Protein AF-A0A1J3GX35-F1 (afdb_monomer_lite)

Secondary structure (DSSP, 8-state):
-------------------------TT-TT--------PPPP--------S-S-SSS-SS----------TTT-HHHHHHHHHHHHHHHHHHHHHHHHHGGG-------------------STHHHHHHHHHHHHHS-EEEEEEEE-SSTTEEEEEEEETTEEEEEEEE-PEEEEEEESS---S--SSEE---PPGGGPPPSEEEEEEE-HHHHHHHHHHHHHHTT-TTEEEEESTT--HHHHHHHHH-SEEEE-GGGTTS-TTS-EEGGGEEE--TTTS-SSSSPPPEEEEEEEEETTEEEEEEEETTTTEEEEEEE-TT------HHHHHHHHHHHHHHTT-TTS--TTPEEEEEEESSHHHHHHHHHHHHHHHHHH--S--EEEEE-S-HHHHHHH-TT-

Organism: Noccaea caerulescens (NCBI:txid107243)

Radius of gyration: 33.2 Å; chains: 1; bounding box: 61×79×126 Å

Sequence (403 aa):
DMFSPANKDCVLGTKRSVTQDNVEDIEDFGKENRPSKKGPKPVARSYEVNKKQSEREQEETHDVSLQNIDKNADYRGWLDLKKRKWKVTLETKKKRRLGDLKSSNQFDAHQINHNVHQGKGGVGSYFRRPEEALTSSHWQIIQLVPSPQSGEFFAWVVVKGLMLKIPLTIPRVFYINSKAPIAGNFPGKCVSKILPHGRPSYNLIEVSIQEVQFKEESKKLAALLSDPEIEGIYETKVPLEFSAICQIGCVCKIDNTAKHRSTQDGWKIGELHMKTTTECHYLERSIPLVYLYNSTSRGRAVYVLYCQASKLMSAVVVNPYGDKELLPSALERQFRDSCQELSLESLSSDGILFQVDYVDHPEAAKKIIQKTISEYREENCGPTVAVIECPDFNSIKEGIKAL

pLDDT: mean 75.19, std 22.7, range [25.88, 95.56]

Structure (mmCIF, N/CA/C/O backbone):
data_AF-A0A1J3GX35-F1
#
_entry.id   AF-A0A1J3GX35-F1
#
loop_
_atom_site.group_PDB
_atom_site.id
_atom_site.type_symbol
_atom_site.label_atom_id
_atom_site.label_alt_id
_atom_site.label_comp_id
_atom_site.label_asym_id
_atom_site.label_entity_id
_atom_site.label_seq_id
_atom_site.pdbx_PDB_ins_code
_atom_site.Cartn_x
_atom_site.Cartn_y
_atom_site.Cartn_z
_atom_site.occupancy
_atom_site.B_iso_or_equiv
_atom_site.auth_seq_id
_atom_site.auth_comp_id
_atom_site.auth_asym_id
_atom_site.auth_atom_id
_atom_site.pdbx_PDB_model_num
ATOM 1 N N . ASP A 1 1 ? 11.713 11.103 88.035 1.00 35.34 1 ASP A N 1
ATOM 2 C CA . ASP A 1 1 ? 12.122 12.474 87.669 1.00 35.34 1 ASP A CA 1
ATOM 3 C C . ASP A 1 1 ? 11.515 12.898 86.340 1.00 35.34 1 ASP A C 1
ATOM 5 O O . ASP A 1 1 ? 11.480 12.077 85.437 1.00 35.34 1 ASP A O 1
ATOM 9 N N . MET A 1 2 ? 11.005 14.121 86.157 1.00 32.72 2 MET A N 1
ATOM 10 C CA . MET A 1 2 ? 10.568 15.114 87.155 1.00 32.72 2 MET A CA 1
ATOM 11 C C . MET A 1 2 ? 9.634 16.145 86.466 1.00 32.72 2 MET A C 1
ATOM 13 O O . MET A 1 2 ? 10.064 16.834 85.554 1.00 32.72 2 MET A O 1
ATOM 17 N N . PHE A 1 3 ? 8.364 16.202 86.884 1.00 34.06 3 PHE A N 1
ATOM 18 C CA . PHE A 1 3 ? 7.355 17.279 86.725 1.00 34.06 3 PHE A CA 1
ATOM 19 C C . PHE A 1 3 ? 7.358 18.250 85.505 1.00 34.06 3 PHE A C 1
ATOM 21 O O . PHE A 1 3 ? 8.034 19.268 85.527 1.00 34.06 3 PHE A O 1
ATOM 28 N N . SER A 1 4 ? 6.421 18.020 84.570 1.00 32.09 4 SER A N 1
ATOM 29 C CA . SER A 1 4 ? 5.191 18.828 84.316 1.00 32.09 4 SER A CA 1
ATOM 30 C C . SER A 1 4 ? 5.277 20.392 84.120 1.00 32.09 4 SER A C 1
ATOM 32 O O . SER A 1 4 ? 6.331 20.878 83.734 1.00 32.09 4 SER A O 1
ATOM 34 N N . PRO A 1 5 ? 4.172 21.196 84.123 1.00 53.47 5 PRO A N 1
ATOM 35 C CA . PRO A 1 5 ? 3.671 21.814 82.871 1.00 53.47 5 PRO A CA 1
ATOM 36 C C . PRO A 1 5 ? 3.316 23.330 82.943 1.00 53.47 5 PRO A C 1
ATOM 38 O O . PRO A 1 5 ? 3.297 23.912 84.023 1.00 53.47 5 PRO A O 1
ATOM 41 N N . ALA A 1 6 ? 2.892 23.957 81.827 1.00 31.70 6 ALA A N 1
ATOM 42 C CA . ALA A 1 6 ? 2.098 25.205 81.871 1.00 31.70 6 ALA A CA 1
ATOM 43 C C . ALA A 1 6 ? 1.252 25.509 80.605 1.00 31.70 6 ALA A C 1
ATOM 45 O O . ALA A 1 6 ? 1.778 25.768 79.528 1.00 31.70 6 ALA A O 1
ATOM 46 N N . ASN A 1 7 ? -0.073 25.540 80.805 1.00 29.52 7 ASN A N 1
ATOM 47 C CA . ASN A 1 7 ? -1.083 26.472 80.249 1.00 29.52 7 ASN A CA 1
ATOM 48 C C . ASN A 1 7 ? -0.516 27.810 79.692 1.00 29.52 7 ASN A C 1
ATOM 50 O O . ASN A 1 7 ? 0.442 28.327 80.255 1.00 29.52 7 ASN A O 1
ATOM 54 N N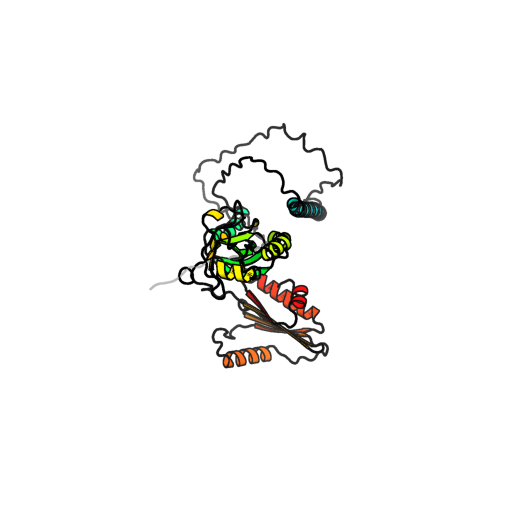 . LYS A 1 8 ? -1.087 28.518 78.699 1.00 31.92 8 LYS A N 1
ATOM 55 C CA . LYS A 1 8 ? -2.505 28.787 78.313 1.00 31.92 8 LYS A CA 1
ATOM 56 C C . LYS A 1 8 ? -2.501 29.547 76.937 1.00 31.92 8 LYS A C 1
ATOM 58 O O . LYS A 1 8 ? -1.416 29.705 76.391 1.00 31.92 8 LYS A O 1
ATOM 63 N N . ASP A 1 9 ? -3.552 30.073 76.282 1.00 29.53 9 ASP A N 1
ATOM 64 C CA . ASP A 1 9 ? -5.004 30.257 76.522 1.00 29.53 9 ASP A CA 1
ATOM 65 C C . ASP A 1 9 ? -5.791 30.338 75.170 1.00 29.53 9 ASP A C 1
ATOM 67 O O . ASP A 1 9 ? -5.247 30.033 74.111 1.00 29.53 9 ASP A O 1
ATOM 71 N N . CYS A 1 10 ? -7.065 30.750 75.203 1.00 26.12 10 CYS A N 1
ATOM 72 C CA . CYS A 1 10 ? -8.003 30.935 74.074 1.00 26.12 10 CYS A CA 1
ATOM 73 C C . CYS A 1 10 ? -7.692 32.180 73.187 1.00 26.12 10 CYS A C 1
ATOM 75 O O . CYS A 1 10 ? -6.940 33.056 73.600 1.00 26.12 10 CYS A O 1
ATOM 77 N N . VAL A 1 11 ? -8.245 32.365 71.972 1.00 29.72 11 VAL A N 1
ATOM 78 C CA . VAL A 1 11 ? -9.629 32.837 71.678 1.00 29.72 11 VAL A CA 1
ATOM 79 C C . VAL A 1 11 ? -9.937 32.779 70.155 1.00 29.72 11 VAL A C 1
ATOM 81 O O . VAL A 1 11 ? -9.037 32.828 69.322 1.00 29.72 11 VAL A O 1
ATOM 84 N N . LEU A 1 12 ? -11.230 32.682 69.804 1.00 30.56 12 LEU A N 1
ATOM 85 C CA . LEU A 1 12 ? -11.812 32.644 68.446 1.00 30.56 12 LEU A CA 1
ATOM 86 C C . LEU A 1 12 ? -11.531 33.890 67.569 1.00 30.56 12 LEU A C 1
ATOM 88 O O . LEU A 1 12 ? -11.441 35.006 68.071 1.00 30.56 12 LEU A O 1
ATOM 92 N N . GLY A 1 13 ? -11.582 33.724 66.236 1.00 27.27 13 GLY A N 1
ATOM 93 C CA . GLY A 1 13 ? -11.518 34.842 65.277 1.00 27.27 13 GLY A CA 1
ATOM 94 C C . GLY A 1 13 ? -11.946 34.505 63.839 1.00 27.27 13 GLY A C 1
ATOM 95 O O . GLY A 1 13 ? -11.124 34.479 62.931 1.00 27.27 13 GLY A O 1
ATOM 96 N N . THR A 1 14 ? -13.237 34.249 63.614 1.00 30.05 14 THR A N 1
ATOM 97 C CA . THR A 1 14 ? -13.837 33.944 62.297 1.00 30.05 14 THR A CA 1
ATOM 98 C C . THR A 1 14 ? -13.584 35.013 61.222 1.00 30.05 14 THR A C 1
ATOM 100 O O . THR A 1 14 ? -13.943 36.171 61.433 1.00 30.05 14 THR A O 1
ATOM 103 N N . LYS A 1 15 ? -13.177 34.603 60.005 1.00 28.28 15 LYS A N 1
ATOM 104 C CA . LYS A 1 15 ? -13.794 35.075 58.741 1.00 28.28 15 LYS A CA 1
ATOM 105 C C . LYS A 1 15 ? -13.458 34.194 57.531 1.00 28.28 15 LYS A C 1
ATOM 107 O O . LYS A 1 15 ? -12.357 33.685 57.387 1.00 28.28 15 LYS A O 1
ATOM 112 N N . ARG A 1 16 ? -14.470 34.019 56.679 1.00 31.66 16 ARG A N 1
ATOM 113 C CA . ARG A 1 16 ? -14.511 33.165 55.485 1.00 31.66 16 ARG A CA 1
ATOM 114 C C . ARG A 1 16 ? -14.510 34.084 54.262 1.00 31.66 16 ARG A C 1
ATOM 116 O O . ARG A 1 16 ? -15.360 34.970 54.202 1.00 31.66 16 ARG A O 1
ATOM 123 N N . SER A 1 17 ? -13.622 33.870 53.296 1.00 27.88 17 SER A N 1
ATOM 124 C CA . SER A 1 17 ? -13.689 34.527 51.984 1.00 27.88 17 SER A CA 1
ATOM 125 C C . SER A 1 17 ? -13.440 33.518 50.872 1.00 27.88 17 SER A C 1
ATOM 127 O O . SER A 1 17 ? -12.485 32.749 50.922 1.00 27.88 17 SER A O 1
ATOM 129 N N . VAL A 1 18 ? -14.352 33.532 49.907 1.00 29.88 18 VAL A N 1
ATOM 130 C CA . VAL A 1 18 ? -14.430 32.670 48.725 1.00 29.88 18 VAL A CA 1
ATOM 131 C C . VAL A 1 18 ? -13.113 32.664 47.943 1.00 29.88 18 VAL A C 1
ATOM 133 O O . VAL A 1 18 ? -12.631 33.725 47.553 1.00 29.88 18 VAL A O 1
ATOM 136 N N . THR A 1 19 ? -12.568 31.477 47.670 1.00 31.97 19 THR A N 1
ATOM 137 C CA . THR A 1 19 ? -11.589 31.277 46.595 1.00 31.97 19 THR A CA 1
ATOM 138 C C . THR A 1 19 ? -12.324 31.205 45.264 1.00 31.97 19 THR A C 1
ATOM 140 O O . THR A 1 19 ? -13.307 30.479 45.124 1.00 31.97 19 THR A O 1
ATOM 143 N N . GLN A 1 20 ? -11.852 31.989 44.304 1.00 33.22 20 GLN A N 1
ATOM 144 C CA . GLN A 1 20 ? -12.349 32.034 42.938 1.00 33.22 20 GLN A CA 1
ATOM 145 C C . GLN A 1 20 ? -11.302 31.328 42.071 1.00 33.22 20 GLN A C 1
ATOM 147 O O . GLN A 1 20 ? -10.151 31.763 42.053 1.00 33.22 20 GLN A O 1
ATOM 152 N N . ASP A 1 21 ? -11.672 30.220 41.425 1.00 34.81 21 ASP A N 1
ATOM 153 C CA . ASP A 1 21 ? -10.727 29.417 40.642 1.00 34.81 21 ASP A CA 1
ATOM 154 C C . ASP A 1 21 ? -10.264 30.192 39.401 1.00 34.81 21 ASP A C 1
ATOM 156 O O . ASP A 1 21 ? -11.002 30.346 38.424 1.00 34.81 21 ASP A O 1
ATOM 160 N N . ASN A 1 22 ? -9.022 30.676 39.440 1.00 37.16 22 ASN A N 1
ATOM 161 C CA . ASN A 1 22 ? -8.322 31.155 38.257 1.00 37.16 22 ASN A CA 1
ATOM 162 C C . ASN A 1 22 ? -7.726 29.948 37.530 1.00 37.16 22 ASN A C 1
ATOM 164 O O . ASN A 1 22 ? -6.835 29.281 38.052 1.00 37.16 22 ASN A O 1
ATOM 168 N N . VAL A 1 23 ? -8.203 29.686 36.314 1.00 41.06 23 VAL A N 1
ATOM 169 C CA . VAL A 1 23 ? -7.562 28.732 35.403 1.00 41.06 23 VAL A CA 1
ATOM 170 C C . VAL A 1 23 ? -6.309 29.399 34.839 1.00 41.06 23 VAL A C 1
ATOM 172 O O . VAL A 1 23 ? -6.414 30.368 34.088 1.00 41.06 23 VAL A O 1
ATOM 175 N N . GLU A 1 24 ? -5.134 28.908 35.227 1.00 38.88 24 GLU A N 1
ATOM 176 C CA . GLU A 1 24 ? -3.849 29.401 34.722 1.00 38.88 24 GLU A CA 1
ATOM 177 C C . GLU A 1 24 ? -3.644 28.979 33.256 1.00 38.88 24 GLU A C 1
ATOM 179 O O . GLU A 1 24 ? -3.834 27.816 32.894 1.00 38.88 24 GLU A O 1
ATOM 184 N N . ASP A 1 25 ? -3.273 29.941 32.407 1.00 44.62 25 ASP A N 1
ATOM 185 C CA . ASP A 1 25 ? -3.011 29.729 30.980 1.00 44.62 25 ASP A CA 1
ATOM 186 C C . ASP A 1 25 ? -1.535 29.361 30.738 1.00 44.62 25 ASP A C 1
ATOM 188 O O . ASP A 1 25 ? -0.637 29.670 31.527 1.00 44.62 25 ASP A O 1
ATOM 192 N N . ILE A 1 26 ? -1.265 28.711 29.609 1.00 49.06 26 ILE A N 1
ATOM 193 C CA . ILE A 1 26 ? -0.003 28.033 29.290 1.00 49.06 26 ILE A CA 1
ATOM 194 C C . ILE A 1 26 ? 1.199 28.983 29.083 1.00 49.06 26 ILE A C 1
ATOM 196 O O . ILE A 1 26 ? 2.319 28.521 28.857 1.00 49.06 26 ILE A O 1
ATOM 200 N N . GLU A 1 27 ? 0.992 30.303 29.173 1.00 48.88 27 GLU A N 1
ATOM 201 C CA . GLU A 1 27 ? 2.025 31.339 29.022 1.00 48.88 27 GLU A CA 1
ATOM 202 C C . GLU A 1 27 ? 2.644 31.839 30.349 1.00 48.88 27 GLU A C 1
ATOM 204 O O . GLU A 1 27 ? 3.686 32.496 30.303 1.00 48.88 27 GLU A O 1
ATOM 209 N N . ASP A 1 28 ? 2.087 31.524 31.530 1.00 49.94 28 ASP A N 1
ATOM 210 C CA . ASP A 1 28 ? 2.591 32.062 32.817 1.00 49.94 28 ASP A CA 1
ATOM 211 C C . ASP A 1 28 ? 3.689 31.220 33.511 1.00 49.94 28 ASP A C 1
ATOM 213 O O . ASP A 1 28 ? 4.212 31.599 34.567 1.00 49.94 28 ASP A O 1
ATOM 217 N N . PHE A 1 29 ? 4.154 30.133 32.879 1.00 39.94 29 PHE A N 1
ATOM 218 C CA . PHE A 1 29 ? 5.321 29.365 33.336 1.00 39.94 29 PHE A CA 1
ATOM 219 C C . PHE A 1 29 ? 6.627 30.184 33.264 1.00 39.94 29 PHE A C 1
ATOM 221 O O . PHE A 1 29 ? 7.350 30.164 32.266 1.00 39.94 29 PHE A O 1
ATOM 228 N N . GLY A 1 30 ? 6.980 30.860 34.363 1.00 51.25 30 GLY A N 1
ATOM 229 C CA . GLY A 1 30 ? 8.316 31.449 34.538 1.00 51.25 30 GLY A CA 1
ATOM 230 C C . GLY A 1 30 ? 8.458 32.628 35.505 1.00 51.25 30 GLY A C 1
ATOM 231 O O . GLY A 1 30 ? 9.579 33.103 35.688 1.00 51.25 30 GLY A O 1
ATOM 232 N N . LYS A 1 31 ? 7.380 33.122 36.130 1.00 43.75 31 LYS A N 1
ATOM 233 C CA . LYS A 1 31 ? 7.428 34.295 37.028 1.00 43.75 31 LYS A CA 1
ATOM 234 C C . LYS A 1 31 ? 7.499 33.938 38.520 1.00 43.75 31 LYS A C 1
ATOM 236 O O . LYS A 1 31 ? 6.679 34.401 39.306 1.00 43.75 31 LYS A O 1
ATOM 241 N N . GLU A 1 32 ? 8.532 33.206 38.938 1.00 38.53 32 GLU A N 1
ATOM 242 C CA . GLU A 1 32 ? 8.927 33.197 40.357 1.00 38.53 32 GLU A CA 1
ATOM 243 C C . GLU A 1 32 ? 10.072 34.183 40.630 1.00 38.53 32 GLU A C 1
ATOM 245 O O . GLU A 1 32 ? 11.124 34.170 39.988 1.00 38.53 32 GLU A O 1
ATOM 250 N N . ASN A 1 33 ? 9.864 35.053 41.620 1.00 41.91 33 ASN A N 1
ATOM 251 C CA . ASN A 1 33 ? 10.790 36.124 41.972 1.00 41.91 33 ASN A CA 1
ATOM 252 C C . ASN A 1 33 ? 12.081 35.588 42.617 1.00 41.91 33 ASN A C 1
ATOM 254 O O . ASN A 1 33 ? 12.067 35.102 43.748 1.00 41.91 33 ASN A O 1
ATOM 258 N N . ARG A 1 34 ? 13.232 35.791 41.960 1.00 36.59 34 ARG A N 1
ATOM 259 C CA . ARG A 1 34 ? 14.564 35.721 42.591 1.00 36.59 34 ARG A CA 1
ATOM 260 C C . ARG A 1 34 ? 15.402 36.964 42.253 1.00 36.59 34 ARG A C 1
ATOM 262 O O . ARG A 1 34 ? 15.308 37.473 41.136 1.00 36.59 34 ARG A O 1
ATOM 269 N N . PRO A 1 35 ? 16.207 37.487 43.199 1.00 37.41 35 PRO A N 1
ATOM 270 C CA . PRO A 1 35 ? 16.835 38.797 43.058 1.00 37.41 35 PRO A CA 1
ATOM 271 C C . PRO A 1 35 ? 17.982 38.844 42.034 1.00 37.41 35 PRO A C 1
ATOM 273 O O . PRO A 1 35 ? 18.759 37.906 41.860 1.00 37.41 35 PRO A O 1
ATOM 276 N N . SER A 1 36 ? 18.079 40.007 41.390 1.00 39.03 36 SER A N 1
ATOM 277 C CA . SER A 1 36 ? 18.971 40.371 40.282 1.00 39.03 36 SER A CA 1
ATOM 278 C C . SER A 1 36 ? 20.447 39.958 40.418 1.00 39.03 36 SER A C 1
ATOM 280 O O . SER A 1 36 ? 21.154 40.392 41.329 1.00 39.03 36 SER A O 1
ATOM 282 N N . LYS A 1 37 ? 20.960 39.269 39.388 1.00 38.59 37 LYS A N 1
ATOM 283 C CA . LYS A 1 37 ? 22.357 39.393 38.935 1.00 38.59 37 LYS A CA 1
ATOM 284 C C . LYS A 1 37 ? 22.363 40.007 37.532 1.00 38.59 37 LYS A C 1
ATOM 286 O O . LYS A 1 37 ? 21.628 39.563 36.654 1.00 38.59 37 LYS A O 1
ATOM 291 N N . LYS A 1 38 ? 23.180 41.045 37.320 1.00 43.19 38 LYS A N 1
ATOM 292 C CA . LYS A 1 38 ? 23.225 41.826 36.069 1.00 43.19 38 LYS A CA 1
ATOM 293 C C . LYS A 1 38 ? 23.780 40.991 34.903 1.00 43.19 38 LYS A C 1
ATOM 295 O O . LYS A 1 38 ? 24.991 40.837 34.786 1.00 43.19 38 LYS A O 1
ATOM 300 N N . GLY A 1 39 ? 22.899 40.500 34.030 1.00 46.84 39 GLY A N 1
ATOM 301 C CA . GLY A 1 39 ? 23.255 40.000 32.696 1.00 46.84 39 GLY A CA 1
ATOM 302 C C . GLY A 1 39 ? 23.364 41.128 31.652 1.00 46.84 39 GLY A C 1
ATOM 303 O O . GLY A 1 39 ? 22.921 42.252 31.917 1.00 46.84 39 GLY A O 1
ATOM 304 N N . PRO A 1 40 ? 23.944 40.864 30.465 1.00 41.22 40 PRO A N 1
ATOM 305 C CA . PRO A 1 40 ? 24.064 41.860 29.402 1.00 41.22 40 PRO A CA 1
ATOM 306 C C . PRO A 1 40 ? 22.683 42.282 28.878 1.00 41.22 40 PRO A C 1
ATOM 308 O O . PRO A 1 40 ? 21.825 41.446 28.596 1.00 41.22 40 PRO A O 1
ATOM 311 N N . LYS A 1 41 ? 22.467 43.596 28.741 1.00 41.22 41 LYS A N 1
ATOM 312 C CA . LYS A 1 41 ? 21.201 44.157 28.243 1.00 41.22 41 LYS A CA 1
ATOM 313 C C . LYS A 1 41 ? 20.994 43.790 26.763 1.00 41.22 41 LYS A C 1
ATOM 315 O O . LYS A 1 41 ? 21.928 43.977 25.981 1.00 41.22 41 LYS A O 1
ATOM 320 N N . PRO A 1 42 ? 19.795 43.352 26.340 1.00 35.84 42 PRO A N 1
ATOM 321 C CA . PRO A 1 42 ? 19.495 43.191 24.923 1.00 35.84 42 PRO A CA 1
ATOM 322 C C . PRO A 1 42 ? 19.469 44.561 24.230 1.00 35.84 42 PRO A C 1
ATOM 324 O O . PRO A 1 42 ? 18.788 45.485 24.676 1.00 35.84 42 PRO A O 1
ATOM 327 N N . VAL A 1 43 ? 20.204 44.690 23.125 1.00 37.22 43 VAL A N 1
ATOM 328 C CA . VAL A 1 43 ? 20.163 45.883 22.270 1.00 37.22 43 VAL A CA 1
ATOM 329 C C . VAL A 1 43 ? 18.945 45.780 21.356 1.00 37.22 43 VAL A C 1
ATOM 331 O O . VAL A 1 43 ? 18.950 45.019 20.388 1.00 37.22 43 VAL A O 1
ATOM 334 N N . ALA A 1 44 ? 17.904 46.556 21.650 1.00 30.09 44 ALA A N 1
ATOM 335 C CA . ALA A 1 44 ? 16.779 46.726 20.742 1.00 30.09 44 ALA A CA 1
ATOM 336 C C . ALA A 1 44 ? 17.235 47.524 19.508 1.00 30.09 44 ALA A C 1
ATOM 338 O O . ALA A 1 44 ? 17.486 48.724 19.593 1.00 30.09 44 ALA A O 1
ATOM 339 N N . ARG A 1 45 ? 17.355 46.857 18.355 1.00 32.03 45 ARG A N 1
ATOM 340 C CA . ARG A 1 45 ? 17.526 47.527 17.059 1.00 32.03 45 ARG A CA 1
ATOM 341 C C . ARG A 1 45 ? 16.151 47.821 16.467 1.00 32.03 45 ARG A C 1
ATOM 343 O O . ARG A 1 45 ? 15.545 46.945 15.855 1.00 32.03 45 ARG A O 1
ATOM 350 N N . SER A 1 46 ? 15.674 49.049 16.638 1.00 34.25 46 SER A N 1
ATOM 351 C CA . SER A 1 46 ? 14.586 49.590 15.824 1.00 34.25 46 SER A CA 1
ATOM 352 C C . SER A 1 46 ? 15.086 49.777 14.393 1.00 34.25 46 SER A C 1
ATOM 354 O O . SER A 1 46 ? 16.029 50.533 14.162 1.00 34.25 46 SER A O 1
ATOM 356 N N . TYR A 1 47 ? 14.469 49.092 13.436 1.00 34.81 47 TYR A N 1
ATOM 357 C CA . TYR A 1 47 ? 14.648 49.381 12.018 1.00 34.81 47 TYR A CA 1
ATOM 358 C C . TYR A 1 47 ? 13.610 50.424 11.601 1.00 34.81 47 TYR A C 1
ATOM 360 O O . TYR A 1 47 ? 12.406 50.198 11.723 1.00 34.81 47 TYR A O 1
ATOM 368 N N . GLU A 1 48 ? 14.068 51.570 11.105 1.00 33.94 48 GLU A N 1
ATOM 369 C CA . GLU A 1 48 ? 13.188 52.512 10.419 1.00 33.94 48 GLU A CA 1
ATOM 370 C C . GLU A 1 48 ? 12.747 51.878 9.096 1.00 33.94 48 GLU A C 1
ATOM 372 O O . GLU A 1 48 ? 13.558 51.628 8.201 1.00 33.94 48 GLU A O 1
ATOM 377 N N . VAL A 1 49 ? 11.454 51.570 8.979 1.00 32.78 49 VAL A N 1
ATOM 378 C CA . VAL A 1 49 ? 10.882 51.052 7.732 1.00 32.78 49 VAL A CA 1
ATOM 379 C C . VAL A 1 49 ? 10.884 52.181 6.709 1.00 32.78 49 VAL A C 1
ATOM 381 O O . VAL A 1 49 ? 10.103 53.129 6.799 1.00 32.78 49 VAL A O 1
ATOM 384 N N . ASN A 1 50 ? 11.792 52.081 5.740 1.00 28.59 50 ASN A N 1
ATOM 385 C CA . ASN A 1 50 ? 12.009 53.118 4.744 1.00 28.59 50 ASN A CA 1
ATOM 386 C C . ASN A 1 50 ? 10.764 53.255 3.844 1.00 28.59 50 ASN A C 1
ATOM 388 O O . ASN A 1 50 ? 10.399 52.345 3.097 1.00 28.59 50 ASN A O 1
ATOM 392 N N . LYS A 1 51 ? 10.075 54.393 3.960 1.00 36.47 51 LYS A N 1
ATOM 393 C CA . LYS A 1 51 ? 8.701 54.619 3.481 1.00 36.47 51 LYS A CA 1
ATOM 394 C C . LYS A 1 51 ? 8.647 54.927 1.974 1.00 36.47 51 LYS A C 1
ATOM 396 O O . LYS A 1 51 ? 8.224 56.010 1.582 1.00 36.47 51 LYS A O 1
ATOM 401 N N . LYS A 1 52 ? 9.130 54.003 1.131 1.00 32.81 52 LYS A N 1
ATOM 402 C CA . LYS A 1 52 ? 9.246 54.179 -0.336 1.00 32.81 52 LYS A CA 1
ATOM 403 C C . LYS A 1 52 ? 8.849 52.960 -1.187 1.00 32.81 52 LYS A C 1
ATOM 405 O O . LYS A 1 52 ? 9.278 52.848 -2.330 1.00 32.81 52 LYS A O 1
ATOM 410 N N . GLN A 1 53 ? 8.033 52.045 -0.659 1.00 31.50 53 GLN A N 1
ATOM 411 C CA . GLN A 1 53 ? 7.609 50.858 -1.417 1.00 31.50 53 GLN A CA 1
ATOM 412 C C . GLN A 1 53 ? 6.170 50.396 -1.105 1.00 31.50 53 GLN A C 1
ATOM 414 O O . GLN A 1 53 ? 5.903 49.205 -1.016 1.00 31.50 53 GLN A O 1
ATOM 419 N N . SER A 1 54 ? 5.232 51.342 -0.950 1.00 30.55 54 SER A N 1
ATOM 420 C CA . SER A 1 54 ? 3.795 51.062 -0.737 1.00 30.55 54 SER A CA 1
ATOM 421 C C . SER A 1 54 ? 2.874 51.676 -1.805 1.00 30.55 54 SER A C 1
ATOM 423 O O . SER A 1 54 ? 1.732 52.006 -1.506 1.00 30.55 54 SER A O 1
ATOM 425 N N . GLU A 1 55 ? 3.367 51.858 -3.035 1.00 31.33 55 GLU A N 1
ATOM 426 C CA . GLU A 1 55 ? 2.636 52.506 -4.147 1.00 31.33 55 GLU A CA 1
ATOM 427 C C . GLU A 1 55 ? 2.564 51.632 -5.421 1.00 31.33 55 GLU A C 1
ATOM 429 O O . GLU A 1 55 ? 2.346 52.143 -6.514 1.00 31.33 55 GLU A O 1
ATOM 434 N N . ARG A 1 56 ? 2.775 50.307 -5.316 1.00 31.91 56 ARG A N 1
ATOM 435 C CA . ARG A 1 56 ? 2.709 49.373 -6.469 1.00 31.91 56 ARG A CA 1
ATOM 436 C C . ARG A 1 56 ? 1.946 48.060 -6.241 1.00 31.91 56 ARG A C 1
ATOM 438 O O . ARG A 1 56 ? 2.029 47.164 -7.068 1.00 31.91 56 ARG A O 1
ATOM 445 N N . GLU A 1 57 ? 1.164 47.964 -5.168 1.00 30.73 57 GLU A N 1
ATOM 446 C CA . GLU A 1 57 ? 0.221 46.851 -4.930 1.00 30.73 57 GLU A CA 1
ATOM 447 C C . GLU A 1 57 ? -1.200 47.383 -4.638 1.00 30.73 57 GLU A C 1
ATOM 449 O O . GLU A 1 57 ? -1.904 46.903 -3.752 1.00 30.73 57 GLU A O 1
ATOM 454 N N . GLN A 1 58 ? -1.611 48.428 -5.368 1.00 31.58 58 GLN A N 1
ATOM 455 C CA . GLN A 1 58 ? -2.978 48.975 -5.364 1.00 31.58 58 GLN A CA 1
ATOM 456 C C . GLN A 1 58 ? -3.619 48.943 -6.759 1.00 31.58 58 GLN A C 1
ATOM 458 O O . GLN A 1 58 ? -4.325 49.864 -7.146 1.00 31.58 58 GLN A O 1
ATOM 463 N N . GLU A 1 59 ? -3.412 47.859 -7.497 1.00 37.84 59 GLU A N 1
ATOM 464 C CA . GLU A 1 59 ? -4.217 47.514 -8.669 1.00 37.84 59 GLU A CA 1
ATOM 465 C C . GLU A 1 59 ? -4.441 45.993 -8.666 1.00 37.84 59 GLU A C 1
ATOM 467 O O . GLU A 1 59 ? -3.613 45.240 -8.159 1.00 37.84 59 GLU A O 1
ATOM 472 N N . GLU A 1 60 ? -5.606 45.561 -9.156 1.00 33.97 60 GLU A N 1
ATOM 473 C CA . GLU A 1 60 ? -6.100 44.170 -9.138 1.00 33.97 60 GLU A CA 1
ATOM 474 C C . GLU A 1 60 ? -6.471 43.566 -7.762 1.00 33.97 60 GLU A C 1
ATOM 476 O O . GLU A 1 60 ? -5.886 42.600 -7.275 1.00 33.97 60 GLU A O 1
ATOM 481 N N . THR A 1 61 ? -7.577 44.040 -7.174 1.00 27.81 61 THR A N 1
ATOM 482 C CA . THR A 1 61 ? -8.791 43.196 -7.008 1.00 27.81 61 THR A CA 1
ATOM 483 C C . THR A 1 61 ? -9.972 44.012 -6.467 1.00 27.81 61 THR A C 1
ATOM 485 O O . THR A 1 61 ? -10.250 44.047 -5.269 1.00 27.81 61 THR A O 1
ATOM 488 N N . HIS A 1 62 ? -10.732 44.631 -7.373 1.00 37.38 62 HIS A N 1
ATOM 489 C CA . HIS A 1 62 ? -12.097 45.049 -7.060 1.00 37.38 62 HIS A CA 1
ATOM 490 C C . HIS A 1 62 ? -12.997 43.807 -7.022 1.00 37.38 62 HIS A C 1
ATOM 492 O O . HIS A 1 62 ? -13.413 43.344 -8.077 1.00 37.38 62 HIS A O 1
ATOM 498 N N . ASP A 1 63 ? -13.268 43.262 -5.833 1.00 38.75 63 ASP A N 1
ATOM 499 C CA . ASP A 1 63 ? -14.636 43.008 -5.342 1.00 38.75 63 ASP A CA 1
ATOM 500 C C . ASP A 1 63 ? -14.621 42.497 -3.881 1.00 38.75 63 ASP A C 1
ATOM 502 O O . ASP A 1 63 ? -13.726 41.778 -3.439 1.00 38.75 63 ASP A O 1
ATOM 506 N N . VAL A 1 64 ? -15.688 42.847 -3.167 1.00 38.94 64 VAL A N 1
ATOM 507 C CA . VAL A 1 64 ? -16.071 42.647 -1.764 1.00 38.94 64 VAL A CA 1
ATOM 508 C C . VAL A 1 64 ? -15.589 43.726 -0.787 1.00 38.94 64 VAL A C 1
ATOM 510 O O . VAL A 1 64 ? -14.547 43.624 -0.136 1.00 38.94 64 VAL A O 1
ATOM 513 N N . SER A 1 65 ? -16.459 44.725 -0.591 1.00 50.06 65 SER A N 1
ATOM 514 C CA . SER A 1 65 ? -16.415 45.656 0.543 1.00 50.06 65 SER A CA 1
ATOM 515 C C . SER A 1 65 ? -16.564 44.887 1.859 1.00 50.06 65 SER A C 1
ATOM 517 O O . SER A 1 65 ? -17.655 44.483 2.261 1.00 50.06 65 SER A O 1
ATOM 519 N N . LEU A 1 66 ? -15.434 44.640 2.519 1.00 50.84 66 LEU A N 1
ATOM 520 C CA . LEU A 1 66 ? -15.363 43.948 3.798 1.00 50.84 66 LEU A CA 1
ATOM 521 C C . LEU A 1 66 ? -14.973 44.948 4.877 1.00 50.84 66 LEU A C 1
ATOM 523 O O . LEU A 1 66 ? -13.788 45.204 5.097 1.00 50.84 66 LEU A O 1
ATOM 527 N N . GLN A 1 67 ? -15.988 45.483 5.557 1.00 58.41 67 GLN A N 1
ATOM 528 C CA . GLN A 1 67 ? -15.811 46.262 6.779 1.00 58.41 67 GLN A CA 1
ATOM 529 C C . GLN A 1 67 ? -14.886 45.499 7.742 1.00 58.41 67 GLN A C 1
ATOM 531 O O . GLN A 1 67 ? -15.068 44.301 7.983 1.00 58.41 67 GLN A O 1
ATOM 536 N N . ASN A 1 68 ? -13.877 46.186 8.283 1.00 59.38 68 ASN A N 1
ATOM 537 C CA . ASN A 1 68 ? -13.019 45.638 9.331 1.00 59.38 68 ASN A CA 1
ATOM 538 C C . ASN A 1 68 ? -13.826 45.583 10.636 1.00 59.38 68 ASN A C 1
ATOM 540 O O . ASN A 1 68 ? -13.768 46.499 11.449 1.00 59.38 68 ASN A O 1
ATOM 544 N N . ILE A 1 69 ? -14.599 44.509 10.810 1.00 68.38 69 ILE A N 1
ATOM 545 C CA . ILE A 1 69 ? -15.244 44.182 12.085 1.00 68.38 69 ILE A CA 1
ATOM 546 C C . ILE A 1 69 ? -14.131 44.020 13.124 1.00 68.38 69 ILE A C 1
ATOM 548 O O . ILE A 1 69 ? -13.208 43.229 12.913 1.00 68.38 69 ILE A O 1
ATOM 552 N N . ASP A 1 70 ? -14.192 44.770 14.223 1.00 70.38 70 ASP A N 1
ATOM 553 C CA . ASP A 1 70 ? -13.237 44.604 15.316 1.00 70.38 70 ASP A CA 1
ATOM 554 C C . ASP A 1 70 ? -13.495 43.271 16.037 1.00 70.38 70 ASP A C 1
ATOM 556 O O . ASP A 1 70 ? -14.623 42.955 16.422 1.00 70.38 70 ASP A O 1
ATOM 560 N N . LYS A 1 71 ? -12.418 42.506 16.247 1.00 73.00 71 LYS A N 1
ATOM 561 C CA . LYS A 1 71 ? -12.410 41.211 16.943 1.00 73.00 71 LYS A CA 1
ATOM 562 C C . LYS A 1 71 ? -13.038 41.317 18.337 1.00 73.00 71 LYS A C 1
ATOM 564 O O . LYS A 1 71 ? -13.640 40.351 18.800 1.00 73.00 71 LYS A O 1
ATOM 569 N N . ASN A 1 72 ? -12.871 42.467 18.991 1.00 75.31 72 ASN A N 1
ATOM 570 C CA . ASN A 1 72 ? -13.324 42.704 20.359 1.00 75.31 72 ASN A CA 1
ATOM 571 C C . ASN A 1 72 ? -14.783 43.192 20.437 1.00 75.31 72 ASN A C 1
ATOM 573 O O . ASN A 1 72 ? -15.385 43.099 21.503 1.00 75.31 72 ASN A O 1
ATOM 577 N N . ALA A 1 73 ? -15.351 43.688 19.331 1.00 79.06 73 ALA A N 1
ATOM 578 C CA . ALA A 1 73 ? -16.728 44.185 19.263 1.00 79.06 73 ALA A CA 1
ATOM 579 C C . ALA A 1 73 ? -17.716 43.107 18.782 1.00 79.06 73 ALA A C 1
ATOM 581 O O . ALA A 1 73 ? -18.771 42.927 19.384 1.00 79.06 73 ALA A O 1
ATOM 582 N N . ASP A 1 74 ? -17.361 42.352 17.735 1.00 83.56 74 ASP A N 1
ATOM 583 C CA . ASP A 1 74 ? -18.099 41.156 17.314 1.00 83.56 74 ASP A CA 1
ATOM 584 C C . ASP A 1 74 ? -17.133 40.056 16.857 1.00 83.56 74 ASP A C 1
ATOM 586 O O . ASP A 1 74 ? -16.740 39.943 15.690 1.00 83.56 74 ASP A O 1
ATOM 590 N N . TYR A 1 75 ? -16.781 39.190 17.807 1.00 83.56 75 TYR A N 1
ATOM 591 C CA . TYR A 1 75 ? -15.936 38.031 17.549 1.00 83.56 75 TYR A CA 1
ATOM 592 C C . TYR A 1 75 ? -16.559 37.055 16.536 1.00 83.56 75 TYR A C 1
ATOM 594 O O . TYR A 1 75 ? -15.821 36.431 15.774 1.00 83.56 75 TYR A O 1
ATOM 602 N N . ARG A 1 76 ? -17.895 36.912 16.487 1.00 85.62 76 ARG A N 1
ATOM 603 C CA . ARG A 1 76 ? -18.564 35.962 15.579 1.00 85.62 76 ARG A CA 1
ATOM 604 C C . ARG A 1 76 ? -18.515 36.473 14.139 1.00 85.62 76 ARG A C 1
ATOM 606 O O . ARG A 1 76 ? -18.041 35.747 13.263 1.00 85.62 76 ARG A O 1
ATOM 613 N N . GLY A 1 77 ? -18.890 37.732 13.909 1.00 85.50 77 GLY A N 1
ATOM 614 C CA . GLY A 1 77 ? -18.764 38.391 12.608 1.00 85.50 77 GLY A CA 1
ATOM 615 C C . GLY A 1 77 ? -17.318 38.429 12.105 1.00 85.50 77 GLY A C 1
ATOM 616 O O . GLY A 1 77 ? -17.055 38.088 10.948 1.00 85.50 77 GLY A O 1
ATOM 617 N N . TRP A 1 78 ? -16.354 38.738 12.981 1.00 89.56 78 TRP A N 1
ATOM 618 C CA . TRP A 1 78 ? -14.924 38.676 12.655 1.00 89.56 78 TRP A CA 1
ATOM 619 C C . TRP A 1 78 ? -14.460 37.258 12.282 1.00 89.56 78 TRP A C 1
ATOM 621 O O . TRP A 1 78 ? -13.726 37.081 11.304 1.00 89.56 78 TRP A O 1
ATOM 631 N N . LEU A 1 79 ? -14.895 36.233 13.020 1.00 87.69 79 LEU A N 1
ATOM 632 C CA . LEU A 1 79 ? -14.523 34.840 12.769 1.00 87.69 79 LEU A CA 1
ATOM 633 C C . LEU A 1 79 ? -15.051 34.357 11.412 1.00 87.69 79 LEU A C 1
ATOM 635 O O . LEU A 1 79 ? -14.303 33.752 10.643 1.00 87.69 79 LEU A O 1
ATOM 639 N N . ASP A 1 80 ? -16.308 34.646 11.079 1.00 87.94 80 ASP A N 1
ATOM 640 C CA . ASP A 1 80 ? -16.902 34.225 9.807 1.00 87.94 80 ASP A CA 1
ATOM 641 C C . ASP A 1 80 ? -16.335 35.009 8.614 1.00 87.94 80 ASP A C 1
ATOM 643 O O . ASP A 1 80 ? -16.107 34.441 7.539 1.00 87.94 80 ASP A O 1
ATOM 647 N N . LEU A 1 81 ? -15.976 36.281 8.819 1.00 87.62 81 LEU A N 1
ATOM 648 C CA . LEU A 1 81 ? -15.185 37.068 7.875 1.00 87.62 81 LEU A CA 1
ATOM 649 C C . LEU A 1 81 ? -13.813 36.424 7.600 1.00 87.62 81 LEU A C 1
ATOM 651 O O . LEU A 1 81 ? -13.418 36.269 6.439 1.00 87.62 81 LEU A O 1
ATOM 655 N N . LYS A 1 82 ? -13.092 36.008 8.650 1.00 88.44 82 LYS A N 1
ATOM 656 C CA . LYS A 1 82 ? -11.789 35.330 8.530 1.00 88.44 82 LYS A CA 1
ATOM 657 C C . LYS A 1 82 ? -11.916 33.957 7.874 1.00 88.44 82 LYS A C 1
ATOM 659 O O . LYS A 1 82 ? -11.172 33.693 6.933 1.00 88.44 82 LYS A O 1
ATOM 664 N N . LYS A 1 83 ? -12.896 33.131 8.261 1.00 88.62 83 LYS A N 1
ATOM 665 C CA . LYS A 1 83 ? -13.197 31.844 7.605 1.00 88.62 83 LYS A CA 1
ATOM 666 C C . LYS A 1 83 ? -13.473 32.015 6.110 1.00 88.62 83 LYS A C 1
ATOM 668 O O . LYS A 1 83 ? -12.960 31.232 5.312 1.00 88.62 83 LYS A O 1
ATOM 673 N N . ARG A 1 84 ? -14.228 33.048 5.708 1.00 88.50 84 ARG A N 1
ATOM 674 C CA . ARG A 1 84 ? -14.480 33.361 4.290 1.00 88.50 84 ARG A CA 1
ATOM 675 C C . ARG A 1 84 ? -13.178 33.710 3.553 1.00 88.50 84 ARG A C 1
ATOM 677 O O . ARG A 1 84 ? -12.903 33.105 2.519 1.00 88.50 84 ARG A O 1
ATOM 684 N N . LYS A 1 85 ? -12.330 34.588 4.111 1.00 90.50 85 LYS A N 1
ATOM 685 C CA . LYS A 1 85 ? -11.006 34.918 3.534 1.00 90.50 85 LYS A CA 1
ATOM 686 C C . LYS A 1 85 ? -10.070 33.699 3.454 1.00 90.50 85 LYS A C 1
ATOM 688 O O . LYS A 1 85 ? -9.397 33.501 2.442 1.00 90.50 85 LYS A O 1
ATOM 693 N N . TRP A 1 86 ? -10.038 32.854 4.485 1.00 89.25 86 TRP A N 1
ATOM 694 C CA . TRP A 1 86 ? -9.231 31.627 4.499 1.00 89.25 86 TRP A CA 1
ATOM 695 C C . TRP A 1 86 ? -9.708 30.600 3.472 1.00 89.25 86 TRP A C 1
ATOM 697 O O . TRP A 1 86 ? -8.865 30.016 2.795 1.00 89.25 86 TRP A O 1
ATOM 707 N N . LYS A 1 87 ? -11.026 30.425 3.300 1.00 89.81 87 LYS A N 1
ATOM 708 C CA . LYS A 1 87 ? -11.602 29.550 2.267 1.00 89.81 87 LYS A CA 1
ATOM 709 C C . LYS A 1 87 ? -11.133 29.967 0.869 1.00 89.81 87 LYS A C 1
ATOM 711 O O . LYS A 1 87 ? -10.552 29.148 0.166 1.00 89.81 87 LYS A O 1
ATOM 716 N N . VAL A 1 88 ? -11.276 31.250 0.521 1.00 85.62 88 VAL A N 1
ATOM 717 C CA . VAL A 1 88 ? -10.798 31.791 -0.767 1.00 85.62 88 VAL A CA 1
ATOM 718 C C . VAL A 1 88 ? -9.288 31.580 -0.930 1.00 85.62 88 VAL A C 1
ATOM 720 O O . VAL A 1 88 ? -8.833 31.128 -1.976 1.00 85.62 88 VAL A O 1
ATOM 723 N N . THR A 1 89 ? -8.497 31.813 0.121 1.00 80.50 89 THR A N 1
ATOM 724 C CA . THR A 1 89 ? -7.036 31.612 0.078 1.00 80.50 89 THR A CA 1
ATOM 725 C C . THR A 1 89 ? -6.655 30.138 -0.141 1.00 80.50 89 THR A C 1
ATOM 727 O O . THR A 1 89 ? -5.721 29.843 -0.889 1.00 80.50 89 THR A O 1
ATOM 730 N N . LEU A 1 90 ? -7.372 29.202 0.490 1.00 82.75 90 LEU A N 1
ATOM 731 C CA . LEU A 1 90 ? -7.205 27.757 0.300 1.00 82.75 90 LEU A CA 1
ATOM 732 C C . LEU A 1 90 ? -7.574 27.326 -1.121 1.00 82.75 90 LEU A C 1
ATOM 734 O O . LEU A 1 90 ? -6.821 26.577 -1.743 1.00 82.75 90 LEU A O 1
ATOM 738 N N . GLU A 1 91 ? -8.686 27.826 -1.656 1.00 75.50 91 GLU A N 1
ATOM 739 C CA . GLU A 1 91 ? -9.117 27.550 -3.027 1.00 75.50 91 GLU A CA 1
ATOM 740 C C . GLU A 1 91 ? -8.126 28.102 -4.058 1.00 75.50 91 GLU A C 1
ATOM 742 O O . GLU A 1 91 ? -7.751 27.378 -4.979 1.00 75.50 91 GLU A O 1
ATOM 747 N N . THR A 1 92 ? -7.609 29.320 -3.874 1.00 75.00 92 THR A N 1
ATOM 748 C CA . THR A 1 92 ? -6.558 29.887 -4.736 1.00 75.00 92 THR A CA 1
ATOM 749 C C . THR A 1 92 ? -5.263 29.074 -4.662 1.00 75.00 92 THR A C 1
ATOM 751 O O . THR A 1 92 ? -4.671 28.780 -5.700 1.00 75.00 92 THR A O 1
ATOM 754 N N . LYS A 1 93 ? -4.842 28.616 -3.472 1.00 73.00 93 LYS A N 1
ATOM 755 C CA . LYS A 1 93 ? -3.686 27.705 -3.334 1.00 73.00 93 LYS A CA 1
ATOM 756 C C . LYS A 1 93 ? -3.923 26.350 -4.013 1.00 73.00 93 LYS A C 1
ATOM 758 O O . LYS A 1 93 ? -3.012 25.837 -4.657 1.00 73.00 93 LYS A O 1
ATOM 763 N N . LYS A 1 94 ? -5.133 25.785 -3.915 1.00 75.00 94 LYS A N 1
ATOM 764 C CA . LYS A 1 94 ? -5.513 24.537 -4.601 1.00 75.00 94 LYS A CA 1
ATOM 765 C C . LYS A 1 94 ? -5.513 24.711 -6.124 1.00 75.00 94 LYS A C 1
ATOM 767 O O . LYS A 1 94 ? -5.012 23.837 -6.822 1.00 75.00 94 LYS A O 1
ATOM 772 N N . LYS A 1 95 ? -6.016 25.844 -6.630 1.00 74.69 95 LYS A N 1
ATOM 773 C CA . LYS A 1 95 ? -5.996 26.195 -8.060 1.00 74.69 95 LYS A CA 1
ATOM 774 C C . LYS A 1 95 ? -4.569 26.369 -8.590 1.00 74.69 95 LYS A C 1
ATOM 776 O O . LYS A 1 95 ? -4.280 25.812 -9.638 1.00 74.69 95 LYS A O 1
ATOM 781 N N . ARG A 1 96 ? -3.671 27.045 -7.855 1.00 71.19 96 ARG A N 1
ATOM 782 C CA . ARG A 1 96 ? -2.243 27.164 -8.229 1.00 71.19 96 ARG A CA 1
ATOM 783 C C . ARG A 1 96 ? -1.570 25.793 -8.352 1.00 71.19 96 ARG A C 1
ATOM 785 O O . ARG A 1 96 ? -1.110 25.458 -9.432 1.00 71.19 96 ARG A O 1
ATOM 792 N N . ARG A 1 97 ? -1.684 24.936 -7.327 1.00 67.12 97 ARG A N 1
ATOM 793 C CA . ARG A 1 97 ? -1.148 23.556 -7.358 1.00 67.12 97 ARG A CA 1
ATOM 794 C C . ARG A 1 97 ? -1.657 22.705 -8.530 1.00 67.12 97 ARG A C 1
ATOM 796 O O . ARG A 1 97 ? -0.955 21.805 -8.963 1.00 67.12 97 ARG A O 1
ATOM 803 N N . LEU A 1 98 ? -2.875 22.956 -9.016 1.00 56.53 98 LEU A N 1
ATOM 804 C CA . LEU A 1 98 ? -3.446 22.255 -10.173 1.00 56.53 98 LEU A CA 1
ATOM 805 C C . LEU A 1 98 ? -3.070 22.913 -11.518 1.00 56.53 98 LEU A C 1
ATOM 807 O O . LEU A 1 98 ? -3.117 22.258 -12.556 1.00 56.53 98 LEU A O 1
ATOM 811 N N . GLY A 1 99 ? -2.716 24.201 -11.504 1.00 52.81 99 GLY A N 1
ATOM 812 C CA . GLY A 1 99 ? -2.250 24.967 -12.661 1.00 52.81 99 GLY A CA 1
ATOM 813 C C . GLY A 1 99 ? -0.764 24.769 -12.961 1.00 52.81 99 GLY A C 1
ATOM 814 O O . GLY A 1 99 ? -0.401 24.693 -14.132 1.00 52.81 99 GLY A O 1
ATOM 815 N N . ASP A 1 100 ? 0.074 24.597 -11.935 1.00 50.28 100 ASP A N 1
ATOM 816 C CA . ASP A 1 100 ? 1.525 24.411 -12.088 1.00 50.28 100 ASP A CA 1
ATOM 817 C C . ASP A 1 100 ? 1.874 23.131 -12.882 1.00 50.28 100 ASP A C 1
ATOM 819 O O . ASP A 1 100 ? 2.858 23.115 -13.617 1.00 50.28 100 ASP A O 1
ATOM 823 N N . LEU A 1 101 ? 1.008 22.102 -12.872 1.00 49.44 101 LEU A N 1
ATOM 824 C CA . LEU A 1 101 ? 1.138 20.923 -13.751 1.00 49.44 101 LEU A CA 1
ATOM 825 C C . LEU A 1 101 ? 1.016 21.240 -15.257 1.00 49.44 101 LEU A C 1
ATOM 827 O O . LEU A 1 101 ? 1.342 20.389 -16.080 1.00 49.44 101 LEU A O 1
ATOM 831 N N . LYS A 1 102 ? 0.529 22.427 -15.642 1.00 42.84 102 LYS A N 1
ATOM 832 C CA . LYS A 1 102 ? 0.366 22.842 -17.048 1.00 42.84 102 LYS A CA 1
ATOM 833 C C . LYS A 1 102 ? 1.393 23.871 -17.523 1.00 42.84 102 LYS A C 1
ATOM 835 O O . LYS A 1 102 ? 1.381 24.202 -18.704 1.00 42.84 102 LYS A O 1
ATOM 840 N N . SER A 1 103 ? 2.265 24.369 -16.644 1.00 40.78 103 SER A N 1
ATOM 841 C CA . SER A 1 103 ? 3.206 25.455 -16.955 1.00 40.78 103 SER A CA 1
ATOM 842 C C . SER A 1 103 ? 4.658 25.110 -16.606 1.00 40.78 103 SER A C 1
ATOM 844 O O . SER A 1 103 ? 5.394 25.939 -16.074 1.00 40.78 103 SER A O 1
ATOM 846 N N . SER A 1 104 ? 5.099 23.898 -16.949 1.00 39.09 104 SER A N 1
ATOM 847 C CA . SER A 1 104 ? 6.527 23.563 -16.971 1.00 39.09 104 SER A CA 1
ATOM 848 C C . SER A 1 104 ? 7.098 23.824 -18.366 1.00 39.09 104 SER A C 1
ATOM 850 O O . SER A 1 104 ? 7.124 22.925 -19.202 1.00 39.09 104 SER A O 1
ATOM 852 N N . ASN A 1 105 ? 7.467 25.081 -18.641 1.00 34.25 105 ASN A N 1
ATOM 853 C CA . ASN A 1 105 ? 8.299 25.474 -19.788 1.00 34.25 105 ASN A CA 1
ATOM 854 C C . ASN A 1 105 ? 8.769 26.939 -19.677 1.00 34.25 105 ASN A C 1
ATOM 856 O O . ASN A 1 105 ? 8.386 27.787 -20.477 1.00 34.25 105 ASN A O 1
ATOM 860 N N . GLN A 1 106 ? 9.619 27.228 -18.689 1.00 30.50 106 GLN A N 1
ATOM 861 C CA . GLN A 1 106 ? 10.746 28.160 -18.836 1.00 30.50 106 GLN A CA 1
ATOM 862 C C . GLN A 1 106 ? 11.665 28.053 -17.615 1.00 30.50 106 GLN A C 1
ATOM 864 O O . GLN A 1 106 ? 11.221 28.127 -16.472 1.00 30.50 106 GLN A O 1
ATOM 869 N N . PHE A 1 107 ? 12.953 27.835 -17.876 1.00 30.39 107 PHE A N 1
ATOM 870 C CA . PHE A 1 107 ? 14.000 27.993 -16.875 1.00 30.39 107 PHE A CA 1
ATOM 871 C C . PHE A 1 107 ? 14.290 29.481 -16.717 1.00 30.39 107 PHE A C 1
ATOM 873 O O . PHE A 1 107 ? 14.487 30.153 -17.725 1.00 30.39 107 PHE A O 1
ATOM 880 N N . ASP A 1 108 ? 14.453 29.947 -15.481 1.00 26.69 108 ASP A N 1
ATOM 881 C CA . ASP A 1 108 ? 15.363 31.058 -15.225 1.00 26.69 108 ASP A CA 1
ATOM 882 C C . ASP A 1 108 ? 16.115 30.846 -13.912 1.00 26.69 108 ASP A C 1
ATOM 884 O O . ASP A 1 108 ? 15.550 30.462 -12.883 1.00 26.69 108 ASP A O 1
ATOM 888 N N . ALA A 1 109 ? 17.432 31.024 -13.973 1.00 34.53 109 ALA A N 1
ATOM 889 C CA . ALA A 1 109 ? 18.343 30.669 -12.899 1.00 34.53 109 ALA A CA 1
ATOM 890 C C . ALA A 1 109 ? 18.661 31.892 -12.032 1.00 34.53 109 ALA A C 1
ATOM 892 O O . ALA A 1 109 ? 19.527 32.693 -12.376 1.00 34.53 109 ALA A O 1
ATOM 893 N N . HIS A 1 110 ? 18.040 31.987 -10.853 1.00 27.72 110 HIS A N 1
ATOM 894 C CA . HIS A 1 110 ? 18.493 32.904 -9.807 1.00 27.72 110 HIS A CA 1
ATOM 895 C C . HIS A 1 110 ? 18.870 32.169 -8.518 1.00 27.72 110 HIS A C 1
ATOM 897 O O . HIS A 1 110 ? 18.110 31.383 -7.957 1.00 27.72 110 HIS A O 1
ATOM 903 N N . GLN A 1 111 ? 20.094 32.443 -8.061 1.00 32.84 111 GLN A N 1
ATOM 904 C CA . GLN A 1 111 ? 20.717 31.848 -6.882 1.00 32.84 111 GLN A CA 1
ATOM 905 C C . GLN A 1 111 ? 19.940 32.197 -5.604 1.00 32.84 111 GLN A C 1
ATOM 907 O O . GLN A 1 111 ? 19.890 33.359 -5.200 1.00 32.84 111 GLN A O 1
ATOM 912 N N . ILE A 1 112 ? 19.403 31.186 -4.917 1.00 30.16 112 ILE A N 1
ATOM 913 C CA . ILE A 1 112 ? 18.834 31.348 -3.574 1.00 30.16 112 ILE A CA 1
ATOM 914 C C . ILE A 1 112 ? 19.917 31.014 -2.542 1.00 30.16 112 ILE A C 1
ATOM 916 O O . ILE A 1 112 ? 20.218 29.851 -2.276 1.00 30.16 112 ILE A O 1
ATOM 920 N N . ASN A 1 113 ? 20.506 32.055 -1.949 1.00 25.88 113 ASN A N 1
ATOM 921 C CA . ASN A 1 113 ? 21.479 31.932 -0.861 1.00 25.88 113 ASN A CA 1
ATOM 922 C C . ASN A 1 113 ? 20.823 31.364 0.413 1.00 25.88 113 ASN A C 1
ATOM 924 O O . ASN A 1 113 ? 20.239 32.101 1.209 1.00 25.88 113 ASN A O 1
ATOM 928 N N . HIS A 1 114 ? 20.959 30.057 0.644 1.00 33.22 114 HIS A N 1
ATOM 929 C CA . HIS A 1 114 ? 20.457 29.379 1.844 1.00 33.22 114 HIS A CA 1
ATOM 930 C C . HIS A 1 114 ? 21.391 29.515 3.062 1.00 33.22 114 HIS A C 1
ATOM 932 O O . HIS A 1 114 ? 21.910 28.534 3.592 1.00 33.22 114 HIS A O 1
ATOM 938 N N . ASN A 1 115 ? 21.524 30.734 3.591 1.00 29.30 115 ASN A N 1
ATOM 939 C CA . ASN A 1 115 ? 22.042 30.945 4.949 1.00 29.30 115 ASN A CA 1
ATOM 940 C C . ASN A 1 115 ? 20.930 30.701 5.984 1.00 29.30 115 ASN A C 1
ATOM 942 O O . ASN A 1 115 ? 20.339 31.634 6.527 1.00 29.30 115 ASN A O 1
ATOM 946 N N . VAL A 1 116 ? 20.622 29.429 6.259 1.00 36.75 116 VAL A N 1
ATOM 947 C CA . VAL A 1 116 ? 19.644 29.049 7.293 1.00 36.75 116 VAL A CA 1
ATOM 948 C C . VAL A 1 116 ? 20.347 28.903 8.642 1.00 36.75 116 VAL A C 1
ATOM 950 O O . VAL A 1 116 ? 21.014 27.905 8.911 1.00 36.75 116 VAL A O 1
ATOM 953 N N . HIS A 1 117 ? 20.175 29.897 9.514 1.00 33.59 117 HIS A N 1
ATOM 954 C CA . HIS A 1 117 ? 20.685 29.846 10.883 1.00 33.59 117 HIS A CA 1
ATOM 955 C C . HIS A 1 117 ? 20.139 28.636 11.662 1.00 33.59 117 HIS A C 1
ATOM 957 O O . HIS A 1 117 ? 18.940 28.344 11.657 1.00 33.59 117 HIS A O 1
ATOM 963 N N . GLN A 1 118 ? 21.028 27.958 12.391 1.00 44.31 118 GLN A N 1
ATOM 964 C CA . GLN A 1 118 ? 20.642 26.952 13.374 1.00 44.31 118 GLN A CA 1
ATOM 965 C C . GLN A 1 118 ? 19.943 27.609 14.576 1.00 44.31 118 GLN A C 1
ATOM 967 O O . GLN A 1 118 ? 20.440 28.582 15.138 1.00 44.31 118 GLN A O 1
ATOM 972 N N . GLY A 1 119 ? 18.836 27.006 15.019 1.00 39.59 119 GLY A N 1
ATOM 973 C CA . GLY A 1 119 ? 18.276 27.209 16.357 1.00 39.59 119 GLY A CA 1
ATOM 974 C C . GLY A 1 119 ? 17.202 28.292 16.509 1.00 39.59 119 GLY A C 1
ATOM 975 O O . GLY A 1 119 ? 17.510 29.456 16.750 1.00 39.59 119 GLY A O 1
ATOM 976 N N . LYS A 1 120 ? 15.931 27.862 16.523 1.00 41.78 120 LYS A N 1
ATOM 977 C CA . LYS A 1 120 ? 14.954 28.073 17.620 1.00 41.78 120 LYS A CA 1
ATOM 978 C C . LYS A 1 120 ? 13.616 27.404 17.277 1.00 41.78 120 LYS A C 1
ATOM 980 O O . LYS A 1 120 ? 13.272 27.254 16.107 1.00 41.78 120 LYS A O 1
ATOM 985 N N . GLY A 1 121 ? 12.898 26.935 18.297 1.00 44.34 121 GLY A N 1
ATOM 986 C CA . GLY A 1 121 ? 11.686 26.128 18.133 1.00 44.34 121 GLY A CA 1
ATOM 987 C C . GLY A 1 121 ? 10.483 26.935 17.644 1.00 44.34 121 GLY A C 1
ATOM 988 O O . GLY A 1 121 ? 9.762 27.504 18.450 1.00 44.34 121 GLY A O 1
ATOM 989 N N . GLY A 1 122 ? 10.253 26.946 16.331 1.00 49.75 122 GLY A N 1
ATOM 990 C CA . GLY A 1 122 ? 8.971 27.310 15.715 1.00 49.75 122 GLY A CA 1
ATOM 991 C C . GLY A 1 122 ? 8.344 26.108 15.004 1.00 49.75 122 GLY A C 1
ATOM 992 O O . GLY A 1 122 ? 8.951 25.042 14.956 1.00 49.75 122 GLY A O 1
ATOM 993 N N . VAL A 1 123 ? 7.169 26.279 14.388 1.00 53.66 123 VAL A N 1
ATOM 994 C CA . VAL A 1 123 ? 6.392 25.197 13.731 1.00 53.66 123 VAL A CA 1
ATOM 995 C C . VAL A 1 123 ? 7.224 24.345 12.749 1.00 53.66 123 VAL A C 1
ATOM 997 O O . VAL A 1 123 ? 7.011 23.140 12.636 1.00 53.66 123 VAL A O 1
ATOM 1000 N N . GLY A 1 124 ? 8.239 24.929 12.103 1.00 51.12 124 GLY A N 1
ATOM 1001 C CA . GLY A 1 124 ? 9.179 24.204 11.240 1.00 51.12 124 GLY A CA 1
ATOM 1002 C C . GLY A 1 124 ? 9.972 23.075 11.922 1.00 51.12 124 GLY A C 1
ATOM 1003 O O . GLY A 1 124 ? 10.429 22.177 11.225 1.00 51.12 124 GLY A O 1
ATOM 1004 N N . SER A 1 125 ? 10.118 23.058 13.254 1.00 51.69 125 SER A N 1
ATOM 1005 C CA . SER A 1 125 ? 10.783 21.956 13.973 1.00 51.69 125 SER A CA 1
ATOM 1006 C C . SER A 1 125 ? 9.950 20.670 13.998 1.00 51.69 125 SER A C 1
ATOM 1008 O O . SER A 1 125 ? 10.520 19.581 14.012 1.00 51.69 125 SER A O 1
ATOM 1010 N N . TYR A 1 126 ? 8.617 20.778 13.949 1.00 54.12 126 TYR A N 1
ATOM 1011 C CA . TYR A 1 126 ? 7.724 19.621 13.852 1.00 54.12 126 TYR A CA 1
ATOM 1012 C C . TYR A 1 126 ? 7.834 18.953 12.483 1.00 54.12 126 TYR A C 1
ATOM 1014 O O . TYR A 1 126 ? 7.932 17.733 12.418 1.00 54.12 126 TYR A O 1
ATOM 1022 N N . PHE A 1 127 ? 7.899 19.748 11.409 1.00 54.47 127 PHE A N 1
ATOM 1023 C CA . PHE A 1 127 ? 8.125 19.239 10.054 1.00 54.47 127 PHE A CA 1
ATOM 1024 C C . PHE A 1 127 ? 9.527 18.661 9.872 1.00 54.47 127 PHE A C 1
ATOM 1026 O O . PHE A 1 127 ? 9.674 17.636 9.216 1.00 54.47 127 PHE A O 1
ATOM 1033 N N . ARG A 1 128 ? 10.547 19.259 10.500 1.00 55.34 128 ARG A N 1
ATOM 1034 C CA . ARG A 1 128 ? 11.933 18.800 10.356 1.00 55.34 128 ARG A CA 1
ATOM 1035 C C . ARG A 1 128 ? 12.154 17.373 10.877 1.00 55.34 128 ARG A C 1
ATOM 1037 O O . ARG A 1 128 ? 12.927 16.638 10.275 1.00 55.34 128 ARG A O 1
ATOM 1044 N N . ARG A 1 129 ? 11.447 16.955 11.937 1.00 68.50 129 ARG A N 1
ATOM 1045 C CA . ARG A 1 129 ? 11.604 15.621 12.556 1.00 68.50 129 ARG A CA 1
ATOM 1046 C C . ARG A 1 129 ? 11.316 14.455 11.587 1.00 68.50 129 ARG A C 1
ATOM 1048 O O . ARG A 1 129 ? 12.179 13.585 11.493 1.00 68.50 129 ARG A O 1
ATOM 1055 N N . PRO A 1 130 ? 10.183 14.403 10.851 1.00 75.56 130 PRO A N 1
ATO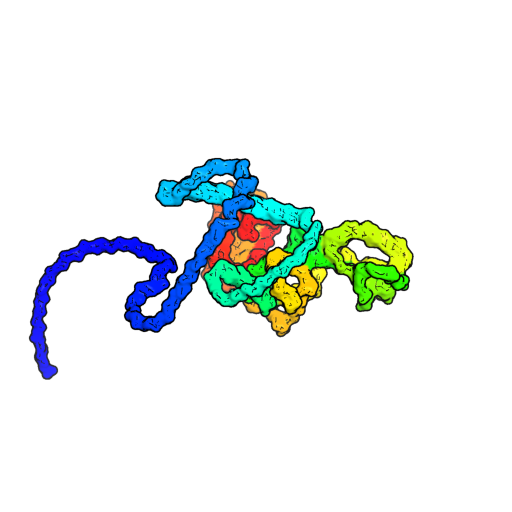M 1056 C CA . PRO A 1 130 ? 9.989 13.424 9.781 1.00 75.56 130 PRO A CA 1
ATOM 1057 C C . PRO A 1 130 ? 11.075 13.457 8.701 1.00 75.56 130 PRO A C 1
ATOM 1059 O O . PRO A 1 130 ? 11.631 12.408 8.398 1.00 75.56 130 PRO A O 1
ATOM 1062 N N . GLU A 1 131 ? 11.430 14.624 8.149 1.00 77.75 131 GLU A N 1
ATOM 1063 C CA . GLU A 1 131 ? 12.399 14.697 7.036 1.00 77.75 131 GLU A CA 1
ATOM 1064 C C . GLU A 1 131 ? 13.812 14.254 7.471 1.00 77.75 131 GLU A C 1
ATOM 1066 O O . GLU A 1 131 ? 14.490 13.496 6.771 1.00 77.75 131 GLU A O 1
ATOM 1071 N N . GLU A 1 132 ? 14.234 14.649 8.677 1.00 78.50 132 GLU A N 1
ATOM 1072 C CA . GLU A 1 132 ? 15.457 14.163 9.325 1.00 78.50 132 GLU A CA 1
ATOM 1073 C C . GLU A 1 132 ? 15.389 12.655 9.595 1.00 78.50 132 GLU A C 1
ATOM 1075 O O . GLU A 1 132 ? 16.373 11.946 9.379 1.00 78.50 132 GLU A O 1
ATOM 1080 N N . ALA A 1 133 ? 14.248 12.124 10.049 1.00 82.25 133 ALA A N 1
ATOM 1081 C CA . ALA A 1 133 ? 14.083 10.691 10.275 1.00 82.25 133 ALA A CA 1
ATOM 1082 C C . ALA A 1 133 ? 14.235 9.904 8.965 1.00 82.25 133 ALA A C 1
ATOM 1084 O O . ALA A 1 133 ? 15.027 8.960 8.935 1.00 82.25 133 ALA A O 1
ATOM 1085 N N . LEU A 1 134 ? 13.563 10.333 7.889 1.00 85.38 134 LEU A N 1
ATOM 1086 C CA . LEU A 1 134 ? 13.642 9.723 6.559 1.00 85.38 134 LEU A CA 1
ATOM 1087 C C . LEU A 1 134 ? 15.079 9.675 6.031 1.00 85.38 134 LEU A C 1
ATOM 1089 O O . LEU A 1 134 ? 15.539 8.619 5.606 1.00 85.38 134 LEU A O 1
ATOM 1093 N N . THR A 1 135 ? 15.795 10.798 6.078 1.00 84.50 135 THR A N 1
ATOM 1094 C CA . THR A 1 135 ? 17.141 10.933 5.490 1.00 84.50 135 THR A CA 1
ATOM 1095 C C . THR A 1 135 ? 18.261 10.339 6.349 1.00 84.50 135 THR A C 1
ATOM 1097 O O . THR A 1 135 ? 19.320 9.982 5.825 1.00 84.50 135 THR A O 1
ATOM 1100 N N . SER A 1 136 ? 18.057 10.198 7.664 1.00 82.50 136 SER A N 1
ATOM 1101 C CA . SER A 1 136 ? 19.064 9.643 8.586 1.00 82.50 136 SER A CA 1
ATOM 1102 C C . SER A 1 136 ? 18.939 8.139 8.851 1.00 82.50 136 SER A C 1
ATOM 1104 O O . SER A 1 136 ? 19.894 7.543 9.353 1.00 82.50 136 SER A O 1
ATOM 1106 N N . SER A 1 137 ? 17.799 7.514 8.542 1.00 87.56 137 SER A N 1
ATOM 1107 C CA . SER A 1 137 ? 17.438 6.185 9.067 1.00 87.56 137 SER A CA 1
ATOM 1108 C C . SER A 1 137 ? 17.052 5.193 7.969 1.00 87.56 137 SER A C 1
ATOM 1110 O O . SER A 1 137 ? 16.837 5.566 6.820 1.00 87.56 137 SER A O 1
ATOM 1112 N N . HIS A 1 138 ? 16.955 3.915 8.334 1.00 91.00 138 HIS A N 1
ATOM 1113 C CA . HIS A 1 138 ? 16.390 2.881 7.468 1.00 91.00 138 HIS A CA 1
ATOM 1114 C C . HIS A 1 138 ? 14.861 2.976 7.433 1.00 91.00 138 HIS A C 1
ATOM 1116 O O . HIS A 1 138 ? 14.232 3.349 8.427 1.00 91.00 138 HIS A O 1
ATOM 1122 N N . TRP A 1 139 ? 14.284 2.645 6.283 1.00 93.12 139 TRP A N 1
ATOM 1123 C CA . TRP A 1 139 ? 12.849 2.583 6.049 1.00 93.12 139 TRP A CA 1
ATOM 1124 C C . TRP A 1 139 ? 12.401 1.128 6.101 1.00 93.12 139 TRP A C 1
ATOM 1126 O O . TRP A 1 139 ? 12.900 0.318 5.327 1.00 93.12 139 TRP A O 1
ATOM 1136 N N . GLN A 1 140 ? 11.463 0.802 6.989 1.00 93.88 140 GLN A N 1
ATOM 1137 C CA . GLN A 1 140 ? 10.796 -0.501 7.028 1.00 93.88 140 GLN A CA 1
ATOM 1138 C C . GLN A 1 140 ? 9.489 -0.379 6.237 1.00 93.88 140 GLN A C 1
ATOM 1140 O O . GLN A 1 140 ? 8.594 0.362 6.639 1.00 93.88 140 GLN A O 1
ATOM 1145 N N . ILE A 1 141 ? 9.396 -1.030 5.081 1.00 94.38 141 ILE A N 1
ATOM 1146 C CA . ILE A 1 141 ? 8.270 -0.876 4.151 1.00 94.38 141 ILE A CA 1
ATOM 1147 C C . ILE A 1 141 ? 7.132 -1.806 4.565 1.00 94.38 141 ILE A C 1
ATOM 1149 O O . ILE A 1 141 ? 7.343 -3.004 4.688 1.00 94.38 141 ILE A O 1
ATOM 1153 N N . ILE A 1 142 ? 5.931 -1.254 4.746 1.00 94.62 142 ILE A N 1
ATOM 1154 C CA . ILE A 1 142 ? 4.727 -1.997 5.145 1.00 94.62 142 ILE A CA 1
ATOM 1155 C C . ILE A 1 142 ? 3.856 -2.328 3.933 1.00 94.62 142 ILE A C 1
ATOM 1157 O O . ILE A 1 142 ? 3.374 -3.447 3.794 1.00 94.62 142 ILE A O 1
ATOM 1161 N N . GLN A 1 143 ? 3.632 -1.344 3.057 1.00 94.44 143 GLN A N 1
ATOM 1162 C CA . GLN A 1 143 ? 2.736 -1.478 1.910 1.00 94.44 143 GLN A CA 1
ATOM 1163 C C . GLN A 1 143 ? 3.136 -0.512 0.792 1.00 94.44 143 GLN A C 1
ATOM 1165 O O . GLN A 1 143 ? 3.477 0.643 1.058 1.00 94.44 143 GLN A O 1
ATOM 1170 N N . LEU A 1 144 ? 3.024 -0.960 -0.459 1.00 94.62 144 LEU A N 1
ATOM 1171 C CA . LEU A 1 144 ? 2.988 -0.098 -1.639 1.00 94.62 144 LEU A CA 1
ATOM 1172 C C . LEU A 1 144 ? 1.532 0.008 -2.111 1.00 94.62 144 LEU A C 1
ATOM 1174 O O . LEU A 1 144 ? 0.841 -0.997 -2.229 1.00 94.62 144 LEU A O 1
ATOM 1178 N N . VAL A 1 145 ? 1.045 1.223 -2.354 1.00 93.56 145 VAL A N 1
ATOM 1179 C CA . VAL A 1 145 ? -0.331 1.471 -2.814 1.00 93.56 145 VAL A CA 1
ATOM 1180 C C . VAL A 1 145 ? -0.285 2.252 -4.127 1.00 93.56 145 VAL A C 1
ATOM 1182 O O . VAL A 1 145 ? 0.294 3.339 -4.133 1.00 93.56 145 VAL A O 1
ATOM 1185 N N . PRO A 1 146 ? -0.889 1.770 -5.229 1.00 92.69 146 PRO A N 1
ATOM 1186 C CA . PRO A 1 146 ? -0.936 2.515 -6.486 1.00 92.69 146 PRO A CA 1
ATOM 1187 C C . PRO A 1 146 ? -1.536 3.922 -6.326 1.00 92.69 146 PRO A C 1
ATOM 1189 O O . PRO A 1 146 ? -2.568 4.109 -5.676 1.00 92.69 146 PRO A O 1
ATOM 1192 N N . SER A 1 147 ? -0.897 4.921 -6.937 1.00 91.31 147 SER A N 1
ATOM 1193 C CA . SER A 1 147 ? -1.463 6.263 -7.117 1.00 91.31 147 SER A CA 1
ATOM 1194 C C . SER A 1 147 ? -2.457 6.261 -8.293 1.00 91.31 147 SER A C 1
ATOM 1196 O O . SER A 1 147 ? -2.333 5.430 -9.196 1.00 91.31 147 SER A O 1
ATOM 1198 N N . PRO A 1 148 ? -3.413 7.210 -8.369 1.00 87.75 148 PRO A N 1
ATOM 1199 C CA . PRO A 1 148 ? -4.175 7.453 -9.597 1.00 87.75 148 PRO A CA 1
ATOM 1200 C C . PRO A 1 148 ? -3.290 7.807 -10.807 1.00 87.75 148 PRO A C 1
ATOM 1202 O O . PRO A 1 148 ? -3.702 7.621 -11.952 1.00 87.75 148 PRO A O 1
ATOM 1205 N N . GLN A 1 149 ? -2.079 8.320 -10.566 1.00 87.62 149 GLN A N 1
ATOM 1206 C CA . GLN A 1 149 ? -1.099 8.632 -11.602 1.00 87.62 149 GLN A CA 1
ATOM 1207 C C . GLN A 1 149 ? -0.255 7.398 -11.957 1.00 87.62 149 GLN A C 1
ATOM 1209 O O . GLN A 1 149 ? 0.289 6.712 -11.095 1.00 87.62 149 GLN A O 1
ATOM 1214 N N . SER A 1 150 ? -0.132 7.110 -13.256 1.00 87.75 150 SER A N 1
ATOM 1215 C CA . SER A 1 150 ? 0.601 5.933 -13.742 1.00 87.75 150 SER A CA 1
ATOM 1216 C C . SER A 1 150 ? 2.101 6.034 -13.446 1.00 87.75 150 SER A C 1
ATOM 1218 O O . SER A 1 150 ? 2.740 7.001 -13.847 1.00 87.75 150 SER A O 1
ATOM 1220 N N . GLY A 1 151 ? 2.665 5.010 -12.801 1.00 88.00 151 GLY A N 1
ATOM 1221 C CA . GLY A 1 151 ? 4.077 4.985 -12.393 1.00 88.00 151 GLY A CA 1
ATOM 1222 C C . GLY A 1 151 ? 4.355 5.619 -11.028 1.00 88.00 151 GLY A C 1
ATOM 1223 O O . GLY A 1 151 ? 5.499 5.613 -10.581 1.00 88.00 151 GLY A O 1
ATOM 1224 N N . GLU A 1 152 ? 3.329 6.127 -10.345 1.00 92.56 152 GLU A N 1
ATOM 1225 C CA . GLU A 1 152 ? 3.437 6.608 -8.971 1.00 92.56 152 GLU A CA 1
ATOM 1226 C C . GLU A 1 152 ? 2.753 5.657 -7.992 1.00 92.56 152 GLU A C 1
ATOM 1228 O O . GLU A 1 152 ? 1.687 5.098 -8.254 1.00 92.56 152 GLU A O 1
ATOM 1233 N N . PHE A 1 153 ? 3.373 5.500 -6.832 1.00 94.69 153 PHE A N 1
ATOM 1234 C CA . PHE A 1 153 ? 2.889 4.697 -5.722 1.00 94.69 153 PHE A CA 1
ATOM 1235 C C . PHE A 1 153 ? 3.053 5.489 -4.425 1.00 94.69 153 PHE A C 1
ATOM 1237 O O . PHE A 1 153 ? 3.893 6.380 -4.316 1.00 94.69 153 PHE A O 1
ATOM 1244 N N . PHE A 1 154 ? 2.266 5.147 -3.415 1.00 94.19 154 PHE A N 1
ATOM 1245 C CA . PHE A 1 154 ? 2.489 5.572 -2.044 1.00 94.19 154 PHE A CA 1
ATOM 1246 C C . PHE A 1 154 ? 3.089 4.415 -1.257 1.00 94.19 154 PHE A C 1
ATOM 1248 O O . PHE A 1 154 ? 2.440 3.386 -1.082 1.00 94.19 154 PHE A O 1
ATOM 1255 N N . ALA A 1 155 ? 4.312 4.596 -0.770 1.00 94.44 155 ALA A N 1
ATOM 1256 C CA . ALA A 1 155 ? 4.921 3.694 0.191 1.00 94.44 155 ALA A CA 1
ATOM 1257 C C . ALA A 1 155 ? 4.487 4.096 1.606 1.00 94.44 155 ALA A C 1
ATOM 1259 O O . ALA A 1 155 ? 4.717 5.229 2.036 1.00 94.44 155 ALA A O 1
ATOM 1260 N N . TRP A 1 156 ? 3.870 3.169 2.332 1.00 94.69 156 TRP A N 1
ATOM 1261 C CA . TRP A 1 156 ? 3.723 3.257 3.779 1.00 94.69 156 TRP A CA 1
ATOM 1262 C C . TRP A 1 156 ? 4.966 2.654 4.417 1.00 94.69 156 TRP A C 1
ATOM 1264 O O . TRP A 1 156 ? 5.232 1.461 4.254 1.00 94.69 156 TRP A O 1
ATOM 1274 N N . VAL A 1 157 ? 5.735 3.478 5.124 1.00 93.62 157 VAL A N 1
ATOM 1275 C CA . VAL A 1 157 ? 6.987 3.064 5.765 1.00 93.62 157 VAL A CA 1
ATOM 1276 C C . VAL A 1 157 ? 6.987 3.414 7.245 1.00 93.62 157 VAL A C 1
ATOM 1278 O O . VAL A 1 157 ? 6.416 4.425 7.651 1.00 93.62 157 VAL A O 1
ATOM 1281 N N . VAL A 1 158 ? 7.667 2.603 8.050 1.00 92.81 158 VAL A N 1
ATOM 1282 C CA . VAL A 1 158 ? 7.982 2.903 9.447 1.00 92.81 158 VAL A CA 1
ATOM 1283 C C . VAL A 1 158 ? 9.449 3.307 9.558 1.00 92.81 158 VAL A C 1
ATOM 1285 O O . VAL A 1 158 ? 10.346 2.620 9.070 1.00 92.81 158 VAL A O 1
ATOM 1288 N N . VAL A 1 159 ? 9.688 4.455 10.194 1.00 90.56 159 VAL A N 1
ATOM 1289 C CA . VAL A 1 159 ? 11.013 5.067 10.346 1.00 90.56 159 VAL A CA 1
ATOM 1290 C C . VAL A 1 159 ? 11.145 5.607 11.765 1.00 90.56 159 VAL A C 1
ATOM 1292 O O . VAL A 1 159 ? 10.420 6.520 12.155 1.00 90.56 159 VAL A O 1
ATOM 1295 N N . LYS A 1 160 ? 12.049 5.027 12.569 1.00 85.94 160 LYS A N 1
ATOM 1296 C CA . LYS A 1 160 ? 12.228 5.366 14.002 1.00 85.94 160 LYS A CA 1
ATOM 1297 C C . LYS A 1 160 ? 10.910 5.361 14.811 1.00 85.94 160 LYS A C 1
ATOM 1299 O O . LYS A 1 160 ? 10.738 6.154 15.730 1.00 85.94 160 LYS A O 1
ATOM 1304 N N . GLY A 1 161 ? 9.983 4.462 14.470 1.00 83.38 161 GLY A N 1
ATOM 1305 C CA . GLY A 1 161 ? 8.670 4.345 15.118 1.00 83.38 161 GLY A CA 1
ATOM 1306 C C . GLY A 1 161 ? 7.592 5.305 14.599 1.00 83.38 161 GLY A C 1
ATOM 1307 O O . GLY A 1 161 ? 6.469 5.243 15.081 1.00 83.38 161 GLY A O 1
ATOM 1308 N N . LEU A 1 162 ? 7.886 6.156 13.612 1.00 87.88 162 LEU A N 1
ATOM 1309 C CA . LEU A 1 162 ? 6.889 6.977 12.918 1.00 87.88 162 LEU A CA 1
ATOM 1310 C C . LEU A 1 162 ? 6.427 6.264 11.645 1.00 87.88 162 LEU A C 1
ATOM 1312 O O . LEU A 1 162 ? 7.267 5.861 10.842 1.00 87.88 162 LEU A O 1
ATOM 1316 N N . MET A 1 163 ? 5.114 6.144 11.434 1.00 90.19 163 MET A N 1
ATOM 1317 C CA . MET A 1 163 ? 4.554 5.700 10.154 1.00 90.19 163 MET A CA 1
ATOM 1318 C C . MET A 1 163 ? 4.372 6.901 9.223 1.00 90.19 163 MET A C 1
ATOM 1320 O O . MET A 1 163 ? 3.748 7.893 9.596 1.00 90.19 163 MET A O 1
ATOM 1324 N N . LEU A 1 164 ? 4.921 6.817 8.014 1.00 90.31 164 LEU A N 1
ATOM 1325 C CA . LEU A 1 164 ? 4.926 7.896 7.030 1.00 90.31 164 LEU A CA 1
ATOM 1326 C C . LEU A 1 164 ? 4.426 7.383 5.676 1.00 90.31 164 LEU A C 1
ATOM 1328 O O . LEU A 1 164 ? 4.790 6.294 5.234 1.00 90.31 164 LEU A O 1
ATOM 1332 N N . LYS A 1 165 ? 3.595 8.196 5.015 1.00 91.62 165 LYS A N 1
ATOM 1333 C CA . LYS A 1 165 ? 3.120 7.972 3.646 1.00 91.62 165 LYS A CA 1
ATOM 1334 C C . LYS A 1 165 ? 3.991 8.767 2.681 1.00 91.62 165 LYS A C 1
ATOM 1336 O O . LYS A 1 165 ? 3.980 9.995 2.723 1.00 91.62 165 LYS A O 1
ATOM 1341 N N . ILE A 1 166 ? 4.710 8.075 1.806 1.00 90.38 166 ILE A N 1
ATOM 1342 C CA . ILE A 1 166 ? 5.725 8.668 0.932 1.00 90.38 166 ILE A CA 1
ATOM 1343 C C . ILE A 1 166 ? 5.341 8.465 -0.540 1.00 90.38 166 ILE A C 1
ATOM 1345 O O . ILE A 1 166 ? 5.120 7.320 -0.936 1.00 90.38 166 ILE A O 1
ATOM 1349 N N . PRO A 1 167 ? 5.266 9.525 -1.368 1.00 92.44 167 PRO A N 1
ATOM 1350 C CA . PRO A 1 167 ? 5.126 9.374 -2.811 1.00 92.44 167 PRO A CA 1
ATOM 1351 C C . PRO A 1 167 ? 6.431 8.853 -3.434 1.00 92.44 167 PRO A C 1
ATOM 1353 O O . PRO A 1 167 ? 7.519 9.372 -3.170 1.00 92.44 167 PRO A O 1
ATOM 1356 N N . LEU A 1 168 ? 6.300 7.813 -4.255 1.00 92.38 168 LEU A N 1
ATOM 1357 C CA . LEU A 1 168 ? 7.384 7.040 -4.851 1.00 92.38 168 LEU A CA 1
ATOM 1358 C C . LEU A 1 168 ? 7.135 6.871 -6.357 1.00 92.38 168 LEU A C 1
ATOM 1360 O O . LEU A 1 168 ? 6.134 6.283 -6.765 1.00 92.38 168 LEU A O 1
ATOM 1364 N N . THR A 1 169 ? 8.055 7.359 -7.185 1.00 93.50 169 THR A N 1
ATOM 1365 C CA . THR A 1 169 ? 8.020 7.188 -8.643 1.00 93.50 169 THR A CA 1
ATOM 1366 C C . THR A 1 169 ? 8.830 5.957 -9.046 1.00 93.50 169 THR A C 1
ATOM 1368 O O . THR A 1 169 ? 10.029 5.861 -8.760 1.00 93.50 169 THR A O 1
ATOM 1371 N N . ILE A 1 170 ? 8.180 5.028 -9.746 1.00 94.25 170 ILE A N 1
ATOM 1372 C CA . ILE A 1 170 ? 8.764 3.773 -10.228 1.00 94.25 170 ILE A CA 1
ATOM 1373 C C . ILE A 1 170 ? 8.762 3.802 -11.769 1.00 94.25 170 ILE A C 1
ATOM 1375 O O . ILE A 1 170 ? 7.688 3.837 -12.377 1.00 94.25 170 ILE A O 1
ATOM 1379 N N . PRO A 1 171 ? 9.939 3.824 -12.425 1.00 94.00 171 PRO A N 1
ATOM 1380 C CA . PRO A 1 171 ? 10.038 3.748 -13.872 1.00 94.00 171 PRO A CA 1
ATOM 1381 C C . PRO A 1 171 ? 9.747 2.327 -14.363 1.00 94.00 171 PRO A C 1
ATOM 1383 O O . PRO A 1 171 ? 9.955 1.336 -13.662 1.00 94.00 171 PRO A O 1
ATOM 1386 N N . ARG A 1 172 ? 9.323 2.235 -15.620 1.00 94.44 172 ARG A N 1
ATOM 1387 C CA . ARG A 1 172 ? 9.296 0.999 -16.386 1.00 94.44 172 ARG A CA 1
ATOM 1388 C C . ARG A 1 172 ? 10.718 0.679 -16.843 1.00 94.44 172 ARG A C 1
ATOM 1390 O O . ARG A 1 172 ? 11.278 1.424 -17.647 1.00 94.44 172 ARG A O 1
ATOM 1397 N N . VAL A 1 173 ? 11.264 -0.438 -16.368 1.00 93.81 173 VAL A N 1
ATOM 1398 C CA . VAL A 1 173 ? 12.505 -1.024 -16.891 1.00 93.81 173 VAL A CA 1
ATOM 1399 C C . VAL A 1 173 ? 12.153 -2.192 -17.808 1.00 93.81 173 VAL A C 1
ATOM 1401 O O . VAL A 1 173 ? 11.299 -3.010 -17.470 1.00 93.81 173 VAL A O 1
ATOM 1404 N N . PHE A 1 174 ? 12.770 -2.246 -18.984 1.00 94.19 174 PHE A N 1
ATOM 1405 C CA . PHE A 1 174 ? 12.632 -3.342 -19.944 1.00 94.19 174 PHE A CA 1
ATOM 1406 C C . PHE A 1 174 ? 13.902 -3.458 -20.796 1.00 94.19 174 PHE A C 1
ATOM 1408 O O . PHE A 1 174 ? 14.737 -2.551 -20.797 1.00 94.19 174 PHE A O 1
ATOM 1415 N N . TYR A 1 175 ? 14.058 -4.567 -21.521 1.00 94.00 175 TYR A N 1
ATOM 1416 C CA . TYR A 1 175 ? 15.283 -4.845 -22.282 1.00 94.00 175 TYR A CA 1
ATOM 1417 C C . TYR A 1 175 ? 14.996 -5.064 -23.756 1.00 94.00 175 TYR A C 1
ATOM 1419 O O . TYR A 1 175 ? 14.049 -5.768 -24.096 1.00 94.00 175 TYR A O 1
ATOM 1427 N N . ILE A 1 176 ? 15.842 -4.516 -24.622 1.00 92.75 176 ILE A N 1
ATOM 1428 C CA . ILE A 1 176 ? 15.808 -4.740 -26.070 1.00 92.75 176 ILE A CA 1
ATOM 1429 C C . ILE A 1 176 ? 17.071 -5.509 -26.450 1.00 92.75 176 ILE A C 1
ATOM 1431 O O . ILE A 1 176 ? 18.172 -5.033 -26.185 1.00 92.75 176 ILE A O 1
ATOM 1435 N N . ASN A 1 177 ? 16.922 -6.687 -27.056 1.00 93.25 177 ASN A N 1
ATOM 1436 C CA . ASN A 1 177 ? 18.036 -7.466 -27.593 1.00 93.25 177 ASN A CA 1
ATOM 1437 C C . ASN A 1 177 ? 18.117 -7.247 -29.108 1.00 93.25 177 ASN A C 1
ATOM 1439 O O . ASN A 1 177 ? 17.186 -7.617 -29.826 1.00 93.25 177 ASN A O 1
ATOM 1443 N N . SER A 1 178 ? 19.209 -6.658 -29.596 1.00 91.38 178 SER A N 1
ATOM 1444 C CA . SER A 1 178 ? 19.422 -6.399 -31.027 1.00 91.38 178 SER A CA 1
ATOM 1445 C C . SER A 1 178 ? 20.612 -7.176 -31.578 1.00 91.38 178 SER A C 1
ATOM 1447 O O . SER A 1 178 ? 21.709 -7.136 -31.016 1.00 91.38 178 SER A O 1
ATOM 1449 N N . LYS A 1 179 ? 20.414 -7.855 -32.712 1.00 90.44 179 LYS A N 1
ATOM 1450 C CA . LYS A 1 179 ? 21.458 -8.599 -33.437 1.00 90.44 179 LYS A CA 1
ATOM 1451 C C . LYS A 1 179 ? 22.507 -7.641 -34.002 1.00 90.44 179 LYS A C 1
ATOM 1453 O O . LYS A 1 179 ? 23.701 -7.905 -33.889 1.00 90.44 179 LYS A O 1
ATOM 1458 N N . ALA A 1 180 ? 22.058 -6.515 -34.557 1.00 85.25 180 ALA A N 1
ATOM 1459 C CA . ALA A 1 180 ? 22.919 -5.432 -35.013 1.00 85.25 180 ALA A CA 1
ATOM 1460 C C . ALA A 1 180 ? 23.263 -4.475 -33.852 1.00 85.25 180 ALA A C 1
ATOM 1462 O O . ALA A 1 180 ? 22.418 -4.253 -32.974 1.00 85.25 180 ALA A O 1
ATOM 1463 N N . PRO A 1 181 ? 24.471 -3.880 -33.821 1.00 77.75 181 PRO A N 1
ATOM 1464 C CA . PRO A 1 181 ? 24.774 -2.786 -32.906 1.00 77.75 181 PRO A CA 1
ATOM 1465 C C . PRO A 1 181 ? 23.862 -1.595 -33.217 1.00 77.75 181 PRO A C 1
ATOM 1467 O O . PRO A 1 181 ? 23.937 -1.027 -34.305 1.00 77.75 181 PRO A O 1
ATOM 1470 N N . ILE A 1 182 ? 23.005 -1.209 -32.269 1.00 69.25 182 ILE A N 1
ATOM 1471 C CA . ILE A 1 182 ? 22.089 -0.079 -32.460 1.00 69.25 182 ILE A CA 1
ATOM 1472 C C . ILE A 1 182 ? 22.917 1.212 -32.541 1.00 69.25 182 ILE A C 1
ATOM 1474 O O . ILE A 1 182 ? 23.516 1.655 -31.558 1.00 69.25 182 ILE A O 1
ATOM 1478 N N . ALA A 1 183 ? 22.981 1.795 -33.737 1.00 54.53 183 ALA A N 1
ATOM 1479 C CA . ALA A 1 183 ? 23.850 2.923 -34.035 1.00 54.53 183 ALA A CA 1
ATOM 1480 C C . ALA A 1 183 ? 23.272 4.256 -33.524 1.00 54.53 183 ALA A C 1
ATOM 1482 O O . ALA A 1 183 ? 22.309 4.780 -34.075 1.00 54.53 183 ALA A O 1
ATOM 1483 N N . GLY A 1 184 ? 23.937 4.842 -32.522 1.00 54.00 184 GLY A N 1
ATOM 1484 C CA . GLY A 1 184 ? 23.731 6.223 -32.070 1.00 54.00 184 GLY A CA 1
ATOM 1485 C C . GLY A 1 184 ? 22.545 6.440 -31.119 1.00 54.00 184 GLY A C 1
ATOM 1486 O O . GLY A 1 184 ? 21.444 5.970 -31.365 1.00 54.00 184 GLY A O 1
ATOM 1487 N N . ASN A 1 185 ? 22.788 7.193 -30.035 1.00 55.72 185 ASN A N 1
ATOM 1488 C CA . ASN A 1 185 ? 21.821 7.847 -29.129 1.00 55.72 185 ASN A CA 1
ATOM 1489 C C . ASN A 1 185 ? 20.516 7.112 -28.735 1.00 55.72 185 ASN A C 1
ATOM 1491 O O . ASN A 1 185 ? 19.563 7.758 -28.293 1.00 55.72 185 ASN A O 1
ATOM 1495 N N . PHE A 1 186 ? 20.458 5.783 -28.816 1.00 64.50 186 PHE A N 1
ATOM 1496 C CA . PHE A 1 186 ? 19.302 5.037 -28.334 1.00 64.50 186 PHE A CA 1
ATOM 1497 C C . PHE A 1 186 ? 19.178 5.215 -26.808 1.00 64.50 186 PHE A C 1
ATOM 1499 O O . PHE A 1 186 ? 20.171 5.028 -26.100 1.00 64.50 186 PHE A O 1
ATOM 1506 N N . PRO A 1 187 ? 18.003 5.598 -26.273 1.00 71.12 187 PRO A N 1
ATOM 1507 C CA . PRO A 1 187 ? 17.850 5.912 -24.856 1.00 71.12 187 PRO A CA 1
ATOM 1508 C C . PRO A 1 187 ? 17.897 4.636 -24.010 1.00 71.12 187 PRO A C 1
ATOM 1510 O O . PRO A 1 187 ? 16.881 3.990 -23.766 1.00 71.12 187 PRO A O 1
ATOM 1513 N N . GLY A 1 188 ? 19.090 4.268 -23.552 1.00 79.62 188 GLY A N 1
ATOM 1514 C CA . GLY A 1 188 ? 19.300 3.100 -22.709 1.00 79.62 188 GLY A CA 1
ATOM 1515 C C . GLY A 1 188 ? 20.772 2.842 -22.409 1.00 79.62 188 GLY A C 1
ATOM 1516 O O . GLY A 1 188 ? 21.666 3.527 -22.902 1.00 79.62 188 GLY A O 1
ATOM 1517 N N . LYS A 1 189 ? 21.020 1.840 -21.569 1.00 88.12 189 LYS A N 1
ATOM 1518 C CA . LYS A 1 189 ? 22.354 1.408 -21.153 1.00 88.12 189 LYS A CA 1
ATOM 1519 C C . LYS A 1 189 ? 22.628 0.013 -21.701 1.00 88.12 189 LYS A C 1
ATOM 1521 O O . LYS A 1 189 ? 21.854 -0.904 -21.442 1.00 88.12 189 LYS A O 1
ATOM 1526 N N . CYS A 1 190 ? 23.743 -0.178 -22.402 1.00 89.12 190 CYS A N 1
ATOM 1527 C CA . CYS A 1 190 ? 24.189 -1.519 -22.782 1.00 89.12 190 CYS A CA 1
ATOM 1528 C C . CYS A 1 190 ? 24.510 -2.336 -21.519 1.00 89.12 190 CYS A C 1
ATOM 1530 O O . CYS A 1 190 ? 25.256 -1.879 -20.647 1.00 89.12 190 CYS A O 1
ATOM 1532 N N . VAL A 1 191 ? 23.941 -3.535 -21.414 1.00 90.56 191 VAL A N 1
ATOM 1533 C CA . VAL A 1 191 ? 24.082 -4.434 -20.261 1.00 90.56 191 VAL A CA 1
ATOM 1534 C C . VAL A 1 191 ? 24.369 -5.858 -20.725 1.00 90.56 191 VAL A C 1
ATOM 1536 O O . VAL A 1 191 ? 24.018 -6.242 -21.832 1.00 90.56 191 VAL A O 1
ATOM 1539 N N . SER A 1 192 ? 24.978 -6.664 -19.857 1.00 90.75 192 SER A N 1
ATOM 1540 C CA . SER A 1 192 ? 25.097 -8.110 -20.059 1.00 90.75 192 SER A CA 1
ATOM 1541 C C . SER A 1 192 ? 24.197 -8.815 -19.048 1.00 90.75 192 SER A C 1
ATOM 1543 O O . SER A 1 192 ? 24.397 -8.667 -17.841 1.00 90.75 192 SER A O 1
ATOM 1545 N N . LYS A 1 193 ? 23.171 -9.525 -19.531 1.00 91.19 193 LYS A N 1
ATOM 1546 C CA . LYS A 1 193 ? 22.254 -10.344 -18.721 1.00 91.19 193 LYS A CA 1
ATOM 1547 C C . LYS A 1 193 ? 21.941 -11.647 -19.455 1.00 91.19 193 LYS A C 1
ATOM 1549 O O . LYS A 1 193 ? 22.003 -11.714 -20.679 1.00 91.19 193 LYS A O 1
ATOM 1554 N N . ILE A 1 194 ? 21.593 -12.681 -18.694 1.00 92.25 194 ILE A N 1
ATOM 1555 C CA . ILE A 1 194 ? 21.152 -13.970 -19.238 1.00 92.25 194 ILE A CA 1
ATOM 1556 C C . ILE A 1 194 ? 19.681 -13.836 -19.639 1.00 92.25 194 ILE A C 1
ATOM 1558 O O . ILE A 1 194 ? 18.856 -13.443 -18.815 1.00 92.25 194 ILE A O 1
ATOM 1562 N N . LEU A 1 195 ? 19.351 -14.155 -20.891 1.00 93.00 195 LEU A N 1
ATOM 1563 C CA . LEU A 1 195 ? 17.979 -14.077 -21.389 1.00 93.00 195 LEU A CA 1
ATOM 1564 C C . LEU A 1 195 ? 17.182 -15.361 -21.087 1.00 93.00 195 LEU A C 1
ATOM 1566 O O . LEU A 1 195 ? 17.759 -16.454 -21.038 1.00 93.00 195 LEU A O 1
ATOM 1570 N N . PRO A 1 196 ? 15.848 -15.262 -20.921 1.00 91.62 196 PRO A N 1
ATOM 1571 C CA . PRO A 1 196 ? 14.981 -16.422 -20.742 1.00 91.62 196 PRO A CA 1
ATOM 1572 C C . PRO A 1 196 ? 15.128 -17.471 -21.853 1.00 91.62 196 PRO A C 1
ATOM 1574 O O . PRO A 1 196 ? 15.428 -17.159 -23.006 1.00 91.62 196 PRO A O 1
ATOM 1577 N N . HIS A 1 197 ? 14.860 -18.732 -21.504 1.00 90.12 197 HIS A N 1
ATOM 1578 C CA . HIS A 1 197 ? 14.879 -19.882 -22.422 1.00 90.12 197 HIS A CA 1
ATOM 1579 C C . HIS A 1 197 ? 16.220 -20.129 -23.145 1.00 90.12 197 HIS A C 1
ATOM 1581 O O . HIS A 1 197 ? 16.237 -20.774 -24.190 1.00 90.12 197 HIS A O 1
ATOM 1587 N N . GLY A 1 198 ? 17.341 -19.637 -22.602 1.00 86.88 198 GLY A N 1
ATOM 1588 C CA . GLY A 1 198 ? 18.674 -19.860 -23.175 1.00 86.88 198 GLY A CA 1
ATOM 1589 C C . GLY A 1 198 ? 18.936 -19.088 -24.471 1.00 86.88 198 GLY A C 1
ATOM 1590 O O . GLY A 1 198 ? 19.812 -19.472 -25.244 1.00 86.88 198 GLY A O 1
ATOM 1591 N N . ARG A 1 199 ? 18.177 -18.016 -24.733 1.00 90.12 199 ARG A N 1
ATOM 1592 C CA . ARG A 1 199 ? 18.378 -17.167 -25.914 1.00 90.12 199 ARG A CA 1
ATOM 1593 C C . ARG A 1 199 ? 19.720 -16.417 -25.836 1.00 90.12 199 ARG A C 1
ATOM 1595 O O . ARG A 1 199 ? 20.100 -15.966 -24.753 1.00 90.12 199 ARG A O 1
ATOM 1602 N N . PRO A 1 200 ? 20.445 -16.258 -26.958 1.00 90.38 200 PRO A N 1
ATOM 1603 C CA . PRO A 1 200 ? 21.710 -15.532 -26.972 1.00 90.38 200 PRO A CA 1
ATOM 1604 C C . PRO A 1 200 ? 21.496 -14.033 -26.717 1.00 90.38 200 PRO A C 1
ATOM 1606 O O . PRO A 1 200 ? 20.698 -13.376 -27.388 1.00 90.38 200 PRO A O 1
ATOM 1609 N N . SER A 1 201 ? 22.252 -13.481 -25.765 1.00 91.06 201 SER A N 1
ATOM 1610 C CA . SER A 1 201 ? 22.383 -12.031 -25.603 1.00 91.06 201 SER A CA 1
ATOM 1611 C C . SER A 1 201 ? 23.297 -11.492 -26.701 1.00 91.06 201 SER A C 1
ATOM 1613 O O . SER A 1 201 ? 24.481 -11.825 -26.733 1.00 91.06 201 SER A O 1
ATOM 1615 N N . TYR A 1 202 ? 22.750 -10.652 -27.574 1.00 90.38 202 TYR A N 1
ATOM 1616 C CA . TYR A 1 202 ? 23.503 -9.859 -28.541 1.00 90.38 202 TYR A CA 1
ATOM 1617 C C . TYR A 1 202 ? 23.764 -8.473 -27.922 1.00 90.38 202 TYR A C 1
ATOM 1619 O O . TYR A 1 202 ? 24.279 -8.377 -26.805 1.00 90.38 202 TYR A O 1
ATOM 1627 N N . ASN A 1 203 ? 23.378 -7.393 -28.603 1.00 89.88 203 ASN A N 1
ATOM 1628 C CA . ASN A 1 203 ? 23.440 -6.033 -28.080 1.00 89.88 203 ASN A CA 1
ATOM 1629 C C . ASN A 1 203 ? 22.207 -5.788 -27.198 1.00 89.88 203 ASN A C 1
ATOM 1631 O O . ASN A 1 203 ? 21.178 -5.301 -27.670 1.00 89.88 203 ASN A O 1
ATOM 1635 N N . LEU A 1 204 ? 22.299 -6.188 -25.928 1.00 92.19 204 LEU A N 1
ATOM 1636 C CA . LEU A 1 204 ? 21.222 -6.033 -24.954 1.00 92.19 204 LEU A CA 1
ATOM 1637 C C . LEU A 1 204 ? 21.257 -4.635 -24.317 1.00 92.19 204 LEU A C 1
ATOM 1639 O O . LEU A 1 204 ? 22.235 -4.247 -23.673 1.00 92.19 204 LEU A O 1
ATOM 1643 N N . ILE A 1 205 ? 20.170 -3.883 -24.480 1.00 92.25 205 ILE A N 1
ATOM 1644 C CA . ILE A 1 205 ? 20.011 -2.522 -23.959 1.00 92.25 205 ILE A CA 1
ATOM 1645 C C . ILE A 1 205 ? 18.926 -2.509 -22.881 1.00 92.25 205 ILE A C 1
ATOM 1647 O O . ILE A 1 205 ? 17.786 -2.889 -23.137 1.00 92.25 205 ILE A O 1
ATOM 1651 N N . GLU A 1 206 ? 19.280 -2.044 -21.684 1.00 93.38 206 GLU A N 1
ATOM 1652 C CA . GLU A 1 206 ? 18.360 -1.723 -20.590 1.00 93.38 206 GLU A CA 1
ATOM 1653 C C . GLU A 1 206 ? 17.772 -0.325 -20.822 1.00 93.38 206 GLU A C 1
ATOM 1655 O O . GLU A 1 206 ? 18.502 0.669 -20.866 1.00 93.38 206 GLU A O 1
ATOM 1660 N N . VAL A 1 207 ? 16.452 -0.248 -20.975 1.00 92.56 207 VAL A N 1
ATOM 1661 C CA . VAL A 1 207 ? 15.700 0.999 -21.155 1.00 92.56 207 VAL A CA 1
ATOM 1662 C C . VAL A 1 207 ? 14.904 1.268 -19.882 1.00 92.56 207 VAL A C 1
ATOM 1664 O O . VAL A 1 207 ? 14.157 0.407 -19.422 1.00 92.56 207 VAL A O 1
ATOM 1667 N N . SER A 1 208 ? 15.060 2.466 -19.313 1.00 92.56 208 SER A N 1
ATOM 1668 C CA . SER A 1 208 ? 14.359 2.912 -18.103 1.00 92.56 208 SER A CA 1
ATOM 1669 C C . SER A 1 208 ? 13.653 4.236 -18.378 1.00 92.56 208 SER A C 1
ATOM 1671 O O . SER A 1 208 ? 14.305 5.261 -18.579 1.00 92.56 208 SER A O 1
ATOM 1673 N N . ILE A 1 209 ? 12.320 4.208 -18.426 1.00 92.81 209 ILE A N 1
ATOM 1674 C CA . ILE A 1 209 ? 11.467 5.368 -18.742 1.00 92.81 209 ILE A CA 1
ATOM 1675 C C . ILE A 1 209 ? 10.274 5.450 -17.787 1.00 92.81 209 ILE A C 1
ATOM 1677 O O . ILE A 1 209 ? 9.955 4.494 -17.085 1.00 92.81 209 ILE A O 1
ATOM 1681 N N . GLN A 1 210 ? 9.589 6.591 -17.734 1.00 92.88 210 GLN A N 1
ATOM 1682 C CA . GLN A 1 210 ? 8.378 6.713 -16.916 1.00 92.88 210 GLN A CA 1
ATOM 1683 C C . GLN A 1 210 ? 7.221 5.895 -17.511 1.00 92.88 210 GLN A C 1
ATOM 1685 O O . GLN A 1 210 ? 7.097 5.769 -18.726 1.00 92.88 210 GLN A O 1
ATOM 1690 N N . GLU A 1 211 ? 6.331 5.378 -16.661 1.00 93.06 211 GLU A N 1
ATOM 1691 C CA . GLU A 1 211 ? 5.187 4.560 -17.096 1.00 93.06 211 GLU A CA 1
ATOM 1692 C C . GLU A 1 211 ? 4.230 5.309 -18.041 1.00 93.06 211 GLU A C 1
ATOM 1694 O O . GLU A 1 211 ? 3.658 4.703 -18.945 1.00 93.06 211 GLU A O 1
ATOM 1699 N N . VAL A 1 212 ? 4.065 6.625 -17.858 1.00 92.75 212 VAL A N 1
ATOM 1700 C CA . VAL A 1 212 ? 3.277 7.477 -18.769 1.00 92.75 212 VAL A CA 1
ATOM 1701 C C . VAL A 1 212 ? 3.883 7.443 -20.176 1.00 92.75 212 VAL A C 1
ATOM 1703 O O . VAL A 1 212 ? 3.204 7.065 -21.129 1.00 92.75 212 VAL A O 1
ATOM 1706 N N . GLN A 1 213 ? 5.187 7.710 -20.279 1.00 91.88 213 GLN A N 1
ATOM 1707 C CA . GLN A 1 213 ? 5.931 7.663 -21.536 1.00 91.88 213 GLN A CA 1
ATOM 1708 C C . GLN A 1 213 ? 5.913 6.257 -22.158 1.00 91.88 213 GLN A C 1
ATOM 1710 O O . GLN A 1 213 ? 5.721 6.122 -23.359 1.00 91.88 213 GLN A O 1
ATOM 1715 N N . PHE A 1 214 ? 6.041 5.188 -21.365 1.00 92.44 214 PHE A N 1
ATOM 1716 C CA . PHE A 1 214 ? 5.953 3.812 -21.870 1.00 92.44 214 PHE A CA 1
ATOM 1717 C C . PHE A 1 214 ? 4.602 3.506 -22.542 1.00 92.44 214 PHE A C 1
ATOM 1719 O O . PHE A 1 214 ? 4.558 2.815 -23.562 1.00 92.44 214 PHE A O 1
ATOM 1726 N N . LYS A 1 215 ? 3.496 4.047 -22.014 1.00 91.25 215 LYS A N 1
ATOM 1727 C CA . LYS A 1 215 ? 2.163 3.897 -22.620 1.00 91.25 215 LYS A CA 1
ATOM 1728 C C . LYS A 1 215 ? 2.047 4.654 -23.944 1.00 91.25 215 LYS A C 1
ATOM 1730 O O . LYS A 1 215 ? 1.494 4.106 -24.899 1.00 91.25 215 LYS A O 1
ATOM 1735 N N . GLU A 1 216 ? 2.598 5.861 -24.029 1.00 92.00 216 GLU A N 1
ATOM 1736 C CA . GLU A 1 216 ? 2.651 6.663 -25.262 1.00 92.00 216 GLU A CA 1
ATOM 1737 C C . GLU A 1 216 ? 3.523 5.993 -26.340 1.00 92.00 216 GLU A C 1
ATOM 1739 O O . GLU A 1 216 ? 3.116 5.857 -27.495 1.00 92.00 216 GLU A O 1
ATOM 1744 N N . GLU A 1 217 ? 4.689 5.486 -25.937 1.00 88.50 217 GLU A N 1
ATOM 1745 C CA . GLU A 1 217 ? 5.688 4.841 -26.797 1.00 88.50 217 GLU A CA 1
ATOM 1746 C C . GLU A 1 217 ? 5.351 3.388 -27.178 1.00 88.50 217 GLU A C 1
ATOM 1748 O O . GLU A 1 217 ? 6.038 2.779 -28.002 1.00 88.50 217 GLU A O 1
ATOM 1753 N N . SER A 1 218 ? 4.255 2.831 -26.651 1.00 87.50 218 SER A N 1
ATOM 1754 C CA . SER A 1 218 ? 3.790 1.461 -26.928 1.00 87.50 218 SER A CA 1
ATOM 1755 C C . SER A 1 218 ? 3.702 1.125 -28.425 1.00 87.50 218 SER A C 1
ATOM 1757 O O . SER A 1 218 ? 4.056 0.019 -28.837 1.00 87.50 218 SER A O 1
ATOM 1759 N N . LYS A 1 219 ? 3.308 2.095 -29.264 1.00 89.31 219 LYS A N 1
ATOM 1760 C CA . LYS A 1 219 ? 3.273 1.947 -30.729 1.00 89.31 219 LYS A CA 1
ATOM 1761 C C . LYS A 1 219 ? 4.668 1.825 -31.349 1.00 89.31 219 LYS A C 1
ATOM 1763 O O . LYS A 1 219 ? 4.843 1.035 -32.273 1.00 89.31 219 LYS A O 1
ATOM 1768 N N . LYS A 1 220 ? 5.663 2.568 -30.845 1.00 87.88 220 LYS A N 1
ATOM 1769 C CA . LYS A 1 220 ? 7.050 2.475 -31.331 1.00 87.88 220 LYS A CA 1
ATOM 1770 C C . LYS A 1 220 ? 7.695 1.158 -30.895 1.00 87.88 220 LYS A C 1
ATOM 1772 O O . LYS A 1 220 ? 8.389 0.537 -31.690 1.00 87.88 220 LYS A O 1
ATOM 1777 N N . LEU A 1 221 ? 7.385 0.671 -29.691 1.00 88.12 221 LEU A N 1
ATOM 1778 C CA . LEU A 1 221 ? 7.812 -0.659 -29.231 1.00 88.12 221 LEU A CA 1
ATOM 1779 C C . LEU A 1 221 ? 7.220 -1.797 -30.081 1.00 88.12 221 LEU A C 1
ATOM 1781 O O . LEU A 1 221 ? 7.925 -2.752 -30.396 1.00 88.12 221 LEU A O 1
ATOM 1785 N N . ALA A 1 222 ? 5.956 -1.687 -30.503 1.00 88.81 222 ALA A N 1
ATOM 1786 C CA . ALA A 1 222 ? 5.349 -2.647 -31.430 1.00 88.81 222 ALA A CA 1
ATOM 1787 C C . ALA A 1 222 ? 5.999 -2.615 -32.829 1.00 88.81 222 ALA A C 1
ATOM 1789 O O . ALA A 1 222 ? 6.188 -3.666 -33.441 1.00 88.81 222 ALA A O 1
ATOM 1790 N N . ALA A 1 223 ? 6.390 -1.431 -33.315 1.00 89.38 223 ALA A N 1
ATOM 1791 C CA . ALA A 1 223 ? 7.149 -1.299 -34.559 1.00 89.38 223 ALA A CA 1
ATOM 1792 C C . ALA A 1 223 ? 8.550 -1.932 -34.448 1.00 89.38 223 ALA A C 1
ATOM 1794 O O . ALA A 1 223 ? 8.936 -2.687 -35.333 1.00 89.38 223 ALA A O 1
ATOM 1795 N N . LEU A 1 224 ? 9.265 -1.718 -33.335 1.00 86.62 224 LEU A N 1
ATOM 1796 C CA . LEU A 1 224 ? 10.570 -2.347 -33.074 1.00 86.62 224 LEU A CA 1
ATOM 1797 C C . LEU A 1 224 ? 10.494 -3.882 -33.015 1.00 86.62 224 LEU A C 1
ATOM 1799 O O . LEU A 1 224 ? 11.408 -4.552 -33.471 1.00 86.62 224 LEU A O 1
ATOM 1803 N N . LEU A 1 225 ? 9.395 -4.462 -32.519 1.00 87.88 225 LEU A N 1
ATOM 1804 C CA . LEU A 1 225 ? 9.175 -5.919 -32.571 1.00 87.88 225 LEU A CA 1
ATOM 1805 C C . LEU A 1 225 ? 8.949 -6.470 -33.990 1.00 87.88 225 LEU A C 1
ATOM 1807 O O . LEU A 1 225 ? 8.970 -7.685 -34.171 1.00 87.88 225 LEU A O 1
ATOM 1811 N N . SER A 1 226 ? 8.706 -5.601 -34.974 1.00 89.81 226 SER A N 1
ATOM 1812 C CA . SER A 1 226 ? 8.549 -5.974 -36.386 1.00 89.81 226 SER A CA 1
ATOM 1813 C C . SER A 1 226 ? 9.864 -5.873 -37.174 1.00 89.81 226 SER A C 1
ATOM 1815 O O . SER A 1 226 ? 9.904 -6.250 -38.344 1.00 89.81 226 SER A O 1
ATOM 1817 N N . ASP A 1 227 ? 10.927 -5.355 -36.554 1.00 89.19 227 ASP A N 1
ATOM 1818 C CA . ASP A 1 227 ? 12.242 -5.176 -37.164 1.00 89.19 227 ASP A CA 1
ATOM 1819 C C . ASP A 1 227 ? 13.047 -6.495 -37.124 1.00 89.19 227 ASP A C 1
ATOM 1821 O O . ASP A 1 227 ? 13.199 -7.083 -36.049 1.00 89.19 227 ASP A O 1
ATOM 1825 N N . PRO A 1 228 ? 13.580 -6.994 -38.259 1.00 89.75 228 PRO A N 1
ATOM 1826 C CA . PRO A 1 228 ? 14.362 -8.229 -38.293 1.00 89.75 228 PRO A CA 1
ATOM 1827 C C . PRO A 1 228 ? 15.699 -8.154 -37.535 1.00 89.75 228 PRO A C 1
ATOM 1829 O O . PRO A 1 228 ? 16.243 -9.210 -37.190 1.00 89.75 228 PRO A O 1
ATOM 1832 N N . GLU A 1 229 ? 16.249 -6.966 -37.266 1.00 90.06 229 GLU A N 1
ATOM 1833 C CA . GLU A 1 229 ? 17.463 -6.799 -36.457 1.00 90.06 229 GLU A CA 1
ATOM 1834 C C . GLU A 1 229 ? 17.191 -7.021 -34.965 1.00 90.06 229 GLU A C 1
ATOM 1836 O O . GLU A 1 229 ? 18.053 -7.541 -34.248 1.00 90.06 229 GLU A O 1
ATOM 1841 N N . ILE A 1 230 ? 15.975 -6.722 -34.505 1.00 90.69 230 ILE A N 1
ATOM 1842 C CA . ILE A 1 230 ? 15.546 -6.982 -33.134 1.00 90.69 230 ILE A CA 1
ATOM 1843 C C . ILE A 1 230 ? 15.298 -8.486 -32.951 1.00 90.69 230 ILE A C 1
ATOM 1845 O O . ILE A 1 230 ? 14.626 -9.161 -33.729 1.00 90.69 230 ILE A O 1
ATOM 1849 N N . GLU A 1 231 ? 15.901 -9.054 -31.910 1.00 91.94 231 GLU A N 1
ATOM 1850 C CA . GLU A 1 231 ? 15.694 -10.447 -31.509 1.00 91.94 231 GLU A CA 1
ATOM 1851 C C . GLU A 1 231 ? 14.474 -10.574 -30.589 1.00 91.94 231 GLU A C 1
ATOM 1853 O O . GLU A 1 231 ? 13.688 -11.515 -30.721 1.00 91.94 231 GLU A O 1
ATOM 1858 N N . GLY A 1 232 ? 14.288 -9.605 -29.692 1.00 91.50 232 GLY A N 1
ATOM 1859 C CA . GLY A 1 232 ? 13.150 -9.561 -28.786 1.00 91.50 232 GLY A CA 1
ATOM 1860 C C . GLY A 1 232 ? 13.195 -8.383 -27.817 1.00 91.50 232 GLY A C 1
ATOM 1861 O O . GLY A 1 232 ? 14.242 -7.772 -27.589 1.00 91.50 232 GLY A O 1
ATOM 1862 N N . ILE A 1 233 ? 12.036 -8.089 -27.223 1.00 93.12 233 ILE A N 1
ATOM 1863 C CA . ILE A 1 233 ? 11.894 -7.132 -26.122 1.00 93.12 233 ILE A CA 1
ATOM 1864 C C . ILE A 1 233 ? 11.371 -7.878 -24.887 1.00 93.12 233 ILE A C 1
ATOM 1866 O O . ILE A 1 233 ? 10.339 -8.549 -24.946 1.00 93.12 233 ILE A O 1
ATOM 1870 N N . TYR A 1 234 ? 12.080 -7.751 -23.768 1.00 93.62 234 TYR A N 1
ATOM 1871 C CA . TYR A 1 234 ? 11.893 -8.526 -22.542 1.00 93.62 234 TYR A CA 1
ATOM 1872 C C . TYR A 1 234 ? 11.394 -7.651 -21.383 1.00 93.62 234 TYR A C 1
ATOM 1874 O O . TYR A 1 234 ? 11.611 -6.444 -21.363 1.00 93.62 234 TYR A O 1
ATOM 1882 N N . GLU A 1 235 ? 10.723 -8.274 -20.409 1.00 93.12 235 GLU A N 1
ATOM 1883 C CA . GLU A 1 235 ? 10.220 -7.670 -19.154 1.00 93.12 235 GLU A CA 1
ATOM 1884 C C . GLU A 1 235 ? 9.174 -6.536 -19.270 1.00 93.12 235 GLU A C 1
ATOM 1886 O O . GLU A 1 235 ? 8.656 -6.059 -18.263 1.00 93.12 235 GLU A O 1
ATOM 1891 N N . THR A 1 236 ? 8.711 -6.200 -20.478 1.00 92.69 236 THR A N 1
ATOM 1892 C CA . THR A 1 236 ? 7.661 -5.183 -20.727 1.00 92.69 236 THR A CA 1
ATOM 1893 C C . THR A 1 236 ? 6.365 -5.369 -19.925 1.00 92.69 236 THR A C 1
ATOM 1895 O O . THR A 1 236 ? 5.656 -4.395 -19.680 1.00 92.69 236 THR A O 1
ATOM 1898 N N . LYS A 1 237 ? 6.050 -6.602 -19.502 1.00 92.12 237 LYS A N 1
ATOM 1899 C CA . LYS A 1 237 ? 4.836 -6.966 -18.748 1.00 92.12 237 LYS A CA 1
ATOM 1900 C C . LYS A 1 237 ? 5.034 -7.103 -17.230 1.00 92.12 237 LYS A C 1
ATOM 1902 O O . LYS A 1 237 ? 4.071 -7.423 -16.540 1.00 92.12 237 LYS A O 1
ATOM 1907 N N . VAL A 1 238 ? 6.238 -6.880 -16.695 1.00 93.81 238 VAL A N 1
ATOM 1908 C CA . VAL A 1 238 ? 6.507 -7.000 -15.248 1.00 93.81 238 VAL A CA 1
ATOM 1909 C C . VAL A 1 238 ? 5.714 -5.931 -14.473 1.00 93.81 238 VAL A C 1
ATOM 1911 O O . VAL A 1 238 ? 5.810 -4.752 -14.816 1.00 93.81 238 VAL A O 1
ATOM 1914 N N . PRO A 1 239 ? 4.909 -6.266 -13.447 1.00 94.69 239 PRO A N 1
ATOM 1915 C CA . PRO A 1 239 ? 4.207 -5.254 -12.656 1.00 94.69 239 PRO A CA 1
ATOM 1916 C C . PRO A 1 239 ? 5.187 -4.298 -11.958 1.00 94.69 239 PRO A C 1
ATOM 1918 O O . PRO A 1 239 ? 6.169 -4.742 -11.367 1.00 94.69 239 PRO A O 1
ATOM 1921 N N . LEU A 1 240 ? 4.912 -2.987 -11.983 1.00 94.25 240 LEU A N 1
ATOM 1922 C CA . LEU A 1 240 ? 5.798 -1.985 -11.367 1.00 94.25 240 LEU A CA 1
ATOM 1923 C C . LEU A 1 240 ? 5.960 -2.194 -9.855 1.00 94.25 240 LEU A C 1
ATOM 1925 O O . LEU A 1 240 ? 7.046 -2.001 -9.322 1.00 94.25 240 LEU A O 1
ATOM 1929 N N . GLU A 1 241 ? 4.901 -2.642 -9.179 1.00 93.44 241 GLU A N 1
ATOM 1930 C CA . GLU A 1 241 ? 4.933 -3.006 -7.761 1.00 93.44 241 GLU A CA 1
ATOM 1931 C C . GLU A 1 241 ? 5.920 -4.150 -7.489 1.00 93.44 241 GLU A C 1
ATOM 1933 O O . GLU A 1 241 ? 6.766 -4.039 -6.607 1.00 93.44 241 GLU A O 1
ATOM 1938 N N . PHE A 1 242 ? 5.883 -5.207 -8.307 1.00 94.06 242 PHE A N 1
ATOM 1939 C CA . PHE A 1 242 ? 6.830 -6.320 -8.221 1.00 94.06 242 PHE A CA 1
ATOM 1940 C C . PHE A 1 242 ? 8.266 -5.852 -8.498 1.00 94.06 242 PHE A C 1
ATOM 1942 O O . PHE A 1 242 ? 9.171 -6.159 -7.728 1.00 94.06 242 PHE A O 1
ATOM 1949 N N . SER A 1 243 ? 8.466 -5.038 -9.542 1.00 93.38 243 SER A N 1
ATOM 1950 C CA . SER A 1 243 ? 9.773 -4.441 -9.849 1.00 93.38 243 SER A CA 1
ATOM 1951 C C . SER A 1 243 ? 10.318 -3.609 -8.685 1.00 93.38 243 SER A C 1
ATOM 1953 O O . SER A 1 243 ? 11.511 -3.677 -8.393 1.00 93.38 243 SER A O 1
ATOM 1955 N N . ALA A 1 244 ? 9.463 -2.838 -8.007 1.00 93.50 244 ALA A N 1
ATOM 1956 C CA . ALA A 1 244 ? 9.846 -2.073 -6.829 1.00 93.50 244 ALA A CA 1
ATOM 1957 C C . ALA A 1 244 ? 10.231 -2.996 -5.667 1.00 93.50 244 ALA A C 1
ATOM 1959 O O . ALA A 1 244 ? 11.326 -2.847 -5.132 1.00 93.50 244 ALA A O 1
ATOM 1960 N N . ILE A 1 245 ? 9.399 -3.990 -5.331 1.00 93.50 245 ILE A N 1
ATOM 1961 C CA . ILE A 1 245 ? 9.682 -4.984 -4.279 1.00 93.50 245 ILE A CA 1
ATOM 1962 C C . ILE A 1 245 ? 11.035 -5.671 -4.521 1.00 93.50 245 ILE A C 1
ATOM 1964 O O . ILE A 1 245 ? 11.841 -5.764 -3.596 1.00 93.50 245 ILE A O 1
ATOM 1968 N N . CYS A 1 246 ? 11.334 -6.080 -5.758 1.00 92.50 246 CYS A N 1
ATOM 1969 C CA . CYS A 1 246 ? 12.628 -6.666 -6.116 1.00 92.50 246 CYS A CA 1
ATOM 1970 C C . CYS A 1 246 ? 13.815 -5.699 -5.954 1.00 92.50 246 CYS A C 1
ATOM 1972 O O . CYS A 1 246 ? 14.926 -6.153 -5.690 1.00 92.50 246 CYS A O 1
ATOM 1974 N N . GLN A 1 247 ? 13.605 -4.388 -6.109 1.00 91.31 247 GLN A N 1
ATOM 1975 C CA . GLN A 1 247 ? 14.666 -3.380 -6.032 1.00 91.31 247 GLN A CA 1
ATOM 1976 C C . GLN A 1 247 ? 14.944 -2.878 -4.606 1.00 91.31 247 GLN A C 1
ATOM 1978 O O . GLN A 1 247 ? 16.107 -2.648 -4.274 1.00 91.31 247 GLN A O 1
ATOM 1983 N N . ILE A 1 248 ? 13.912 -2.680 -3.775 1.00 92.56 248 ILE A N 1
ATOM 1984 C CA . ILE A 1 248 ? 14.054 -2.092 -2.424 1.00 92.56 248 ILE A CA 1
ATOM 1985 C C . ILE A 1 248 ? 13.853 -3.093 -1.280 1.00 92.56 248 ILE A C 1
ATOM 1987 O O . ILE A 1 248 ? 14.299 -2.818 -0.168 1.00 92.56 248 ILE A O 1
ATOM 1991 N N . GLY A 1 249 ? 13.235 -4.250 -1.530 1.00 93.12 249 GLY A N 1
ATOM 1992 C CA . GLY A 1 249 ? 12.938 -5.249 -0.503 1.00 93.12 249 GLY A CA 1
ATOM 1993 C C . GLY A 1 249 ? 11.983 -4.741 0.585 1.00 93.12 249 GLY A C 1
ATOM 1994 O O . GLY A 1 249 ? 11.130 -3.891 0.343 1.00 93.12 249 GLY A O 1
ATOM 1995 N N . CYS A 1 250 ? 12.130 -5.275 1.800 1.00 92.88 250 CYS A N 1
ATOM 1996 C CA . CYS A 1 250 ? 11.369 -4.864 2.989 1.00 92.88 250 CYS A CA 1
ATOM 1997 C C . CYS A 1 250 ? 12.061 -3.760 3.812 1.00 92.88 250 CYS A C 1
ATOM 1999 O O . CYS A 1 250 ? 11.400 -3.057 4.579 1.00 92.88 250 CYS A O 1
ATOM 2001 N N . VAL A 1 251 ? 13.378 -3.586 3.652 1.00 94.00 251 VAL A N 1
ATOM 2002 C CA . VAL A 1 251 ? 14.163 -2.533 4.306 1.00 94.00 251 VAL A CA 1
ATOM 2003 C C . VAL A 1 251 ? 15.021 -1.821 3.271 1.00 94.00 251 VAL A C 1
ATOM 2005 O O . VAL A 1 251 ? 15.781 -2.462 2.549 1.00 94.00 251 VAL A O 1
ATOM 2008 N N . CYS A 1 252 ? 14.954 -0.492 3.231 1.00 93.25 252 CYS A N 1
ATOM 2009 C CA . CYS A 1 252 ? 15.799 0.315 2.354 1.00 93.25 252 CYS A CA 1
ATOM 2010 C C . CYS A 1 252 ? 16.348 1.571 3.048 1.00 93.25 252 CYS A C 1
ATOM 2012 O O . CYS A 1 252 ? 16.036 1.868 4.205 1.00 93.25 252 CYS A O 1
ATOM 2014 N N . LYS A 1 253 ? 17.219 2.301 2.351 1.00 91.94 253 LYS A N 1
ATOM 2015 C CA . LYS A 1 253 ? 17.789 3.577 2.790 1.00 91.94 253 LYS A CA 1
ATOM 2016 C C . LYS A 1 253 ? 17.890 4.540 1.617 1.00 91.94 253 LYS A C 1
ATOM 2018 O O . LYS A 1 253 ? 18.268 4.125 0.525 1.00 91.94 253 LYS A O 1
ATOM 2023 N N . ILE A 1 254 ? 17.633 5.820 1.867 1.00 89.75 254 ILE A N 1
ATOM 2024 C CA . ILE A 1 254 ? 17.907 6.889 0.903 1.00 89.75 254 ILE A CA 1
ATOM 2025 C C . ILE A 1 254 ? 19.417 6.993 0.660 1.00 89.75 254 ILE A C 1
ATOM 2027 O O . ILE A 1 254 ? 20.202 7.008 1.616 1.00 89.75 254 ILE A O 1
ATOM 2031 N N . ASP A 1 255 ? 19.819 7.105 -0.604 1.00 84.38 255 ASP A N 1
ATOM 2032 C CA . ASP A 1 255 ? 21.198 7.419 -0.964 1.00 84.38 255 ASP A CA 1
ATOM 2033 C C . ASP A 1 255 ? 21.630 8.811 -0.457 1.00 84.38 255 ASP A C 1
ATOM 2035 O O . ASP A 1 255 ? 20.848 9.759 -0.361 1.00 84.38 255 ASP A O 1
ATOM 2039 N N . ASN A 1 256 ? 22.920 8.953 -0.151 1.00 74.94 256 ASN A N 1
ATOM 2040 C CA . ASN A 1 256 ? 23.505 10.198 0.330 1.00 74.94 256 ASN A CA 1
ATOM 2041 C C . ASN A 1 256 ? 23.291 11.372 -0.640 1.00 74.94 256 ASN A C 1
ATOM 2043 O O . ASN A 1 256 ? 23.156 12.501 -0.170 1.00 74.94 256 ASN A O 1
ATOM 2047 N N . THR A 1 257 ? 23.225 11.123 -1.953 1.00 71.50 257 THR A N 1
ATOM 2048 C CA . THR A 1 257 ? 23.032 12.174 -2.968 1.00 71.50 257 THR A CA 1
ATOM 2049 C C . THR A 1 257 ? 21.636 12.805 -2.932 1.00 71.50 257 THR A C 1
ATOM 2051 O O . THR A 1 257 ? 21.489 13.989 -3.230 1.00 71.50 257 THR A O 1
ATOM 2054 N N . ALA A 1 258 ? 20.609 12.055 -2.517 1.00 70.31 258 ALA A N 1
ATOM 2055 C CA . ALA A 1 258 ? 19.212 12.493 -2.550 1.00 70.31 258 ALA A CA 1
ATOM 2056 C C . ALA A 1 258 ? 18.732 13.156 -1.239 1.00 70.31 258 ALA A C 1
ATOM 2058 O O . ALA A 1 258 ? 17.618 13.677 -1.178 1.00 70.31 258 ALA A O 1
ATOM 2059 N N . LYS A 1 259 ? 19.579 13.207 -0.200 1.00 67.31 259 LYS A N 1
ATOM 2060 C CA . LYS A 1 259 ? 19.253 13.704 1.156 1.00 67.31 259 LYS A CA 1
ATOM 2061 C C . LYS A 1 259 ? 18.750 15.148 1.259 1.00 67.31 259 LYS A C 1
ATOM 2063 O O . LYS A 1 259 ? 18.266 15.531 2.318 1.00 67.31 259 LYS A O 1
ATOM 2068 N N . HIS A 1 260 ? 18.894 15.951 0.208 1.00 64.56 260 HIS A N 1
ATOM 2069 C CA . HIS A 1 260 ? 18.537 17.372 0.214 1.00 64.56 260 HIS A CA 1
ATOM 2070 C C . HIS A 1 260 ? 17.155 17.688 -0.385 1.00 64.56 260 HIS A C 1
ATOM 2072 O O . HIS A 1 260 ? 16.780 18.859 -0.411 1.00 64.56 260 HIS A O 1
ATOM 2078 N N . ARG A 1 261 ? 16.388 16.694 -0.864 1.00 65.69 261 ARG A N 1
ATOM 2079 C CA . ARG A 1 261 ? 15.011 16.930 -1.337 1.00 65.69 261 ARG A CA 1
ATOM 2080 C C . ARG A 1 261 ? 14.024 17.115 -0.188 1.00 65.69 261 ARG A C 1
ATOM 2082 O O . ARG A 1 261 ? 14.179 16.510 0.871 1.00 65.69 261 ARG A O 1
ATOM 2089 N N . SER A 1 262 ? 12.973 17.898 -0.435 1.00 63.84 262 SER A N 1
ATOM 2090 C CA . SER A 1 262 ? 11.816 17.928 0.457 1.00 63.84 262 SER A CA 1
ATOM 2091 C C . SER A 1 262 ? 10.990 16.655 0.294 1.00 63.84 262 SER A C 1
ATOM 2093 O O . SER A 1 262 ? 10.827 16.127 -0.805 1.00 63.84 262 SER A O 1
ATOM 2095 N N . THR A 1 263 ? 10.382 16.204 1.388 1.00 64.56 263 THR A N 1
ATOM 2096 C CA . THR A 1 263 ? 9.486 15.038 1.412 1.00 64.56 263 THR A CA 1
ATOM 2097 C C . THR A 1 263 ? 8.251 15.219 0.515 1.00 64.56 263 THR A C 1
ATOM 2099 O O . THR A 1 263 ? 7.599 14.238 0.161 1.00 64.56 263 THR A O 1
ATOM 2102 N N . GLN A 1 264 ? 7.917 16.462 0.145 1.00 65.12 264 GLN A N 1
ATOM 2103 C CA . GLN A 1 264 ? 6.770 16.789 -0.708 1.00 65.12 264 GLN A CA 1
ATOM 2104 C C . GLN A 1 264 ? 6.997 16.481 -2.198 1.00 65.12 264 GLN A C 1
ATOM 2106 O O . GLN A 1 264 ? 6.022 16.223 -2.898 1.00 65.12 264 GLN A O 1
ATOM 2111 N N . ASP A 1 265 ? 8.249 16.478 -2.671 1.00 69.75 265 ASP A N 1
ATOM 2112 C CA . ASP A 1 265 ? 8.578 16.346 -4.103 1.00 69.75 265 ASP A CA 1
ATOM 2113 C C . ASP A 1 265 ? 8.622 14.883 -4.584 1.00 69.75 265 ASP A C 1
ATOM 2115 O O . ASP A 1 265 ? 8.720 14.611 -5.780 1.00 69.75 265 ASP A O 1
ATOM 2119 N N . GLY A 1 266 ? 8.542 13.933 -3.647 1.00 80.75 266 GLY A N 1
ATOM 2120 C CA . GLY A 1 266 ? 8.606 12.499 -3.913 1.00 80.75 266 GLY A CA 1
ATOM 2121 C C . GLY A 1 266 ? 10.012 11.954 -4.170 1.00 80.75 266 GLY A C 1
ATOM 2122 O O . GLY A 1 266 ? 10.990 12.672 -4.397 1.00 80.75 266 GLY A O 1
ATOM 2123 N N . TRP A 1 267 ? 10.103 10.628 -4.100 1.00 87.50 267 TRP A N 1
ATOM 2124 C CA . TRP A 1 267 ? 11.351 9.877 -4.227 1.00 87.50 267 TRP A CA 1
ATOM 2125 C C . TRP A 1 267 ? 11.318 9.007 -5.474 1.00 87.50 267 TRP A C 1
ATOM 2127 O O . TRP A 1 267 ? 10.268 8.475 -5.834 1.00 87.50 267 TRP A O 1
ATOM 2137 N N . LYS A 1 268 ? 12.462 8.814 -6.130 1.00 90.56 268 LYS A N 1
ATOM 2138 C CA . LYS A 1 268 ? 12.579 7.823 -7.208 1.00 90.56 268 LYS A CA 1
ATOM 2139 C C . LYS A 1 268 ? 13.068 6.507 -6.622 1.00 90.56 268 LYS A C 1
ATOM 2141 O O . LYS A 1 268 ? 13.956 6.505 -5.777 1.00 90.56 268 LYS A O 1
ATOM 2146 N N . ILE A 1 269 ? 12.563 5.380 -7.121 1.00 90.62 269 ILE A N 1
ATOM 2147 C CA . ILE A 1 269 ? 12.982 4.047 -6.649 1.00 90.62 269 ILE A CA 1
ATOM 2148 C C . ILE A 1 269 ? 14.510 3.836 -6.713 1.00 90.62 269 ILE A C 1
ATOM 2150 O O . ILE A 1 269 ? 15.085 3.229 -5.819 1.00 90.62 269 ILE A O 1
ATOM 2154 N N . GLY A 1 270 ? 15.187 4.409 -7.718 1.00 87.19 270 GLY A N 1
ATOM 2155 C CA . GLY A 1 270 ? 16.646 4.334 -7.875 1.00 87.19 270 GLY A CA 1
ATOM 2156 C C . GLY A 1 270 ? 17.461 5.153 -6.866 1.00 87.19 270 GLY A C 1
ATOM 2157 O O . GLY A 1 270 ? 18.675 4.998 -6.820 1.00 87.19 270 GLY A O 1
ATOM 2158 N N . GLU A 1 271 ? 16.816 6.004 -6.065 1.00 89.75 271 GLU A N 1
ATOM 2159 C CA . GLU A 1 271 ? 17.432 6.765 -4.965 1.00 89.75 271 GLU A CA 1
ATOM 2160 C C . GLU A 1 271 ? 17.322 6.013 -3.624 1.00 89.75 271 GLU A C 1
ATOM 2162 O O . GLU A 1 271 ? 17.812 6.488 -2.597 1.00 89.75 271 GLU A O 1
ATOM 2167 N N . LEU A 1 272 ? 16.674 4.840 -3.628 1.00 91.25 272 LEU A N 1
ATOM 2168 C CA . LEU A 1 272 ? 16.520 3.947 -2.488 1.00 91.25 272 LEU A CA 1
ATOM 2169 C C . LEU A 1 272 ? 17.371 2.692 -2.699 1.00 91.25 272 LEU A C 1
ATOM 2171 O O . LEU A 1 272 ? 17.205 1.958 -3.672 1.00 91.25 272 LEU A O 1
ATOM 2175 N N . HIS A 1 273 ? 18.258 2.410 -1.751 1.00 91.69 273 HIS A N 1
ATOM 2176 C CA . HIS A 1 273 ? 19.059 1.192 -1.740 1.00 91.69 273 HIS A CA 1
ATOM 2177 C C . HIS A 1 273 ? 18.496 0.189 -0.737 1.00 91.69 273 HIS A C 1
ATOM 2179 O O . HIS A 1 273 ? 18.335 0.513 0.442 1.00 91.69 273 HIS A O 1
ATOM 2185 N N . MET A 1 274 ? 18.220 -1.030 -1.206 1.00 93.50 274 MET A N 1
ATOM 2186 C CA . MET A 1 274 ? 17.865 -2.169 -0.359 1.00 93.50 274 MET A CA 1
ATOM 2187 C C . MET A 1 274 ? 18.940 -2.411 0.707 1.00 93.50 274 MET A C 1
ATOM 2189 O O . MET A 1 274 ? 20.138 -2.235 0.466 1.00 93.50 274 MET A O 1
ATOM 2193 N N . LYS A 1 275 ? 18.492 -2.802 1.899 1.00 92.44 275 LYS A N 1
ATOM 2194 C CA . LYS A 1 275 ? 19.331 -3.191 3.027 1.00 92.44 275 LYS A CA 1
ATOM 2195 C C . LYS A 1 275 ? 18.952 -4.574 3.527 1.00 92.44 275 LYS A C 1
ATOM 2197 O O . LYS A 1 275 ? 17.781 -4.938 3.587 1.00 92.44 275 LYS A O 1
ATOM 2202 N N . THR A 1 276 ? 19.973 -5.350 3.872 1.00 88.88 276 THR A N 1
ATOM 2203 C CA . THR A 1 276 ? 19.796 -6.715 4.364 1.00 88.88 276 THR A CA 1
ATOM 2204 C C . THR A 1 276 ? 19.184 -6.707 5.767 1.00 88.88 276 THR A C 1
ATOM 2206 O O . THR A 1 276 ? 19.478 -5.832 6.583 1.00 88.88 276 THR A O 1
ATOM 2209 N N . THR A 1 277 ? 18.362 -7.709 6.086 1.00 87.69 277 THR A N 1
ATOM 2210 C CA . THR A 1 277 ? 17.754 -7.863 7.424 1.00 87.69 277 THR A CA 1
ATOM 2211 C C . THR A 1 277 ? 18.780 -8.164 8.526 1.00 87.69 277 THR A C 1
ATOM 2213 O O . THR A 1 277 ? 18.481 -8.019 9.713 1.00 87.69 277 THR A O 1
ATOM 2216 N N . THR A 1 278 ? 20.000 -8.538 8.127 1.00 85.38 278 THR A N 1
ATOM 2217 C CA . THR A 1 278 ? 21.202 -8.660 8.962 1.00 85.38 278 THR A CA 1
ATOM 2218 C C . THR A 1 278 ? 21.864 -7.316 9.277 1.00 85.38 278 THR A C 1
ATOM 2220 O O . THR A 1 278 ? 22.424 -7.167 10.355 1.00 85.38 278 THR A O 1
ATOM 2223 N N . GLU A 1 279 ? 21.804 -6.327 8.375 1.00 85.38 279 GLU A N 1
ATOM 2224 C CA . GLU A 1 279 ? 22.263 -4.953 8.651 1.00 85.38 279 GLU A CA 1
ATOM 2225 C C . GLU A 1 279 ? 21.226 -4.148 9.446 1.00 85.38 279 GLU A C 1
ATOM 2227 O O . GLU A 1 279 ? 21.585 -3.257 10.216 1.00 85.38 279 GLU A O 1
ATOM 2232 N N . CYS A 1 280 ? 19.936 -4.416 9.234 1.00 84.81 280 CYS A N 1
ATOM 2233 C CA . CYS A 1 280 ? 18.850 -3.740 9.929 1.00 84.81 280 CYS A CA 1
ATOM 2234 C C . CYS A 1 280 ? 17.640 -4.668 10.073 1.00 84.81 280 CYS A C 1
ATOM 2236 O O . CYS A 1 280 ? 17.000 -5.022 9.083 1.00 84.81 280 CYS A O 1
ATOM 2238 N N . HIS A 1 281 ? 17.296 -5.023 11.312 1.00 89.00 281 HIS A N 1
ATOM 2239 C CA . HIS A 1 281 ? 16.138 -5.865 11.593 1.00 89.00 281 HIS A CA 1
ATOM 2240 C C . HIS A 1 281 ? 14.830 -5.217 11.111 1.00 89.00 281 HIS A C 1
ATOM 2242 O O . HIS A 1 281 ? 14.577 -4.023 11.308 1.00 89.00 281 HIS A O 1
ATOM 2248 N N . TYR A 1 282 ? 13.991 -6.022 10.464 1.00 91.56 282 TYR A N 1
ATOM 2249 C CA . TYR A 1 282 ? 12.676 -5.620 9.980 1.00 91.56 282 TYR A CA 1
ATOM 2250 C C . TYR A 1 282 ? 11.629 -5.881 11.068 1.00 91.56 282 TYR A C 1
ATOM 2252 O O . TYR A 1 282 ? 11.501 -7.010 11.529 1.00 91.56 282 TYR A O 1
ATOM 2260 N N . LEU A 1 283 ? 10.903 -4.833 11.476 1.00 88.19 283 LEU A N 1
ATOM 2261 C CA . LEU A 1 283 ? 9.796 -4.891 12.445 1.00 88.19 283 LEU A CA 1
ATOM 2262 C C . LEU A 1 283 ? 10.111 -5.614 13.769 1.00 88.19 283 LEU A C 1
ATOM 2264 O O . LEU A 1 283 ? 9.267 -6.305 14.328 1.00 88.19 283 LEU A O 1
ATOM 2268 N N . GLU A 1 284 ? 11.311 -5.387 14.313 1.00 82.56 284 GLU A N 1
ATOM 2269 C CA . GLU A 1 284 ? 11.737 -5.882 15.638 1.00 82.56 284 GLU A CA 1
ATOM 2270 C C . GLU A 1 284 ? 10.755 -5.507 16.768 1.00 82.56 284 GLU A C 1
ATOM 2272 O O . GLU A 1 284 ? 10.608 -6.232 17.749 1.00 82.56 284 GLU A O 1
ATOM 2277 N N . ARG A 1 285 ? 10.046 -4.381 16.617 1.00 81.25 285 ARG A N 1
ATOM 2278 C CA . ARG A 1 285 ? 8.898 -4.015 17.453 1.00 81.25 285 ARG A CA 1
ATOM 2279 C C . ARG A 1 285 ? 7.617 -4.303 16.683 1.00 81.25 285 ARG A C 1
ATOM 2281 O O . ARG A 1 285 ? 7.447 -3.785 15.577 1.00 81.25 285 ARG A O 1
ATOM 2288 N N . SER A 1 286 ? 6.710 -5.063 17.291 1.00 82.81 286 SER A N 1
ATOM 2289 C CA . SER A 1 286 ? 5.378 -5.302 16.741 1.00 82.81 286 SER A CA 1
ATOM 2290 C C . SER A 1 286 ? 4.629 -3.982 16.544 1.00 82.81 286 SER A C 1
ATOM 2292 O O . SER A 1 286 ? 4.557 -3.141 17.441 1.00 82.81 286 SER A O 1
ATOM 2294 N N . ILE A 1 287 ? 4.069 -3.795 15.350 1.00 89.00 287 ILE A N 1
ATOM 2295 C CA . ILE A 1 287 ? 3.133 -2.703 15.087 1.00 89.00 287 ILE A CA 1
ATOM 2296 C C . ILE A 1 287 ? 1.749 -3.177 15.548 1.00 89.00 287 ILE A C 1
ATOM 2298 O O . ILE A 1 287 ? 1.334 -4.251 15.110 1.00 89.00 287 ILE A O 1
ATOM 2302 N N . PRO A 1 288 ? 1.027 -2.416 16.391 1.00 90.12 288 PRO A N 1
ATOM 2303 C CA . PRO A 1 288 ? -0.335 -2.756 16.769 1.00 90.12 288 PRO A CA 1
ATOM 2304 C C . PRO A 1 288 ? -1.253 -2.958 15.564 1.00 90.12 288 PRO A C 1
ATOM 2306 O O . PRO A 1 288 ? -1.245 -2.176 14.606 1.00 90.12 288 PRO A O 1
ATOM 2309 N N . LEU A 1 289 ? -2.062 -4.007 15.643 1.00 91.25 289 LEU A N 1
ATOM 2310 C CA . LEU A 1 289 ? -3.052 -4.354 14.637 1.00 91.25 289 LEU A CA 1
ATOM 2311 C C . LEU A 1 289 ? -4.439 -3.839 15.036 1.00 91.25 289 LEU A C 1
ATOM 2313 O O . LEU 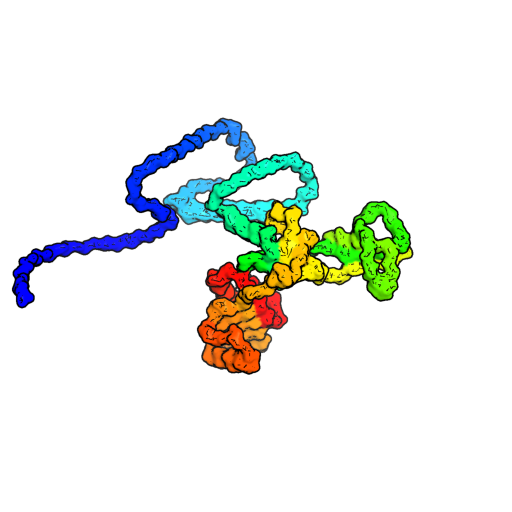A 1 289 ? -4.852 -3.922 16.195 1.00 91.25 289 LEU A O 1
ATOM 2317 N N . VAL A 1 290 ? -5.173 -3.347 14.042 1.00 94.00 290 VAL A N 1
ATOM 2318 C CA . VAL A 1 290 ? -6.623 -3.149 14.105 1.00 94.00 290 VAL A CA 1
ATOM 2319 C C . VAL A 1 290 ? -7.240 -4.099 13.089 1.00 94.00 290 VAL A C 1
ATOM 2321 O O . VAL A 1 290 ? -7.089 -3.912 11.884 1.00 94.00 290 VAL A O 1
ATOM 2324 N N . TYR A 1 291 ? -7.893 -5.149 13.571 1.00 94.56 291 TYR A N 1
ATOM 2325 C CA . TYR A 1 291 ? -8.537 -6.153 12.735 1.00 94.56 291 TYR A CA 1
ATOM 2326 C C . TYR A 1 291 ? -10.030 -5.843 12.614 1.00 94.56 291 TYR A C 1
ATOM 2328 O O . TYR A 1 291 ? -10.719 -5.734 13.627 1.00 94.56 291 TYR A O 1
ATOM 2336 N N . LEU A 1 292 ? -10.527 -5.686 11.387 1.00 95.50 292 LEU A N 1
ATOM 2337 C CA . LEU A 1 292 ? -11.936 -5.451 11.080 1.00 95.50 292 LEU A CA 1
ATOM 2338 C C . LEU A 1 292 ? -12.474 -6.588 10.211 1.00 95.50 292 LEU A C 1
ATOM 2340 O O . LEU A 1 292 ? -12.153 -6.683 9.028 1.00 95.50 292 LEU A O 1
ATOM 2344 N N . TYR A 1 293 ? -13.350 -7.400 10.785 1.00 95.25 293 TYR A N 1
ATOM 2345 C CA . TYR A 1 293 ? -14.137 -8.400 10.075 1.00 95.25 293 TYR A CA 1
ATOM 2346 C C . TYR A 1 293 ? -15.535 -7.858 9.755 1.00 95.25 293 TYR A C 1
ATOM 2348 O O . TYR A 1 293 ? -16.159 -7.200 10.590 1.00 95.25 293 TYR A O 1
ATOM 2356 N N . ASN A 1 294 ? -16.056 -8.162 8.568 1.00 94.12 294 ASN A N 1
ATOM 2357 C CA . ASN A 1 294 ? -17.463 -7.974 8.212 1.00 94.12 294 ASN A CA 1
ATOM 2358 C C . ASN A 1 294 ? -17.988 -9.226 7.506 1.00 94.12 294 ASN A C 1
ATOM 2360 O O . ASN A 1 294 ? -17.403 -9.669 6.522 1.00 94.12 294 ASN A O 1
ATOM 2364 N N . SER A 1 295 ? -19.151 -9.717 7.925 1.00 93.06 295 SER A N 1
ATOM 2365 C CA . SER A 1 295 ? -19.955 -10.668 7.157 1.00 93.06 295 SER A CA 1
ATOM 2366 C C . SER A 1 295 ? -21.390 -10.168 7.025 1.00 93.06 295 SER A C 1
ATOM 2368 O O . SER A 1 295 ? -21.954 -9.602 7.958 1.00 93.06 295 SER A O 1
ATOM 2370 N N . THR A 1 296 ? -22.000 -10.349 5.854 1.00 91.12 296 THR A N 1
ATOM 2371 C CA . THR A 1 296 ? -23.365 -9.892 5.549 1.00 91.12 296 THR A CA 1
ATOM 2372 C C . THR A 1 296 ? -24.141 -11.012 4.862 1.00 91.12 296 THR A C 1
ATOM 2374 O O . THR A 1 296 ? -23.681 -11.563 3.866 1.00 91.12 296 THR A O 1
ATOM 2377 N N . SER A 1 297 ? -25.327 -11.352 5.376 1.00 88.44 297 SER A N 1
ATOM 2378 C CA . SER A 1 297 ? -26.173 -12.427 4.850 1.00 88.44 297 SER A CA 1
ATOM 2379 C C . SER A 1 297 ? -27.657 -12.157 5.110 1.00 88.44 297 SER A C 1
ATOM 2381 O O . SER A 1 297 ? -28.071 -11.938 6.245 1.00 88.44 297 SER A O 1
ATOM 2383 N N . ARG A 1 298 ? -28.474 -12.192 4.046 1.00 84.38 298 ARG A N 1
ATOM 2384 C CA . ARG A 1 298 ? -29.955 -12.134 4.093 1.00 84.38 298 ARG A CA 1
ATOM 2385 C C . ARG A 1 298 ? -30.536 -11.040 5.013 1.00 84.38 298 ARG A C 1
ATOM 2387 O O . ARG A 1 298 ? -31.471 -11.287 5.764 1.00 84.38 298 ARG A O 1
ATOM 2394 N N . GLY A 1 299 ? -29.979 -9.828 4.956 1.00 82.19 299 GLY A N 1
ATOM 2395 C CA . GLY A 1 299 ? -30.442 -8.676 5.746 1.00 82.19 299 GLY A CA 1
ATOM 2396 C C . GLY A 1 299 ? -29.888 -8.595 7.175 1.00 82.19 299 GLY A C 1
ATOM 2397 O O . GLY A 1 299 ? -30.047 -7.560 7.815 1.00 82.19 299 GLY A O 1
ATOM 2398 N N . ARG A 1 300 ? -29.183 -9.629 7.649 1.00 90.06 300 ARG A N 1
ATOM 2399 C CA . ARG A 1 300 ? -28.336 -9.572 8.846 1.00 90.06 300 ARG A CA 1
ATOM 2400 C C . ARG A 1 300 ? -26.884 -9.286 8.451 1.00 90.06 300 ARG A C 1
ATOM 2402 O O . ARG A 1 300 ? -26.449 -9.626 7.348 1.00 90.06 300 ARG A O 1
ATOM 2409 N N . ALA A 1 301 ? -26.118 -8.681 9.348 1.00 92.19 301 ALA A N 1
ATOM 2410 C CA . ALA A 1 301 ? -24.674 -8.508 9.192 1.00 92.19 301 ALA A CA 1
ATOM 2411 C C . ALA A 1 301 ? -23.977 -8.494 10.554 1.00 92.19 301 ALA A C 1
ATOM 2413 O O . ALA A 1 301 ? -24.601 -8.189 11.5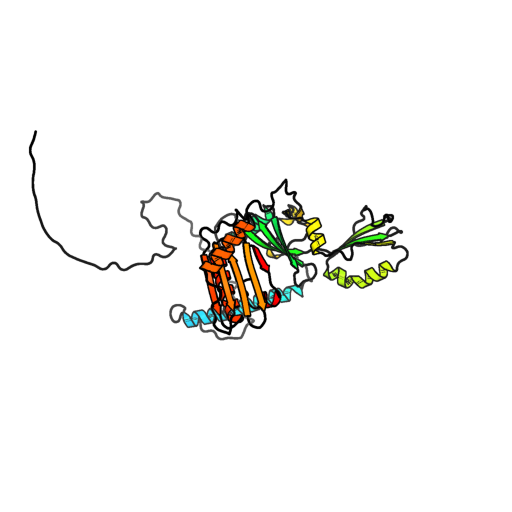66 1.00 92.19 301 ALA A O 1
ATOM 2414 N N . VAL A 1 302 ? -22.686 -8.804 10.581 1.00 93.62 302 VAL A N 1
ATOM 2415 C CA . VAL A 1 302 ? -21.854 -8.755 11.785 1.00 93.62 302 VAL A CA 1
ATOM 2416 C C . VAL A 1 302 ? -20.554 -8.054 11.428 1.00 93.62 302 VAL A C 1
ATOM 2418 O O . VAL A 1 302 ? -19.840 -8.497 10.531 1.00 93.62 302 VAL A O 1
ATOM 2421 N N . TYR A 1 303 ? -20.259 -6.973 12.143 1.00 94.69 303 TYR A N 1
ATOM 2422 C CA . TYR A 1 303 ? -18.990 -6.256 12.081 1.00 94.69 303 TYR A CA 1
ATOM 2423 C C . TYR A 1 303 ? -18.238 -6.533 13.379 1.00 94.69 303 TYR A C 1
ATOM 2425 O O . TYR A 1 303 ? -18.803 -6.324 14.448 1.00 94.69 303 TYR A O 1
ATOM 2433 N N . VAL A 1 304 ? -16.991 -6.991 13.315 1.00 95.06 304 VAL A N 1
ATOM 2434 C CA . VAL A 1 304 ? -16.154 -7.220 14.504 1.00 95.06 304 VAL A CA 1
ATOM 2435 C C . VAL A 1 304 ? -14.864 -6.436 14.347 1.00 95.06 304 VAL A C 1
ATOM 2437 O O . VAL A 1 304 ? -14.105 -6.672 13.412 1.00 95.06 304 VAL A O 1
ATOM 2440 N N . LEU A 1 305 ? -14.627 -5.503 15.262 1.00 95.44 305 LEU A N 1
ATOM 2441 C CA . LEU A 1 305 ? -13.420 -4.697 15.349 1.00 95.44 305 LEU A CA 1
ATOM 2442 C C . LEU A 1 305 ? -12.620 -5.130 16.579 1.00 95.44 305 LEU A C 1
ATOM 2444 O O . LEU A 1 305 ? -13.111 -5.032 17.702 1.00 95.44 305 LEU A O 1
ATOM 2448 N N . TYR A 1 306 ? -11.384 -5.570 16.369 1.00 93.88 306 TYR A N 1
ATOM 2449 C CA . TYR A 1 306 ? -10.417 -5.838 17.427 1.00 93.88 306 TYR A CA 1
ATOM 2450 C C . TYR A 1 306 ? -9.244 -4.860 17.326 1.00 93.88 306 TYR A C 1
ATOM 2452 O O . TYR A 1 306 ? -8.522 -4.842 16.329 1.00 93.88 306 TYR A O 1
ATOM 2460 N N . CYS A 1 307 ? -9.051 -4.052 18.365 1.00 92.50 307 CYS A N 1
ATOM 2461 C CA . CYS A 1 307 ? -7.976 -3.072 18.476 1.00 92.50 307 CYS A CA 1
ATOM 2462 C C . CYS A 1 307 ? -6.934 -3.568 19.484 1.00 92.50 307 CYS A C 1
ATOM 2464 O O . CYS A 1 307 ? -7.168 -3.541 20.693 1.00 92.50 307 CYS A O 1
ATOM 2466 N N . GLN A 1 308 ? -5.766 -3.993 18.996 1.00 88.69 308 GLN A N 1
ATOM 2467 C CA . GLN A 1 308 ? -4.749 -4.637 19.829 1.00 88.69 308 GLN A CA 1
ATOM 2468 C C . GLN A 1 308 ? -4.156 -3.698 20.896 1.00 88.69 308 GLN A C 1
ATOM 2470 O O . GLN A 1 308 ? -3.940 -4.132 22.025 1.00 88.69 308 GLN A O 1
ATOM 2475 N N . ALA A 1 309 ? -3.902 -2.421 20.572 1.00 87.38 309 ALA A N 1
ATOM 2476 C CA . ALA A 1 309 ? -3.277 -1.484 21.518 1.00 87.38 309 ALA A CA 1
ATOM 2477 C C . ALA A 1 309 ? -4.212 -1.058 22.663 1.00 87.38 309 ALA A C 1
ATOM 2479 O O . ALA A 1 309 ? -3.783 -1.025 23.813 1.00 87.38 309 ALA A O 1
ATOM 2480 N N . SER A 1 310 ? -5.488 -0.782 22.368 1.00 88.06 310 SER A N 1
ATOM 2481 C CA . SER A 1 310 ? -6.493 -0.418 23.380 1.00 88.06 310 SER A CA 1
ATOM 2482 C C . SER A 1 310 ? -7.164 -1.626 24.045 1.00 88.06 310 SER A C 1
ATOM 2484 O O . SER A 1 310 ? -8.005 -1.444 24.920 1.00 88.06 310 SER A O 1
ATOM 2486 N N . LYS A 1 311 ? -6.814 -2.855 23.630 1.00 89.62 311 LYS A N 1
ATOM 2487 C CA . LYS A 1 311 ? -7.458 -4.110 24.051 1.00 89.62 311 LYS A CA 1
ATOM 2488 C C . LYS A 1 311 ? -8.992 -4.056 23.953 1.00 89.62 311 LYS A C 1
ATOM 2490 O O . LYS A 1 311 ? -9.701 -4.539 24.830 1.00 89.62 311 LYS A O 1
ATOM 2495 N N . LEU A 1 312 ? -9.523 -3.475 22.881 1.00 92.06 312 LEU A N 1
ATOM 2496 C CA . LEU A 1 312 ? -10.968 -3.361 22.665 1.00 92.06 312 LEU A CA 1
ATOM 2497 C C . LEU A 1 312 ? -11.434 -4.375 21.620 1.00 92.06 312 LEU A C 1
ATOM 2499 O O . LEU A 1 312 ? -10.876 -4.427 20.524 1.00 92.06 312 LEU A O 1
ATOM 2503 N N . MET A 1 313 ? -12.486 -5.132 21.930 1.00 93.75 313 MET A N 1
ATOM 2504 C CA . MET A 1 313 ? -13.205 -5.969 20.973 1.00 93.75 313 MET A CA 1
ATOM 2505 C C . MET A 1 313 ? -14.669 -5.527 20.894 1.00 93.75 313 MET A C 1
ATOM 2507 O O . MET A 1 313 ? -15.469 -5.796 21.788 1.00 93.75 313 MET A O 1
ATOM 2511 N N . SER A 1 314 ? -15.015 -4.827 19.814 1.00 95.00 314 SER A N 1
ATOM 2512 C CA . SER A 1 314 ? -16.359 -4.312 19.547 1.00 95.00 314 SER A CA 1
ATOM 2513 C C . SER A 1 314 ? -17.016 -5.130 18.438 1.00 95.00 314 SER A C 1
ATOM 2515 O O . SER A 1 314 ? -16.529 -5.158 17.307 1.00 95.00 314 SER A O 1
ATOM 2517 N N . ALA A 1 315 ? -18.119 -5.804 18.753 1.00 95.56 315 ALA A N 1
ATOM 2518 C CA . ALA A 1 315 ? -18.953 -6.504 17.786 1.00 95.56 315 ALA A CA 1
ATOM 2519 C C . ALA A 1 315 ? -20.276 -5.751 17.592 1.00 95.56 315 ALA A C 1
ATOM 2521 O O . ALA A 1 315 ? -21.023 -5.535 18.542 1.00 95.56 315 ALA A O 1
ATOM 2522 N N . VAL A 1 316 ? -20.594 -5.378 16.355 1.00 95.06 316 VAL A N 1
ATOM 2523 C CA . VAL A 1 316 ? -21.853 -4.718 16.005 1.00 95.06 316 VAL A CA 1
ATOM 2524 C C . VAL A 1 316 ? -22.675 -5.644 15.118 1.00 95.06 316 VAL A C 1
ATOM 2526 O O . VAL A 1 316 ? -22.313 -5.923 13.971 1.00 95.06 316 VAL A O 1
ATOM 2529 N N . VAL A 1 317 ? -23.792 -6.122 15.661 1.00 94.50 317 VAL A N 1
ATOM 2530 C CA . VAL A 1 317 ? -24.722 -7.033 14.994 1.00 94.50 317 VAL A CA 1
ATOM 2531 C C . VAL A 1 317 ? -25.859 -6.225 14.376 1.00 94.50 317 VAL A C 1
ATOM 2533 O O . VAL A 1 317 ? -26.617 -5.539 15.062 1.00 94.50 317 VAL A O 1
ATOM 2536 N N . VAL A 1 318 ? -26.000 -6.324 13.058 1.00 92.88 318 VAL A N 1
ATOM 2537 C CA . VAL A 1 318 ? -27.159 -5.815 12.326 1.00 92.88 318 VAL A CA 1
ATOM 2538 C C . VAL A 1 318 ? -28.234 -6.898 12.339 1.00 92.88 318 VAL A C 1
ATOM 2540 O O . VAL A 1 318 ? -28.079 -7.919 11.664 1.00 92.88 318 VAL A O 1
ATOM 2543 N N . ASN A 1 319 ? -29.315 -6.686 13.090 1.00 92.06 319 ASN A N 1
ATOM 2544 C CA . ASN A 1 319 ? -30.461 -7.594 13.125 1.00 92.06 319 ASN A CA 1
ATOM 2545 C C . ASN A 1 319 ? -31.787 -6.811 13.066 1.00 92.06 319 ASN A C 1
ATOM 2547 O O . ASN A 1 319 ? -32.221 -6.298 14.095 1.00 92.06 319 ASN A O 1
ATOM 2551 N N . PRO A 1 320 ? -32.481 -6.767 11.912 1.00 85.75 320 PRO A N 1
ATOM 2552 C CA . PRO A 1 320 ? -33.742 -6.032 11.771 1.00 85.75 320 PRO A CA 1
ATOM 2553 C C . PRO A 1 320 ? -34.930 -6.691 12.495 1.00 85.75 320 PRO A C 1
ATOM 2555 O O . PRO A 1 320 ? -36.028 -6.142 12.485 1.00 85.75 320 PRO A O 1
ATOM 2558 N N . TYR A 1 321 ? -34.739 -7.875 13.090 1.00 85.00 321 TYR A N 1
ATOM 2559 C CA . TYR A 1 321 ? -35.783 -8.626 13.797 1.00 85.00 321 TYR A CA 1
ATOM 2560 C C . TYR A 1 321 ? -35.764 -8.413 15.324 1.00 85.00 321 TYR A C 1
ATOM 2562 O O . TYR A 1 321 ? -36.639 -8.917 16.017 1.00 85.00 321 TYR A O 1
ATOM 2570 N N . GLY A 1 322 ? -34.793 -7.661 15.859 1.00 76.62 322 GLY A N 1
ATOM 2571 C CA . GLY A 1 322 ? -34.723 -7.285 17.280 1.00 76.62 322 GLY A CA 1
ATOM 2572 C C . GLY A 1 322 ? -34.165 -8.346 18.243 1.00 76.62 322 GLY A C 1
ATOM 2573 O O . GLY A 1 322 ? -33.797 -7.999 19.367 1.00 76.62 322 GLY A O 1
ATOM 2574 N N . ASP A 1 323 ? -34.042 -9.608 17.819 1.00 82.50 323 ASP A N 1
ATOM 2575 C CA . ASP A 1 323 ? -33.477 -10.686 18.642 1.00 82.50 323 ASP A CA 1
ATOM 2576 C C . ASP A 1 323 ? -32.001 -10.442 19.003 1.00 82.50 323 ASP A C 1
ATOM 2578 O O . ASP A 1 323 ? -31.176 -10.094 18.149 1.00 82.50 323 ASP A O 1
ATOM 2582 N N . LYS A 1 324 ? -31.647 -10.675 20.273 1.00 84.38 324 LYS A N 1
ATOM 2583 C CA . LYS A 1 324 ? -30.280 -10.525 20.796 1.00 84.38 324 LYS A CA 1
ATOM 2584 C C . LYS A 1 324 ? -29.649 -11.888 21.074 1.00 84.38 324 LYS A C 1
ATOM 2586 O O . LYS A 1 324 ? -29.727 -12.402 22.184 1.00 84.38 324 LYS A O 1
ATOM 2591 N N . GLU A 1 325 ? -29.047 -12.468 20.038 1.00 82.25 325 GLU A N 1
ATOM 2592 C CA . GLU A 1 325 ? -28.444 -13.812 20.053 1.00 82.25 325 GLU A CA 1
ATOM 2593 C C . GLU A 1 325 ? -27.038 -13.830 20.701 1.00 82.25 325 GLU A C 1
ATOM 2595 O O . GLU A 1 325 ? -26.698 -14.741 21.452 1.00 82.25 325 GLU A O 1
ATOM 2600 N N . LEU A 1 326 ? -26.227 -12.800 20.443 1.00 86.38 326 LEU A N 1
ATOM 2601 C CA . LEU A 1 326 ? -24.872 -12.595 20.968 1.00 86.38 326 LEU A CA 1
ATOM 2602 C C . LEU A 1 326 ? -24.865 -11.683 22.211 1.00 86.38 326 LEU A C 1
ATOM 2604 O O . LEU A 1 326 ? -25.419 -10.580 22.187 1.00 86.38 326 LEU A O 1
ATOM 2608 N N . LEU A 1 327 ? -24.167 -12.112 23.266 1.00 89.56 327 LEU A N 1
ATOM 2609 C CA . LEU A 1 327 ? -23.889 -11.344 24.488 1.00 89.56 327 LEU A CA 1
ATOM 2610 C C . LEU A 1 327 ? -22.371 -11.122 24.649 1.00 89.56 327 LEU A C 1
ATOM 2612 O O . LEU A 1 327 ? -21.605 -11.994 24.232 1.00 89.56 327 LEU A O 1
ATOM 2616 N N . PRO A 1 328 ? -21.908 -10.037 25.306 1.00 90.56 328 PRO A N 1
ATOM 2617 C CA . PRO A 1 328 ? -20.475 -9.784 25.506 1.00 90.56 328 PRO A CA 1
ATOM 2618 C C . PRO A 1 328 ? -19.722 -10.931 26.191 1.00 90.56 328 PRO A C 1
ATOM 2620 O O . PRO A 1 328 ? -18.657 -11.322 25.730 1.00 90.56 328 PRO A O 1
ATOM 2623 N N . SER A 1 329 ? -20.307 -11.541 27.225 1.00 90.19 329 SER A N 1
ATOM 2624 C CA . SER A 1 329 ? -19.715 -12.688 27.932 1.00 90.19 329 SER A CA 1
ATOM 2625 C C . SER A 1 329 ? -19.678 -13.974 27.097 1.00 90.19 329 SER A C 1
ATOM 2627 O O . SER A 1 329 ? -18.821 -14.832 27.314 1.00 90.19 329 SER A O 1
ATOM 2629 N N . ALA A 1 330 ? -20.582 -14.121 26.122 1.00 90.56 330 ALA A N 1
ATOM 2630 C CA . ALA A 1 330 ? -20.541 -15.221 25.162 1.00 90.56 330 ALA A CA 1
ATOM 2631 C C . ALA A 1 330 ? -19.424 -15.006 24.127 1.00 90.56 330 ALA A C 1
ATOM 2633 O O . ALA A 1 330 ? -18.708 -15.954 23.813 1.00 90.56 330 ALA A O 1
ATOM 2634 N N . LEU A 1 331 ? -19.235 -13.763 23.666 1.00 90.50 331 LEU A N 1
ATOM 2635 C CA . LEU A 1 331 ? -18.140 -13.376 22.773 1.00 90.50 331 LEU A CA 1
ATOM 2636 C C . LEU A 1 331 ? -16.770 -13.545 23.449 1.00 90.50 331 LEU A C 1
ATOM 2638 O O . LEU A 1 331 ? -15.884 -14.162 22.867 1.00 90.50 331 LEU A O 1
ATOM 2642 N N . GLU A 1 332 ? -16.616 -13.068 24.689 1.00 91.69 332 GLU A N 1
ATOM 2643 C CA . GLU A 1 332 ? -15.413 -13.270 25.509 1.00 91.69 332 GLU A CA 1
ATOM 2644 C C . GLU A 1 332 ? -15.083 -14.758 25.654 1.00 91.69 332 GLU A C 1
ATOM 2646 O O . GLU A 1 332 ? -13.940 -15.177 25.457 1.00 91.69 332 GLU A O 1
ATOM 2651 N N . ARG A 1 333 ? -16.099 -15.573 25.973 1.00 90.75 333 ARG A N 1
ATOM 2652 C CA . ARG A 1 333 ? -15.936 -17.019 26.083 1.00 90.75 333 ARG A CA 1
ATOM 2653 C C . ARG A 1 333 ? -15.470 -17.632 24.767 1.00 90.75 333 ARG A C 1
ATOM 2655 O O . ARG A 1 333 ? -14.476 -18.342 24.782 1.00 90.75 333 ARG A O 1
ATOM 2662 N N . GLN A 1 334 ? -16.147 -17.350 23.656 1.00 90.00 334 GLN A N 1
ATOM 2663 C CA . GLN A 1 334 ? -15.753 -17.877 22.347 1.00 90.00 334 GLN A CA 1
ATOM 2664 C C . GLN A 1 334 ? -14.328 -17.457 21.974 1.00 90.00 334 GLN A C 1
ATOM 2666 O O . GLN A 1 334 ? -13.548 -18.301 21.552 1.00 90.00 334 GLN A O 1
ATOM 2671 N N . PHE A 1 335 ? -13.960 -16.192 22.200 1.00 89.12 335 PHE A N 1
ATOM 2672 C CA . PHE A 1 335 ? -12.612 -15.694 21.937 1.00 89.12 335 PHE A CA 1
ATOM 2673 C C . PHE A 1 335 ? -11.552 -16.459 22.741 1.00 89.12 335 PHE A C 1
ATOM 2675 O O . PHE A 1 335 ? -10.606 -16.989 22.163 1.00 89.12 335 PHE A O 1
ATOM 2682 N N . ARG A 1 336 ? -11.726 -16.570 24.064 1.00 88.75 336 ARG A N 1
ATOM 2683 C CA . ARG A 1 336 ? -10.787 -17.284 24.940 1.00 88.75 336 ARG A CA 1
ATOM 2684 C C . ARG A 1 336 ? -10.694 -18.769 24.590 1.00 88.75 336 ARG A C 1
ATOM 2686 O O . ARG A 1 336 ? -9.588 -19.296 24.503 1.00 88.75 336 ARG A O 1
ATOM 2693 N N . ASP A 1 337 ? -11.835 -19.427 24.393 1.00 90.44 337 ASP A N 1
ATOM 2694 C CA . ASP A 1 337 ? -11.902 -20.853 24.079 1.00 90.44 337 ASP A CA 1
ATOM 2695 C C . ASP A 1 337 ? -11.196 -21.118 22.710 1.00 90.44 337 ASP A C 1
ATOM 2697 O O . ASP A 1 337 ? -10.410 -22.058 22.596 1.00 90.44 337 ASP A O 1
ATOM 2701 N N . SER A 1 338 ? -11.328 -20.222 21.715 1.00 89.19 338 SER A N 1
ATOM 2702 C CA . SER A 1 338 ? -10.576 -20.274 20.441 1.00 89.19 338 SER A CA 1
ATOM 2703 C C . SER A 1 338 ? -9.079 -19.946 20.567 1.00 89.19 338 SER A C 1
ATOM 2705 O O . SER A 1 338 ? -8.258 -20.562 19.890 1.00 89.19 338 SER A O 1
ATOM 2707 N N . CYS A 1 339 ? -8.684 -18.999 21.426 1.00 85.81 339 CYS A N 1
ATOM 2708 C CA . CYS A 1 339 ? -7.267 -18.707 21.686 1.00 85.81 339 CYS A CA 1
ATOM 2709 C C . CYS A 1 339 ? -6.533 -19.905 22.307 1.00 85.81 339 CYS A C 1
ATOM 2711 O O . CYS A 1 339 ? -5.355 -20.110 22.009 1.00 85.81 339 CYS A O 1
ATOM 2713 N N . GLN A 1 340 ? -7.226 -20.697 23.134 1.00 86.06 340 GLN A N 1
ATOM 2714 C CA . GLN A 1 340 ? -6.706 -21.945 23.698 1.00 86.06 340 GLN A CA 1
ATOM 2715 C C . GLN A 1 340 ? -6.536 -23.029 22.626 1.00 86.06 340 GLN A C 1
ATOM 2717 O O . GLN A 1 340 ? -5.494 -23.676 22.589 1.00 86.06 340 GLN A O 1
ATOM 2722 N N . GLU A 1 341 ? -7.512 -23.197 21.728 1.00 88.31 341 GLU A N 1
ATOM 2723 C CA . GLU A 1 341 ? -7.436 -24.166 20.623 1.00 88.31 341 GLU A CA 1
ATOM 2724 C C . GLU A 1 341 ? -6.294 -23.851 19.639 1.00 88.31 341 GLU A C 1
ATOM 2726 O O . GLU A 1 341 ? -5.586 -24.750 19.188 1.00 88.31 341 GLU A O 1
ATOM 2731 N N . LEU A 1 342 ? -6.075 -22.566 19.341 1.00 85.44 342 LEU A N 1
ATOM 2732 C CA . LEU A 1 342 ? -5.034 -22.099 18.418 1.00 85.44 342 LEU A CA 1
ATOM 2733 C C . LEU A 1 342 ? -3.657 -21.880 19.076 1.00 85.44 342 LEU A C 1
ATOM 2735 O O . LEU A 1 342 ? -2.723 -21.462 18.390 1.00 85.44 342 LEU A O 1
ATOM 2739 N N . SER A 1 343 ? -3.512 -22.136 20.383 1.00 77.12 343 SER A N 1
ATOM 2740 C CA . SER A 1 343 ? -2.283 -21.892 21.164 1.00 77.12 343 SER A CA 1
ATOM 2741 C C . SER A 1 343 ? -1.720 -20.464 21.021 1.00 77.12 343 SER A C 1
ATOM 2743 O O . SER A 1 343 ? -0.507 -20.250 20.980 1.00 77.12 343 SER A O 1
ATOM 2745 N N . LEU A 1 344 ? -2.598 -19.458 20.936 1.00 73.88 344 LEU A N 1
ATOM 2746 C CA . LEU A 1 344 ? -2.225 -18.051 20.737 1.00 73.88 344 LEU A CA 1
ATOM 2747 C C . LEU A 1 344 ? -1.870 -17.360 22.066 1.00 73.88 344 LEU A C 1
ATOM 2749 O O . LEU A 1 344 ? -2.527 -16.408 22.483 1.00 73.88 344 LEU A O 1
ATOM 2753 N N . GLU A 1 345 ? -0.792 -17.810 22.717 1.00 59.22 345 GLU A N 1
ATOM 2754 C CA . GLU A 1 345 ? -0.310 -17.281 24.011 1.00 59.22 345 GLU A CA 1
ATOM 2755 C C . GLU A 1 345 ? -0.026 -15.763 24.002 1.00 59.22 345 GLU A C 1
ATOM 2757 O O . GLU A 1 345 ? -0.082 -15.106 25.041 1.00 59.22 345 GLU A O 1
ATOM 2762 N N . SER A 1 346 ? 0.249 -15.180 22.830 1.00 58.75 346 SER A N 1
ATOM 2763 C CA . SER A 1 346 ? 0.488 -13.741 22.653 1.00 58.75 346 SER A CA 1
ATOM 2764 C C . SER A 1 346 ? -0.774 -12.873 22.756 1.00 58.75 346 SER A C 1
ATOM 2766 O O . SER A 1 346 ? -0.661 -11.661 22.946 1.00 58.75 346 SER A O 1
ATOM 2768 N N . LEU A 1 347 ? -1.964 -13.473 22.647 1.00 62.78 347 LEU A N 1
ATOM 2769 C CA . LEU A 1 347 ? -3.265 -12.818 22.784 1.00 62.78 347 LEU A CA 1
ATOM 2770 C C . LEU A 1 347 ? -3.911 -13.209 24.117 1.00 62.78 347 LEU A C 1
ATOM 2772 O O . LEU A 1 347 ? -4.995 -13.793 24.154 1.00 62.78 347 LEU A O 1
ATOM 2776 N N . SER A 1 348 ? -3.250 -12.883 25.232 1.00 62.19 348 SER A N 1
ATOM 2777 C CA . SER A 1 348 ? -3.860 -13.065 26.548 1.00 62.19 348 SER A CA 1
ATOM 2778 C C . SER A 1 348 ? -5.171 -12.275 26.635 1.00 62.19 348 SER A C 1
ATOM 2780 O O . SER A 1 348 ? -5.212 -11.066 26.392 1.00 62.19 348 SER A O 1
ATOM 2782 N N . SER A 1 349 ? -6.262 -12.969 26.976 1.00 61.19 349 SER A N 1
ATOM 2783 C CA . SER A 1 349 ? -7.600 -12.367 27.076 1.00 61.19 349 SER A CA 1
ATOM 2784 C C . SER A 1 349 ? -7.713 -11.342 28.217 1.00 61.19 349 SER A C 1
ATOM 2786 O O . SER A 1 349 ? -8.677 -10.580 28.276 1.00 61.19 349 SER A O 1
ATOM 2788 N N . ASP A 1 350 ? -6.717 -11.300 29.107 1.00 67.12 350 ASP A N 1
ATOM 2789 C CA . ASP A 1 350 ? -6.669 -10.432 30.278 1.00 67.12 350 ASP A CA 1
ATOM 2790 C C . ASP A 1 350 ? -6.712 -8.945 29.906 1.00 67.12 350 ASP A C 1
ATOM 2792 O O . ASP A 1 350 ? -5.791 -8.376 29.303 1.00 67.12 350 ASP A O 1
ATOM 2796 N N . GLY A 1 351 ? -7.795 -8.297 30.331 1.00 81.00 351 GLY A N 1
ATOM 2797 C CA . GLY A 1 351 ? -8.040 -6.877 30.113 1.00 81.00 351 GLY A CA 1
ATOM 2798 C C . GLY A 1 351 ? -8.542 -6.526 28.713 1.00 81.00 351 GLY A C 1
ATOM 2799 O O . GLY A 1 351 ? -8.436 -5.361 28.343 1.00 81.00 351 GLY A O 1
ATOM 2800 N N . ILE A 1 352 ? -9.062 -7.487 27.935 1.00 89.19 352 ILE A N 1
ATOM 2801 C CA . ILE A 1 352 ? -9.824 -7.167 26.721 1.00 89.19 352 ILE A CA 1
ATOM 2802 C C . ILE A 1 352 ? -11.241 -6.729 27.109 1.00 89.19 352 ILE A C 1
ATOM 2804 O O . ILE A 1 352 ? -11.964 -7.460 27.784 1.00 89.19 352 ILE A O 1
ATOM 2808 N N . LEU A 1 353 ? -11.649 -5.536 26.673 1.00 91.94 353 LEU A N 1
ATOM 2809 C CA . LEU A 1 353 ? -13.015 -5.046 26.832 1.00 91.94 353 LEU A CA 1
ATOM 2810 C C . LEU A 1 353 ? -13.885 -5.564 25.681 1.00 91.94 353 LEU A C 1
ATOM 2812 O O . LEU A 1 353 ? -13.651 -5.217 24.524 1.00 91.94 353 LEU A O 1
ATOM 2816 N N . PHE A 1 354 ? -14.904 -6.360 26.002 1.00 93.06 354 PHE A N 1
ATOM 2817 C CA . PHE A 1 354 ? -15.871 -6.875 25.032 1.00 93.06 354 PHE A CA 1
ATOM 2818 C C . PHE A 1 354 ? -17.136 -6.010 25.018 1.00 93.06 354 PHE A C 1
ATOM 2820 O O . PHE A 1 354 ? -17.848 -5.910 26.017 1.00 93.06 354 PHE A O 1
ATOM 2827 N N . GLN A 1 355 ? -17.438 -5.411 23.867 1.00 93.81 355 GLN A N 1
ATOM 2828 C CA . GLN A 1 355 ? -18.640 -4.614 23.624 1.00 93.81 355 GLN A CA 1
ATOM 2829 C C . GLN A 1 355 ? -19.472 -5.269 22.519 1.00 93.81 355 GLN A C 1
ATOM 2831 O O . GLN A 1 355 ? -18.930 -5.661 21.486 1.00 93.81 355 GLN A O 1
ATOM 2836 N N . VAL A 1 356 ? -20.788 -5.383 22.726 1.00 94.69 356 VAL A N 1
ATOM 2837 C CA . VAL A 1 356 ? -21.724 -5.908 21.720 1.00 94.69 356 VAL A CA 1
ATOM 2838 C C . VAL A 1 356 ? -22.883 -4.935 21.543 1.00 94.69 356 VAL A C 1
ATOM 2840 O O . VAL A 1 356 ? -23.686 -4.758 22.460 1.00 94.69 356 VAL A O 1
ATOM 2843 N N . ASP A 1 357 ? -22.983 -4.343 20.356 1.00 93.38 357 ASP A N 1
ATOM 2844 C CA . ASP A 1 357 ? -24.054 -3.423 19.973 1.00 93.38 357 ASP A CA 1
ATOM 2845 C C . ASP A 1 357 ? -24.994 -4.060 18.945 1.00 93.38 357 ASP A C 1
ATOM 2847 O O . ASP A 1 357 ? -24.577 -4.839 18.087 1.00 93.38 357 ASP A O 1
ATOM 2851 N N . TYR A 1 358 ? -26.271 -3.683 19.008 1.00 94.12 358 TYR A N 1
ATOM 2852 C CA . TYR A 1 358 ? -27.304 -4.111 18.064 1.00 94.12 358 TYR A CA 1
ATOM 2853 C C . TYR A 1 358 ? -27.867 -2.918 17.313 1.00 94.12 358 TYR A C 1
ATOM 2855 O O . TYR A 1 358 ? -28.170 -1.890 17.919 1.00 94.12 358 TYR A O 1
ATOM 2863 N N . VAL A 1 359 ? -28.044 -3.074 16.003 1.00 93.69 359 VAL A N 1
ATOM 2864 C CA . VAL A 1 359 ? -28.646 -2.056 15.138 1.00 93.69 359 VAL A CA 1
ATOM 2865 C C . VAL A 1 359 ? -29.560 -2.682 14.089 1.00 93.69 359 VAL A C 1
ATOM 2867 O O . VAL A 1 359 ? -29.335 -3.802 13.637 1.00 93.69 359 VAL A O 1
ATOM 2870 N N . ASP A 1 360 ? -30.550 -1.928 13.624 1.00 91.00 360 ASP A N 1
ATOM 2871 C CA . ASP A 1 360 ? -31.498 -2.414 12.611 1.00 91.00 360 ASP A CA 1
ATOM 2872 C C . ASP A 1 360 ? -30.941 -2.308 11.180 1.00 91.00 360 ASP A C 1
ATOM 2874 O O . ASP A 1 360 ? -31.433 -2.953 10.251 1.00 91.00 360 ASP A O 1
ATOM 2878 N N . HIS A 1 361 ? -29.922 -1.461 10.972 1.00 90.19 361 HIS A N 1
ATOM 2879 C CA . HIS A 1 361 ? -29.430 -1.069 9.648 1.00 90.19 361 HIS A CA 1
ATOM 2880 C C . HIS A 1 361 ? -27.893 -1.075 9.551 1.00 90.19 361 HIS A C 1
ATOM 2882 O O . HIS A 1 361 ? -27.212 -0.597 10.465 1.00 90.19 361 HIS A O 1
ATOM 2888 N N . PRO A 1 362 ? -27.311 -1.506 8.413 1.00 90.00 362 PRO A N 1
ATOM 2889 C CA . PRO A 1 362 ? -25.858 -1.587 8.246 1.00 90.00 362 PRO A CA 1
ATOM 2890 C C . PRO A 1 362 ? -25.163 -0.220 8.272 1.00 90.00 362 PRO A C 1
ATOM 2892 O O . PRO A 1 362 ? -24.008 -0.133 8.678 1.00 90.00 362 PRO A O 1
ATOM 2895 N N . GLU A 1 363 ? -25.848 0.867 7.905 1.00 90.88 363 GLU A N 1
ATOM 2896 C CA . GLU A 1 363 ? -25.289 2.220 8.037 1.00 90.88 363 GLU A CA 1
ATOM 2897 C C . GLU A 1 363 ? -25.042 2.627 9.493 1.00 90.88 363 GLU A C 1
ATOM 2899 O O . GLU A 1 363 ? -24.078 3.339 9.775 1.00 90.88 363 GLU A O 1
ATOM 2904 N N . ALA A 1 364 ? -25.898 2.190 10.421 1.00 92.12 364 ALA A N 1
ATOM 2905 C CA . ALA A 1 364 ? -25.707 2.449 11.842 1.00 92.12 364 ALA A CA 1
ATOM 2906 C C . ALA A 1 364 ? -24.488 1.676 12.367 1.00 92.12 364 ALA A C 1
ATOM 2908 O O . ALA A 1 364 ? -23.664 2.259 13.068 1.00 92.12 364 ALA A O 1
ATOM 2909 N N . ALA A 1 365 ? -24.293 0.426 11.927 1.00 92.38 365 ALA A N 1
ATOM 2910 C CA . ALA A 1 365 ? -23.092 -0.341 12.261 1.00 92.38 365 ALA A CA 1
ATOM 2911 C C . ALA A 1 365 ? -21.819 0.332 11.732 1.00 92.38 365 ALA A C 1
ATOM 2913 O O . ALA A 1 365 ? -20.892 0.578 12.502 1.00 92.38 365 ALA A O 1
ATOM 2914 N N . LYS A 1 366 ? -21.800 0.735 10.452 1.00 92.50 366 LYS A N 1
ATOM 2915 C CA . LYS A 1 366 ? -20.666 1.475 9.871 1.00 92.50 366 LYS A CA 1
ATOM 2916 C C . LYS A 1 366 ? -20.366 2.771 10.645 1.00 92.50 366 LYS A C 1
ATOM 2918 O O . LYS A 1 366 ? -19.197 3.080 10.842 1.00 92.50 366 LYS A O 1
ATOM 2923 N N . LYS A 1 367 ? -21.382 3.494 11.143 1.00 93.56 367 LYS A N 1
ATOM 2924 C CA . LYS A 1 367 ? -21.211 4.696 11.994 1.00 93.56 367 LYS A CA 1
ATOM 2925 C C . LYS A 1 367 ? -20.627 4.390 13.380 1.00 93.56 367 LYS A C 1
ATOM 2927 O O . LYS A 1 367 ? -19.808 5.176 13.850 1.00 93.56 367 LYS A O 1
ATOM 2932 N N . ILE A 1 368 ? -21.013 3.283 14.017 1.00 94.19 368 ILE A N 1
ATOM 2933 C CA . ILE A 1 368 ? -20.442 2.858 15.309 1.00 94.19 368 ILE A CA 1
ATOM 2934 C C . ILE A 1 368 ? -18.967 2.489 15.122 1.00 94.19 368 ILE A C 1
ATOM 2936 O O . ILE A 1 368 ? -18.110 3.094 15.757 1.00 94.19 368 ILE A O 1
ATOM 2940 N N . ILE A 1 369 ? -18.652 1.608 14.166 1.00 94.44 369 ILE A N 1
ATOM 2941 C CA . ILE A 1 369 ? -17.267 1.207 13.863 1.00 94.44 369 ILE A CA 1
ATOM 2942 C C . ILE A 1 369 ? -16.406 2.421 13.464 1.00 94.44 369 ILE A C 1
ATOM 2944 O O . ILE A 1 369 ? -15.285 2.570 13.944 1.00 94.44 369 ILE A O 1
ATOM 2948 N N . GLN A 1 370 ? -16.939 3.337 12.645 1.00 94.50 370 GLN A N 1
ATOM 2949 C CA . GLN A 1 370 ? -16.297 4.614 12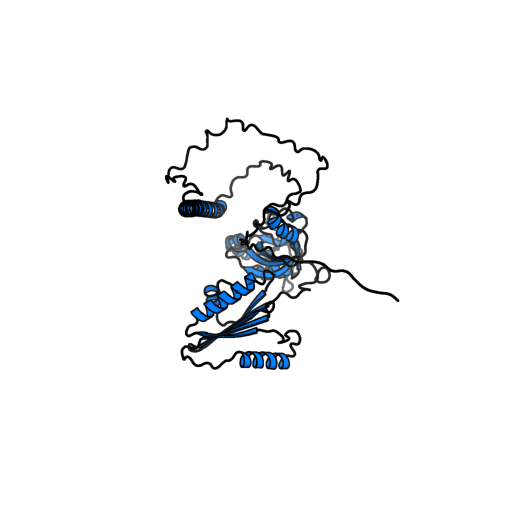.307 1.00 94.50 370 GLN A CA 1
ATOM 2950 C C . GLN A 1 370 ? -15.923 5.422 13.556 1.00 94.50 370 GLN A C 1
ATOM 2952 O O . GLN A 1 370 ? -14.816 5.954 13.620 1.00 94.50 370 GLN A O 1
ATOM 2957 N N . LYS A 1 371 ? -16.841 5.532 14.524 1.00 94.06 371 LYS A N 1
ATOM 2958 C CA . LYS A 1 371 ? -16.612 6.246 15.782 1.00 94.06 371 LYS A CA 1
ATOM 2959 C C . LYS A 1 371 ? -15.501 5.564 16.591 1.00 94.06 371 LYS A C 1
ATOM 2961 O O . LYS A 1 371 ? -14.537 6.232 16.944 1.00 94.06 371 LYS A O 1
ATOM 2966 N N . THR A 1 372 ? -15.582 4.249 16.785 1.00 93.25 372 THR A N 1
ATOM 2967 C CA . THR A 1 372 ? -14.598 3.480 17.562 1.00 93.25 372 THR A CA 1
ATOM 2968 C C . THR A 1 372 ? -13.190 3.530 16.956 1.00 93.25 372 THR A C 1
ATOM 2970 O O . THR A 1 372 ? -12.210 3.642 17.688 1.00 93.25 372 THR A O 1
ATOM 2973 N N . ILE A 1 373 ? -13.056 3.511 15.623 1.00 92.69 373 ILE A N 1
ATOM 2974 C CA . ILE A 1 373 ? -11.748 3.669 14.957 1.00 92.69 373 ILE A CA 1
ATOM 2975 C C . ILE A 1 373 ? -11.223 5.109 15.097 1.00 92.69 373 ILE A C 1
ATOM 2977 O O . ILE A 1 373 ? -10.016 5.305 15.242 1.00 92.69 373 ILE A O 1
ATOM 2981 N N . SER A 1 374 ? -12.098 6.120 15.073 1.00 92.12 374 SER A N 1
ATOM 2982 C CA . SER A 1 374 ? -11.711 7.508 15.359 1.00 92.12 374 SER A CA 1
ATOM 2983 C C . SER A 1 374 ? -11.209 7.679 16.796 1.00 92.12 374 SER A C 1
ATOM 2985 O O . SER A 1 374 ? -10.120 8.213 16.974 1.00 92.12 374 SER A O 1
ATOM 2987 N N . GLU A 1 375 ? -11.931 7.156 17.790 1.00 91.88 375 GLU A N 1
ATOM 2988 C CA . GLU A 1 375 ? -11.522 7.167 19.206 1.00 91.88 375 GLU A CA 1
ATOM 2989 C C . GLU A 1 375 ? -10.175 6.444 19.394 1.00 91.88 375 GLU A C 1
ATOM 2991 O O . GLU A 1 375 ? -9.233 7.019 19.940 1.00 91.88 375 GLU A O 1
ATOM 2996 N N . TYR A 1 376 ? -10.012 5.252 18.803 1.00 90.25 376 TYR A N 1
ATOM 2997 C CA . TYR A 1 376 ? -8.733 4.532 18.797 1.00 90.25 376 TYR A CA 1
ATOM 2998 C C . TYR A 1 376 ? -7.579 5.364 18.212 1.00 90.25 376 TYR A C 1
ATOM 3000 O O . TYR A 1 376 ? -6.477 5.334 18.758 1.00 90.25 376 TYR A O 1
ATOM 3008 N N . ARG A 1 377 ? -7.803 6.093 17.106 1.00 89.19 377 ARG A N 1
ATOM 3009 C CA . ARG A 1 377 ? -6.782 6.941 16.454 1.00 89.19 377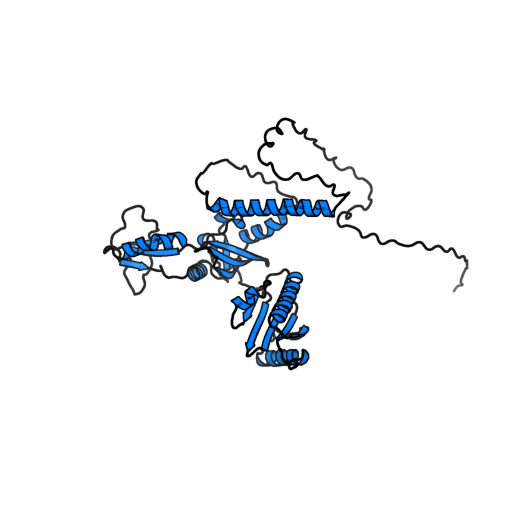 ARG A CA 1
ATOM 3010 C C . ARG A 1 377 ? -6.401 8.162 17.294 1.00 89.19 377 ARG A C 1
ATOM 3012 O O . ARG A 1 377 ? -5.265 8.619 17.189 1.00 89.19 377 ARG A O 1
ATOM 3019 N N . GLU A 1 378 ? -7.324 8.689 18.093 1.00 87.75 378 GLU A N 1
ATOM 3020 C CA . GLU A 1 378 ? -7.068 9.804 19.013 1.00 87.75 378 GLU A CA 1
ATOM 3021 C C . GLU A 1 378 ? -6.259 9.337 20.234 1.00 87.75 378 GLU A C 1
ATOM 3023 O O . GLU A 1 378 ? -5.265 9.971 20.586 1.00 87.75 378 GLU A O 1
ATOM 3028 N N . GLU A 1 379 ? -6.605 8.183 20.812 1.00 87.69 379 GLU A N 1
ATOM 3029 C CA . GLU A 1 379 ? -5.849 7.552 21.905 1.00 87.69 379 GLU A CA 1
ATOM 3030 C C . GLU A 1 379 ? -4.457 7.062 21.461 1.00 87.69 379 GLU A C 1
ATOM 3032 O O . GLU A 1 379 ? -3.464 7.238 22.168 1.00 87.69 379 GLU A O 1
ATOM 3037 N N . ASN A 1 380 ? -4.365 6.453 20.274 1.00 82.88 380 ASN A N 1
ATOM 3038 C CA . ASN A 1 380 ? -3.174 5.761 19.780 1.00 82.88 380 ASN A CA 1
ATOM 3039 C C . ASN A 1 380 ? -2.588 6.478 18.557 1.00 82.88 380 ASN A C 1
ATOM 3041 O O . ASN A 1 380 ? -2.688 6.013 17.422 1.00 82.88 380 ASN A O 1
ATOM 3045 N N . CYS A 1 381 ? -1.881 7.583 18.798 1.00 76.06 381 CYS A N 1
ATOM 3046 C CA . CYS A 1 381 ? -1.184 8.379 17.774 1.00 76.06 381 CYS A CA 1
ATOM 3047 C C . CYS A 1 381 ? 0.081 7.699 17.176 1.00 76.06 381 CYS A C 1
ATOM 3049 O O . CYS A 1 381 ? 1.024 8.376 16.761 1.00 76.06 381 CYS A O 1
ATOM 3051 N N . GLY A 1 382 ? 0.143 6.364 17.183 1.00 83.88 382 GLY A N 1
ATOM 3052 C CA . GLY A 1 382 ? 1.295 5.559 16.772 1.00 83.88 382 GLY A CA 1
ATOM 3053 C C . GLY A 1 382 ? 1.143 4.892 15.396 1.00 83.88 382 GLY A C 1
ATOM 3054 O O . GLY A 1 382 ? 0.096 4.990 14.756 1.00 83.88 382 GLY A O 1
ATOM 3055 N N . PRO A 1 383 ? 2.178 4.169 14.925 1.00 88.56 383 PRO A N 1
ATOM 3056 C CA . PRO A 1 383 ? 2.042 3.274 13.781 1.00 88.56 383 PRO A CA 1
ATOM 3057 C C . PRO A 1 383 ? 0.978 2.215 14.105 1.00 88.56 383 PRO A C 1
ATOM 3059 O O . PRO A 1 383 ? 1.010 1.611 15.172 1.00 88.56 383 PRO A O 1
ATOM 3062 N N . THR A 1 384 ? 0.029 1.986 13.201 1.00 91.12 384 THR A N 1
ATOM 3063 C CA . THR A 1 384 ? -0.998 0.937 13.322 1.00 91.12 384 THR A CA 1
ATOM 3064 C C . THR A 1 384 ? -1.251 0.353 11.940 1.00 91.12 384 THR A C 1
ATOM 3066 O O . THR A 1 384 ? -1.314 1.100 10.964 1.00 91.12 384 THR A O 1
ATOM 3069 N N . VAL A 1 385 ? -1.416 -0.966 11.847 1.00 92.56 385 VAL A N 1
ATOM 3070 C CA . VAL A 1 385 ? -1.817 -1.643 10.606 1.00 92.56 385 VAL A CA 1
ATOM 3071 C C . VAL A 1 385 ? -3.274 -2.078 10.721 1.00 92.56 385 VAL A C 1
ATOM 3073 O O . VAL A 1 385 ? -3.638 -2.798 11.648 1.00 92.56 385 VAL A O 1
ATOM 3076 N N . ALA A 1 386 ? -4.107 -1.648 9.772 1.00 92.69 386 ALA A N 1
ATOM 3077 C CA . ALA A 1 386 ? -5.479 -2.123 9.649 1.00 92.69 386 ALA A CA 1
ATOM 3078 C C . ALA A 1 386 ? -5.525 -3.368 8.750 1.00 92.69 386 ALA A C 1
ATOM 3080 O O . ALA A 1 386 ? -5.120 -3.308 7.589 1.00 92.69 386 ALA A O 1
ATOM 3081 N N . VAL A 1 387 ? -6.033 -4.480 9.277 1.00 93.69 387 VAL A N 1
ATOM 3082 C CA . VAL A 1 387 ? -6.291 -5.720 8.530 1.00 93.69 387 VAL A CA 1
ATOM 3083 C C . VAL A 1 387 ? -7.799 -5.855 8.385 1.00 93.69 387 VAL A C 1
ATOM 3085 O O . VAL A 1 387 ? -8.514 -5.793 9.381 1.00 93.69 387 VAL A O 1
ATOM 3088 N N . ILE A 1 388 ? -8.293 -5.986 7.153 1.00 93.94 388 ILE A N 1
ATOM 3089 C CA . ILE A 1 388 ? -9.732 -5.935 6.870 1.00 93.94 388 ILE A CA 1
ATOM 3090 C C . ILE A 1 388 ? -10.151 -7.180 6.102 1.00 93.94 388 ILE A C 1
ATOM 3092 O O . ILE A 1 388 ? -9.733 -7.377 4.962 1.00 93.94 388 ILE A O 1
ATOM 3096 N N . GLU A 1 389 ? -11.010 -7.987 6.715 1.00 94.81 389 GLU A N 1
ATOM 3097 C CA . GLU A 1 389 ? -11.588 -9.186 6.120 1.00 94.81 389 GLU A CA 1
ATOM 3098 C C . GLU A 1 389 ? -13.072 -8.941 5.830 1.00 94.81 389 GLU A C 1
ATOM 3100 O O . GLU A 1 389 ? -13.875 -8.697 6.733 1.00 94.81 389 GLU A O 1
ATOM 3105 N N . CYS A 1 390 ? -13.442 -8.931 4.549 1.00 92.19 390 CYS A N 1
ATOM 3106 C CA . CYS A 1 390 ? -14.802 -8.606 4.131 1.00 92.19 390 CYS A CA 1
ATOM 3107 C C . CYS A 1 390 ? -15.129 -9.081 2.702 1.00 92.19 390 CYS A C 1
ATOM 3109 O O . CYS A 1 390 ? -14.215 -9.224 1.890 1.00 92.19 390 CYS A O 1
ATOM 3111 N N . PRO A 1 391 ? -16.423 -9.250 2.352 1.00 87.88 391 PRO A N 1
ATOM 3112 C CA . PRO A 1 391 ? -16.842 -9.603 0.993 1.00 87.88 391 PRO A CA 1
ATOM 3113 C C . PRO A 1 391 ? -16.603 -8.493 -0.040 1.00 87.88 391 PRO A C 1
ATOM 3115 O O . PRO A 1 391 ? -16.323 -8.782 -1.199 1.00 87.88 391 PRO A O 1
ATOM 3118 N N . ASP A 1 392 ? -16.739 -7.226 0.369 1.00 88.00 392 ASP A N 1
ATOM 3119 C CA . ASP A 1 392 ? -16.530 -6.051 -0.483 1.00 88.00 392 ASP A CA 1
ATOM 3120 C C . ASP A 1 392 ? -15.830 -4.933 0.303 1.00 88.00 392 ASP A C 1
ATOM 3122 O O . ASP A 1 392 ? -16.431 -4.215 1.110 1.00 88.00 392 ASP A O 1
ATOM 3126 N N . PHE A 1 393 ? -14.538 -4.781 0.025 1.00 86.62 393 PHE A N 1
ATOM 3127 C CA . PHE A 1 393 ? -13.679 -3.761 0.614 1.00 86.62 393 PHE A CA 1
ATOM 3128 C C . PHE A 1 393 ? -14.083 -2.332 0.222 1.00 86.62 393 PHE A C 1
ATOM 3130 O O . PHE A 1 393 ? -13.958 -1.417 1.038 1.00 86.62 393 PHE A O 1
ATOM 3137 N N . ASN A 1 394 ? -14.592 -2.116 -0.996 1.00 87.62 394 ASN A N 1
ATOM 3138 C CA . ASN A 1 394 ? -14.911 -0.773 -1.481 1.00 87.62 394 ASN A CA 1
ATOM 3139 C C . ASN A 1 394 ? -16.141 -0.214 -0.753 1.00 87.62 394 ASN A C 1
ATOM 3141 O O . ASN A 1 394 ? -16.072 0.887 -0.205 1.00 87.62 394 ASN A O 1
ATOM 3145 N N . SER A 1 395 ? -17.213 -1.005 -0.623 1.00 86.12 395 SER A N 1
ATOM 3146 C CA . SER A 1 395 ? -18.408 -0.621 0.150 1.00 86.12 395 SER A CA 1
ATOM 3147 C C . SER A 1 395 ? -18.110 -0.349 1.630 1.00 86.12 395 SER A C 1
ATOM 3149 O O . SER A 1 395 ? -18.741 0.520 2.248 1.00 86.12 395 SER A O 1
ATOM 3151 N N . ILE A 1 396 ? -17.150 -1.056 2.240 1.00 87.94 396 ILE A N 1
ATOM 3152 C CA . ILE A 1 396 ? -16.708 -0.737 3.606 1.00 87.94 396 ILE A CA 1
ATOM 3153 C C . ILE A 1 396 ? -15.951 0.589 3.629 1.00 87.94 396 ILE A C 1
ATOM 3155 O O . ILE A 1 396 ? -16.319 1.471 4.402 1.00 87.94 396 ILE A O 1
ATOM 3159 N N . LYS A 1 397 ? -14.945 0.757 2.768 1.00 87.75 397 LYS A N 1
ATOM 3160 C CA . LYS A 1 397 ? -14.090 1.949 2.719 1.00 87.75 397 LYS A CA 1
ATOM 3161 C C . LYS A 1 397 ? -14.862 3.243 2.439 1.00 87.75 397 LYS A C 1
ATOM 3163 O O . LYS A 1 397 ? -14.537 4.287 2.998 1.00 87.75 397 LYS A O 1
ATOM 3168 N N . GLU A 1 398 ? -15.903 3.193 1.612 1.00 87.50 398 GLU A N 1
ATOM 3169 C CA . GLU A 1 398 ? -16.772 4.351 1.359 1.00 87.50 398 GLU A CA 1
ATOM 3170 C C . GLU A 1 398 ? -17.616 4.741 2.584 1.00 87.50 398 GLU A C 1
ATOM 3172 O O . GLU A 1 398 ? -17.830 5.929 2.847 1.00 87.50 398 GLU A O 1
ATOM 3177 N N . GLY A 1 399 ? -18.078 3.749 3.354 1.00 84.00 399 GLY A N 1
ATOM 3178 C CA . GLY A 1 399 ? -18.906 3.968 4.540 1.00 84.00 399 GLY A CA 1
ATOM 3179 C C . GLY A 1 399 ? -18.125 4.240 5.831 1.00 84.00 399 GLY A C 1
ATOM 3180 O O . GLY A 1 399 ? -18.654 4.906 6.719 1.00 84.00 399 GLY A O 1
ATOM 3181 N N . ILE A 1 400 ? -16.879 3.767 5.932 1.00 88.62 400 ILE A N 1
ATOM 3182 C CA . ILE A 1 400 ? -15.993 3.927 7.092 1.00 88.62 400 ILE A CA 1
ATOM 3183 C C . ILE A 1 400 ? -14.753 4.724 6.661 1.00 88.62 400 ILE A C 1
ATOM 3185 O O . ILE A 1 400 ? -13.696 4.184 6.348 1.00 88.62 400 ILE A O 1
ATOM 3189 N N . LYS A 1 401 ? -14.893 6.053 6.657 1.00 86.38 401 LYS A N 1
ATOM 3190 C CA . LYS A 1 401 ? -13.856 7.032 6.276 1.00 86.38 401 LYS A CA 1
ATOM 3191 C C . LYS A 1 401 ? -12.661 7.102 7.240 1.00 86.38 401 LYS A C 1
ATOM 3193 O O . LYS A 1 401 ? -11.693 7.799 6.949 1.00 86.38 401 LYS A O 1
ATOM 3198 N N . ALA A 1 402 ? -12.748 6.455 8.403 1.00 81.69 402 ALA A N 1
ATOM 3199 C CA . ALA A 1 402 ? -11.652 6.277 9.354 1.00 81.69 402 ALA A CA 1
ATOM 3200 C C . ALA A 1 402 ? -10.755 5.071 9.020 1.00 81.69 402 ALA A C 1
ATOM 3202 O O . ALA A 1 402 ? -9.869 4.759 9.808 1.00 81.69 402 ALA A O 1
ATOM 3203 N N . LEU A 1 403 ? -10.949 4.423 7.867 1.00 78.38 403 LEU A N 1
ATOM 3204 C CA . LEU A 1 403 ? -9.976 3.517 7.254 1.00 78.38 403 LEU A CA 1
ATOM 3205 C C . LEU A 1 403 ? -9.047 4.327 6.333 1.00 78.38 403 LEU A C 1
ATOM 3207 O O . LEU A 1 403 ? -7.989 4.755 6.855 1.00 78.38 403 LEU A O 1
#

InterPro domains:
  IPR029703 DNA polymerase epsilon catalytic subunit [PTHR10670] (1-402)

Foldseek 3Di:
DDDDDDDDDDDDDDDDDDDDDDDDDPPPPPDDDDDDDDDDDDDDDDDDPDPDPPPPPPDDDDDDDDPPDDCVNDVPSNVVVVVVVVVVVVVVVVVVVVCVVVDPDDDDDDDDPPPDDDDDDDPVVVLVVVLCQQAVFKWQWDDWADDPDAQWTWTFTATPQATDTFIEGFWDKKKWAFQDDPPDDDAFDFDDDQDPPRDDRHRITIHTGGRVVCVVCVVVQVVLVVDPRTPDMGPRPPDSRNVLCVFAPRMWGFAPVCSPDRRVVGDYSVRIHHDDCVVPPHCPDDAWEWEWEWDDDDQKIWIWTQTRVQLEIEIEIADLVPDDPDDQVNVLVVVVVVCVVVVVPVPPSPPRHGHYHYDNDVLVVLVVVLVVLVVVCVVDVGGYHYHYHYPDPVVSCVSRVSD